Protein AF-0000000073407599 (afdb_homodimer)

Sequence (566 aa):
MDFKELFPEVITKQEVKQSEDYIIVEQDGHVLHFPKSSLTKRELYLLQMTPSLEDASSVDSQNPWYRYLVEGRGRLPQSHSAVQFIFIEHQFTLSEELKDFLSPLVINVETIMTINQTQSVMILNQDNFFNATELLTDILPTIENDFNTRLRCYFGNSWTHLQAVDWKELYEEEYKLFTLFLSHKAEQHYCRFPKMALWALANQSPMPSIKAKCLQHILDTSDTSAIIKALWQEQGNLAKTAKALFIHRNSLQYKLDKFTQSSGLNLKILDDLAYAYLISMDTMDFKELFPEVITKQEVKQSEDYIIVEQDGHVLHFPKSSLTKRELYLLQMTPSLEDASSVDSQNPWYRYLVEGRGRLPQSHSAVQFIFIEHQFTLSEELKDFLSPLVINVETIMTINQTQSVMILNQDNFFNATELLTDILPTIENDFNTRLRCYFGNSWTHLQAVDWKELYEEEYKLFTLFLSHKAEQHYCRFPKMALWALANQSPMPSIKAKCLQHILDTSDTSAIIKALWQEQGNLAKTAKALFIHRNSLQYKLDKFTQSSGLNLKILDDLAYAYLISMDT

Foldseek 3Di:
DPPCVVQVVWDQDPPDPPDPQWQWADDPNTTTTHGNVSDDPVRCVVSVLNPPCPDLCPVCVVPQVCCCALVVDDFDPDDAQKKWKKKKFKPFAQDPVLQVVVPVQQVQWPDKGDNDGGMIMTMGRCSPHDDVVVSCVVCVVVSCVVVVMQMAMEIEFIAGPDDRVLVRLVSVLVVVLVVVVCVPDVPDRYYYHLQSLVVCVVVVNDSPSLLVRLVCLCVVDPCNLVLLVLCVVVVLDLVSSCVVVVHDSVVSVVVQVVSCVHRVQRCSDPSSSVSSCVSSVVD/DPPCVVQVVWDQDPPDPPPPQWQWADDPNTTTTHGNVSDDPVRCCVSVQNPPPPPLCPVCVVPQCCCCAQVVDDFDPDDAQKKWKKKKFKPFADDPVLQVVVPVQQVQWPDKGDNDGGMIMTMGRCSPHDDVVVSCVVCVVVSCVVVVMQMAMEIEFIAGPDDRVLRRLSSVLVVVLVVVVCVPDVPDRYYYHLQSLVVCVVVVNDSPSLLVRLVCLCVVDPCNLVLLVLCVVVVLDLVSSCVVVVHDSVVSVVVQVVSCVHRVQRCSDPSSSVSSCVSSVVD

Solvent-accessible surface area (backbone atoms only — not comparable to full-atom values): 31381 Å² total; per-residue (Å²): 133,55,61,55,78,78,38,68,74,49,42,62,65,86,77,70,70,92,51,96,53,46,49,60,44,78,56,97,91,37,50,31,34,35,48,49,86,78,42,52,76,65,53,43,45,54,53,59,64,42,63,49,73,63,68,76,41,53,72,44,59,68,33,50,58,41,32,28,60,74,68,63,37,84,58,83,73,72,90,58,62,16,36,28,46,33,38,35,41,31,76,49,62,82,48,69,67,54,50,62,56,48,47,73,72,41,80,41,52,74,48,76,42,75,75,52,57,39,35,31,38,34,38,29,46,36,70,64,77,70,73,55,65,66,54,46,67,67,44,45,65,58,49,24,63,75,66,71,44,56,65,30,43,37,37,46,54,40,46,42,80,64,52,79,71,45,52,48,50,45,48,51,48,52,50,50,49,48,56,56,46,53,74,70,54,76,80,58,57,56,48,50,36,41,56,53,51,42,49,28,36,56,65,60,46,87,48,68,62,54,51,50,54,53,46,48,56,38,64,70,39,85,56,46,54,57,46,46,52,40,27,52,73,43,53,66,31,60,68,60,22,18,60,73,71,72,48,53,58,66,59,49,51,48,53,48,51,51,44,22,70,53,53,44,44,45,63,89,38,54,49,31,31,49,42,55,41,42,74,44,64,86,104,134,58,63,54,79,77,38,68,74,49,42,64,64,87,77,71,70,93,50,95,54,48,50,62,44,78,56,94,92,37,51,31,35,34,49,50,88,79,41,53,75,65,52,43,45,53,53,59,63,43,63,50,74,64,70,75,41,53,70,42,60,68,33,52,58,41,33,28,61,73,67,64,37,84,58,84,72,71,90,58,62,14,36,29,46,34,37,34,42,32,75,51,62,81,46,70,68,54,51,62,57,49,47,71,72,40,80,40,54,74,47,75,43,76,74,54,59,38,34,32,38,34,39,29,47,36,69,66,79,67,71,54,66,63,55,47,67,68,44,44,66,57,49,25,62,75,66,71,43,56,65,31,41,37,37,46,54,39,46,43,80,66,51,77,71,45,52,46,52,43,49,52,48,52,48,49,50,49,58,55,46,54,74,70,54,76,80,58,56,58,48,49,37,41,55,52,53,41,48,28,35,55,64,60,47,87,48,67,62,55,52,50,53,53,47,48,55,39,62,69,38,85,57,46,53,57,47,47,53,41,27,52,75,42,52,66,33,62,70,60,23,20,61,74,68,71,49,53,59,67,59,50,50,49,54,48,51,52,44,22,71,53,54,43,44,46,63,90,38,53,49,31,31,50,42,56,42,42,75,44,64,85,103

pLDDT: mean 83.33, std 16.89, range [35.28, 98.5]

InterPro domains:
  IPR002197 DNA binding HTH domain, Fis-type [PR01590] (225-242)
  IPR002197 DNA binding HTH domain, Fis-type [PR01590] (242-262)
  IPR009057 Homedomain-like superfamily [SSF46689] (187-259)
  IPR025736 PucR C-terminal helix-turn-helix domain [PF13556] (229-277)
  IPR051448 CdaR-like transcriptional regulators [PTHR33744] (123-278)

Structure (mmCIF, N/CA/C/O backbone):
data_AF-0000000073407599-model_v1
#
loop_
_entity.id
_entity.type
_entity.pdbx_description
1 polymer 'Helix-turn-helix domain protein, fis-type'
#
loop_
_atom_site.group_PDB
_atom_site.id
_atom_site.type_symbol
_atom_site.label_atom_id
_atom_site.label_alt_id
_atom_site.label_comp_id
_atom_site.label_asym_id
_atom_site.label_entity_id
_atom_site.label_seq_id
_atom_site.pdbx_PDB_ins_code
_atom_site.Cartn_x
_atom_site.Cartn_y
_atom_site.Cartn_z
_atom_site.occupancy
_atom_site.B_iso_or_equiv
_atom_site.auth_seq_id
_atom_site.auth_comp_id
_atom_site.auth_asym_id
_atom_site.auth_atom_id
_atom_site.pdbx_PDB_model_num
ATOM 1 N N . MET A 1 1 ? -19.469 -31.109 21.062 1 35.28 1 MET A N 1
ATOM 2 C CA . MET A 1 1 ? -20.219 -32.344 20.766 1 35.28 1 MET A CA 1
ATOM 3 C C . MET A 1 1 ? -19.266 -33.469 20.438 1 35.28 1 MET A C 1
ATOM 5 O O . MET A 1 1 ? -18.344 -33.312 19.625 1 35.28 1 MET A O 1
ATOM 9 N N . ASP A 1 2 ? -18.969 -34.344 21.328 1 43.91 2 ASP A N 1
ATOM 10 C CA . ASP A 1 2 ? -18.062 -35.5 21.344 1 43.91 2 ASP A CA 1
ATOM 11 C C . ASP A 1 2 ? -18.406 -36.5 20.25 1 43.91 2 ASP A C 1
ATOM 13 O O . ASP A 1 2 ? -19.562 -36.906 20.109 1 43.91 2 ASP A O 1
ATOM 17 N N . PHE A 1 3 ? -17.625 -36.531 19.281 1 49.69 3 PHE A N 1
ATOM 18 C CA . PHE A 1 3 ? -17.859 -37.469 18.188 1 49.69 3 PHE A CA 1
ATOM 19 C C . PHE A 1 3 ? -18.344 -38.812 18.719 1 49.69 3 PHE A C 1
ATOM 21 O O . PHE A 1 3 ? -19.188 -39.469 18.094 1 49.69 3 PHE A O 1
ATOM 28 N N . LYS A 1 4 ? -17.938 -39.188 19.875 1 55.53 4 LYS A N 1
ATOM 29 C CA . LYS A 1 4 ? -18.344 -40.438 20.484 1 55.53 4 LYS A CA 1
ATOM 30 C C . LYS A 1 4 ? -19.828 -40.406 20.859 1 55.53 4 LYS A C 1
ATOM 32 O O . LYS A 1 4 ? -20.484 -41.469 20.875 1 55.53 4 LYS A O 1
ATOM 37 N N . GLU A 1 5 ? -20.266 -39.25 21.234 1 56.09 5 GLU A N 1
ATOM 38 C CA . GLU A 1 5 ? -21.688 -39.125 21.578 1 56.09 5 GLU A CA 1
ATOM 39 C C . GLU A 1 5 ? -22.562 -39.25 20.344 1 56.09 5 GLU A C 1
ATOM 41 O O . GLU A 1 5 ? -23.672 -39.812 20.406 1 56.09 5 GLU A O 1
ATOM 46 N N . LEU A 1 6 ? -21.984 -38.812 19.172 1 57.25 6 LEU A N 1
ATOM 47 C CA . LEU A 1 6 ? -22.812 -38.781 17.969 1 57.25 6 LEU A CA 1
ATOM 48 C C . LEU A 1 6 ? -22.641 -40.062 17.156 1 57.25 6 LEU A C 1
ATOM 50 O O . LEU A 1 6 ? -23.578 -40.5 16.469 1 57.25 6 LEU A O 1
ATOM 54 N N . PHE A 1 7 ? -21.391 -40.656 17.25 1 54.12 7 PHE A N 1
ATOM 55 C CA . PHE A 1 7 ? -21.109 -41.938 16.578 1 54.12 7 PHE A CA 1
ATOM 56 C C . PHE A 1 7 ? -20.609 -42.969 17.578 1 54.12 7 PHE A C 1
ATOM 58 O O . PHE A 1 7 ? -19.406 -43.156 17.719 1 54.12 7 PHE A O 1
ATOM 65 N N . PRO A 1 8 ? -21.453 -43.438 18.359 1 58.28 8 PRO A N 1
ATOM 66 C CA . PRO A 1 8 ? -21.078 -44.375 19.438 1 58.28 8 PRO A CA 1
ATOM 67 C C . PRO A 1 8 ? -20.281 -45.562 18.938 1 58.28 8 PRO A C 1
ATOM 69 O O . PRO A 1 8 ? -19.547 -46.188 19.703 1 58.28 8 PRO A O 1
ATOM 72 N N . GLU A 1 9 ? -20.469 -45.812 17.594 1 58.44 9 GLU A N 1
ATOM 73 C CA . GLU A 1 9 ? -19.828 -47.031 17.078 1 58.44 9 GLU A CA 1
ATOM 74 C C . GLU A 1 9 ? -18.375 -46.781 16.703 1 58.44 9 GLU A C 1
ATOM 76 O O . GLU A 1 9 ? -17.672 -47.719 16.312 1 58.44 9 GLU A O 1
ATOM 81 N N . VAL A 1 10 ? -17.906 -45.562 16.797 1 59.66 10 VAL A N 1
ATOM 82 C CA . VAL A 1 10 ? -16.547 -45.219 16.438 1 59.66 10 VAL A CA 1
ATOM 83 C C . VAL A 1 10 ? -15.57 -45.812 17.438 1 59.66 10 VAL A C 1
ATOM 85 O O . VAL A 1 10 ? -15.805 -45.781 18.656 1 59.66 10 VAL A O 1
ATOM 88 N N . ILE A 1 11 ? -14.633 -46.688 16.953 1 59.06 11 ILE A N 1
ATOM 89 C CA . ILE A 1 11 ? -13.594 -47.312 17.766 1 59.06 11 ILE A CA 1
ATOM 90 C C . ILE A 1 11 ? -12.312 -46.5 17.703 1 59.06 11 ILE A C 1
ATOM 92 O O . ILE A 1 11 ? -11.891 -46.094 16.609 1 59.06 11 ILE A O 1
ATOM 96 N N . THR A 1 12 ? -11.844 -45.844 18.734 1 54.75 12 THR A N 1
ATOM 97 C CA . THR A 1 12 ? -10.617 -45.062 18.797 1 54.75 12 THR A CA 1
ATOM 98 C C . THR A 1 12 ? -9.391 -45.969 18.906 1 54.75 12 THR A C 1
ATOM 100 O O . THR A 1 12 ? -8.266 -45.469 19.016 1 54.75 12 THR A O 1
ATOM 103 N N . LYS A 1 13 ? -9.438 -47.281 19.031 1 54.25 13 LYS A N 1
ATOM 104 C CA . LYS A 1 13 ? -8.258 -48.094 19.344 1 54.25 13 LYS A CA 1
ATOM 105 C C . LYS A 1 13 ? -7.312 -48.156 18.141 1 54.25 13 LYS A C 1
ATOM 107 O O . LYS A 1 13 ? -7.754 -48.125 17 1 54.25 13 LYS A O 1
ATOM 112 N N . GLN A 1 14 ? -5.953 -47.938 18.406 1 50.5 14 GLN A N 1
ATOM 113 C CA . GLN A 1 14 ? -4.785 -48.062 17.547 1 50.5 14 GLN A CA 1
ATOM 114 C C . GLN A 1 14 ? -4.875 -49.312 16.672 1 50.5 14 GLN A C 1
ATOM 116 O O . GLN A 1 14 ? -4.371 -49.312 15.555 1 50.5 14 GLN A O 1
ATOM 121 N N . GLU A 1 15 ? -5.289 -50.469 17.172 1 44.88 15 GLU A N 1
ATOM 122 C CA . GLU A 1 15 ? -4.988 -51.75 16.547 1 44.88 15 GLU A CA 1
ATOM 123 C C . GLU A 1 15 ? -6 -52.094 15.469 1 44.88 15 GLU A C 1
ATOM 125 O O . GLU A 1 15 ? -6.129 -53.25 15.07 1 44.88 15 GLU A O 1
ATOM 130 N N . VAL A 1 16 ? -6.98 -51.25 15.125 1 49.12 16 VAL A N 1
ATOM 131 C CA . VAL A 1 16 ? -7.918 -51.906 14.211 1 49.12 16 VAL A CA 1
ATOM 132 C C . VAL A 1 16 ? -7.285 -52.031 12.836 1 49.12 16 VAL A C 1
ATOM 134 O O . VAL A 1 16 ? -6.73 -51.062 12.297 1 49.12 16 VAL A O 1
ATOM 137 N N . LYS A 1 17 ? -6.93 -53.219 12.422 1 47.16 17 LYS A N 1
ATOM 138 C CA . LYS A 1 17 ? -6.535 -53.719 11.109 1 47.16 17 LYS A CA 1
ATOM 139 C C . LYS A 1 17 ? -7.383 -53.094 10.008 1 47.16 17 LYS A C 1
ATOM 141 O O . LYS A 1 17 ? -8.547 -52.75 10.227 1 47.16 17 LYS A O 1
ATOM 146 N N . GLN A 1 18 ? -6.668 -52.625 8.883 1 48.22 18 GLN A N 1
ATOM 147 C CA . GLN A 1 18 ? -7.133 -52.156 7.582 1 48.22 18 GLN A CA 1
ATOM 148 C C . GLN A 1 18 ? -8.312 -52.969 7.086 1 48.22 18 GLN A C 1
ATOM 150 O O . GLN A 1 18 ? -8.133 -53.969 6.383 1 48.22 18 GLN A O 1
ATOM 155 N N . SER A 1 19 ? -9.297 -53.312 7.855 1 51.12 19 SER A N 1
ATOM 156 C CA . SER A 1 19 ? -10.422 -54.062 7.301 1 51.12 19 SER A CA 1
ATOM 157 C C . SER A 1 19 ? -11.266 -53.188 6.387 1 51.12 19 SER A C 1
ATOM 159 O O . SER A 1 19 ? -11.352 -51.969 6.59 1 51.12 19 SER A O 1
ATOM 161 N N . GLU A 1 20 ? -11.57 -53.625 5.07 1 59.12 20 GLU A N 1
ATOM 162 C CA . GLU A 1 20 ? -12.375 -53.031 4.004 1 59.12 20 GLU A CA 1
ATOM 163 C C . GLU A 1 20 ? -13.703 -52.531 4.539 1 59.12 20 GLU A C 1
ATOM 165 O O . GLU A 1 20 ? -14.375 -51.719 3.883 1 59.12 20 GLU A O 1
ATOM 170 N N . ASP A 1 21 ? -14.055 -52.688 5.723 1 64.94 21 ASP A N 1
ATOM 171 C CA . ASP A 1 21 ? -15.406 -52.375 6.18 1 64.94 21 ASP A CA 1
ATOM 172 C C . ASP A 1 21 ? -15.406 -51.094 7.039 1 64.94 21 ASP A C 1
ATOM 174 O O . ASP A 1 21 ? -16.469 -50.656 7.48 1 64.94 21 ASP A O 1
ATOM 178 N N . TYR A 1 22 ? -14.281 -50.438 7.305 1 65.88 22 TYR A N 1
ATOM 179 C CA . TYR A 1 22 ? -14.242 -49.25 8.148 1 65.88 22 TYR A CA 1
ATOM 180 C C . TYR A 1 22 ? -13.695 -48.062 7.383 1 65.88 22 TYR A C 1
ATOM 182 O O . TYR A 1 22 ? -12.867 -48.219 6.484 1 65.88 22 TYR A O 1
ATOM 190 N N . ILE A 1 23 ? -14.258 -46.844 7.648 1 65.88 23 ILE A N 1
ATOM 191 C CA . ILE A 1 23 ? -13.664 -45.562 7.234 1 65.88 23 ILE A CA 1
ATOM 192 C C . ILE A 1 23 ? -12.875 -44.969 8.398 1 65.88 23 ILE A C 1
ATOM 194 O O . ILE A 1 23 ? -13.383 -44.875 9.516 1 65.88 23 ILE A O 1
ATOM 198 N N . ILE A 1 24 ? -11.586 -44.719 8.18 1 63.56 24 ILE A N 1
ATOM 199 C CA . ILE A 1 24 ? -10.688 -44.188 9.203 1 63.56 24 ILE A CA 1
ATOM 200 C C . ILE A 1 24 ? -10.578 -42.688 9.055 1 63.56 24 ILE A C 1
ATOM 202 O O . ILE A 1 24 ? -10.25 -42.188 7.977 1 63.56 24 ILE A O 1
ATOM 206 N N . VAL A 1 25 ? -10.984 -41.906 10.07 1 64.56 25 VAL A N 1
ATOM 207 C CA . VAL A 1 25 ? -10.883 -40.438 10.109 1 64.56 25 VAL A CA 1
ATOM 208 C C . VAL A 1 25 ? -10.039 -40.031 11.305 1 64.56 25 VAL A C 1
ATOM 210 O O . VAL A 1 25 ? -10.188 -40.562 12.406 1 64.56 25 VAL A O 1
ATOM 213 N N . GLU A 1 26 ? -8.914 -39.281 11.047 1 60.12 26 GLU A N 1
ATOM 214 C CA . GLU A 1 26 ? -8.117 -38.75 12.141 1 60.12 26 GLU A CA 1
ATOM 215 C C . GLU A 1 26 ? -8.648 -37.406 12.594 1 60.12 26 GLU A C 1
ATOM 217 O O . GLU A 1 26 ? -8.867 -36.5 11.773 1 60.12 26 GLU A O 1
ATOM 222 N N . GLN A 1 27 ? -9.055 -37.312 13.828 1 56.84 27 GLN A N 1
ATOM 223 C CA . GLN A 1 27 ? -9.461 -36.062 14.445 1 56.84 27 GLN A CA 1
ATOM 224 C C . GLN A 1 27 ? -8.773 -35.844 15.797 1 56.84 27 GLN A C 1
ATOM 226 O O . GLN A 1 27 ? -8.875 -36.719 16.688 1 56.84 27 GLN A O 1
ATOM 231 N N . ASP A 1 28 ? -8.102 -34.719 16.047 1 54.06 28 ASP A N 1
ATOM 232 C CA . ASP A 1 28 ? -7.441 -34.312 17.297 1 54.06 28 ASP A CA 1
ATOM 233 C C . ASP A 1 28 ? -6.461 -35.406 17.766 1 54.06 28 ASP A C 1
ATOM 235 O O . ASP A 1 28 ? -6.414 -35.719 18.953 1 54.06 28 ASP A O 1
ATOM 239 N N . GLY A 1 29 ? -5.695 -36.062 16.797 1 55.66 29 GLY A N 1
ATOM 240 C CA . GLY A 1 29 ? -4.684 -37.031 17.156 1 55.66 29 GLY A CA 1
ATOM 241 C C . GLY A 1 29 ? -5.254 -38.438 17.391 1 55.66 29 GLY A C 1
ATOM 242 O O . GLY A 1 29 ? -4.512 -39.375 17.688 1 55.66 29 GLY A O 1
ATOM 243 N N . HIS A 1 30 ? -6.516 -38.5 17.344 1 60.16 30 HIS A N 1
ATOM 244 C CA . HIS A 1 30 ? -7.129 -39.812 17.531 1 60.16 30 HIS A CA 1
ATOM 245 C C . HIS A 1 30 ? -7.629 -40.375 16.219 1 60.16 30 HIS A C 1
ATOM 247 O O . HIS A 1 30 ? -8.156 -39.656 15.375 1 60.16 30 HIS A O 1
ATOM 253 N N . VAL A 1 31 ? -7.141 -41.562 15.93 1 61.62 31 VAL A N 1
ATOM 254 C CA . VAL A 1 31 ? -7.617 -42.312 14.773 1 61.62 31 VAL A CA 1
ATOM 255 C C . VAL A 1 31 ? -8.984 -42.906 15.078 1 61.62 31 VAL A C 1
ATOM 257 O O . VAL A 1 31 ? -9.133 -43.688 16.031 1 61.62 31 VAL A O 1
ATOM 260 N N . LEU A 1 32 ? -9.992 -42.469 14.398 1 66.38 32 LEU A N 1
ATOM 261 C CA . LEU A 1 32 ? -11.359 -42.938 14.57 1 66.38 32 LEU A CA 1
ATOM 262 C C . LEU A 1 32 ? -11.742 -43.875 13.445 1 66.38 32 LEU A C 1
ATOM 264 O O . LEU A 1 32 ? -11.445 -43.625 12.281 1 66.38 32 LEU A O 1
ATOM 268 N N . HIS A 1 33 ? -12.094 -45.062 13.766 1 65.5 33 HIS A N 1
ATOM 269 C CA . HIS A 1 33 ? -12.562 -46.062 12.828 1 65.5 33 HIS A CA 1
ATOM 270 C C . HIS A 1 33 ? -14.086 -46.125 12.812 1 65.5 33 HIS A C 1
ATOM 272 O O . HIS A 1 33 ? -14.703 -46.406 13.844 1 65.5 33 HIS A O 1
ATOM 278 N N . PHE A 1 34 ? -14.648 -45.719 11.672 1 67.06 34 PHE A N 1
ATOM 279 C CA . PHE A 1 34 ? -16.094 -45.812 11.508 1 67.06 34 PHE A CA 1
ATOM 280 C C . PHE A 1 34 ? -16.484 -47.062 10.734 1 67.06 34 PHE A C 1
ATOM 282 O O . PHE A 1 34 ? -15.969 -47.312 9.641 1 67.06 34 PHE A O 1
ATOM 289 N N . PRO A 1 35 ? -17.281 -48.031 11.25 1 68.62 35 PRO A N 1
ATOM 290 C CA . PRO A 1 35 ? -17.797 -49.125 10.438 1 68.62 35 PRO A CA 1
ATOM 291 C C . PRO A 1 35 ? -18.703 -48.656 9.305 1 68.62 35 PRO A C 1
ATOM 293 O O . PRO A 1 35 ? -19.625 -47.875 9.547 1 68.62 35 PRO A O 1
ATOM 296 N N . LYS A 1 36 ? -18.312 -48.938 8.094 1 67.94 36 LYS A N 1
ATOM 297 C CA . LYS A 1 36 ? -19.078 -48.531 6.918 1 67.94 36 LYS A CA 1
ATOM 298 C C . LYS A 1 36 ? -20.547 -48.906 7.051 1 67.94 36 LYS A C 1
ATOM 300 O O . LYS A 1 36 ? -21.422 -48.188 6.547 1 67.94 36 LYS A O 1
ATOM 305 N N . SER A 1 37 ? -20.828 -49.938 7.641 1 70.88 37 SER A N 1
ATOM 306 C CA . SER A 1 37 ? -22.188 -50.438 7.812 1 70.88 37 SER A CA 1
ATOM 307 C C . SER A 1 37 ? -23 -49.531 8.742 1 70.88 37 SER A C 1
ATOM 309 O O . SER A 1 37 ? -24.234 -49.562 8.711 1 70.88 37 SER A O 1
ATOM 311 N N . SER A 1 38 ? -22.438 -48.688 9.555 1 67.12 38 SER A N 1
ATOM 312 C CA . SER A 1 38 ? -23.156 -47.844 10.508 1 67.12 38 SER A CA 1
ATOM 313 C C . SER A 1 38 ? -23.391 -46.438 9.953 1 67.12 38 SER A C 1
ATOM 315 O O . SER A 1 38 ? -24.031 -45.625 10.602 1 67.12 38 SER A O 1
ATOM 317 N N . LEU A 1 39 ? -22.766 -46.156 8.883 1 63.06 39 LEU A N 1
ATOM 318 C CA . LEU A 1 39 ? -22.828 -44.812 8.289 1 63.06 39 LEU A CA 1
ATOM 319 C C . LEU A 1 39 ? -23.828 -44.812 7.133 1 63.06 39 LEU A C 1
ATOM 321 O O . LEU A 1 39 ? -24.016 -45.812 6.441 1 63.06 39 LEU A O 1
ATOM 325 N N . THR A 1 40 ? -24.656 -43.812 7.105 1 62.88 40 THR A N 1
ATOM 326 C CA . THR A 1 40 ? -25.484 -43.625 5.922 1 62.88 40 THR A CA 1
ATOM 327 C C . THR A 1 40 ? -24.625 -43.312 4.695 1 62.88 40 THR A C 1
ATOM 329 O O . THR A 1 40 ? -23.453 -42.969 4.828 1 62.88 40 THR A O 1
ATOM 332 N N . LYS A 1 41 ? -25.062 -43.469 3.467 1 55.47 41 LYS A N 1
ATOM 333 C CA . LYS A 1 41 ? -24.328 -43.156 2.242 1 55.47 41 LYS A CA 1
ATOM 334 C C . LYS A 1 41 ? -23.797 -41.719 2.283 1 55.47 41 LYS A C 1
ATOM 336 O O . LYS A 1 41 ? -22.672 -41.469 1.856 1 55.47 41 LYS A O 1
ATOM 341 N N . ARG A 1 42 ? -24.562 -40.812 2.883 1 50.97 42 ARG A N 1
ATOM 342 C CA . ARG A 1 42 ? -24.156 -39.438 2.969 1 50.97 42 ARG A CA 1
ATOM 343 C C . ARG A 1 42 ? -23.031 -39.25 3.986 1 50.97 42 ARG A C 1
ATOM 345 O O . ARG A 1 42 ? -22.078 -38.531 3.732 1 50.97 42 ARG A O 1
ATOM 352 N N . GLU A 1 43 ? -23.219 -39.906 5.191 1 58.44 43 GLU A N 1
ATOM 353 C CA . GLU A 1 43 ? -22.156 -39.781 6.195 1 58.44 43 GLU A CA 1
ATOM 354 C C . GLU A 1 43 ? -20.875 -40.469 5.719 1 58.44 43 GLU A C 1
ATOM 356 O O . GLU A 1 43 ? -19.781 -39.938 5.945 1 58.44 43 GLU A O 1
ATOM 361 N N . LEU A 1 44 ? -21.047 -41.562 5.012 1 54.62 44 LEU A N 1
ATOM 362 C CA . LEU A 1 44 ? -19.906 -42.25 4.402 1 54.62 44 LEU A CA 1
ATOM 363 C C . LEU A 1 44 ? -19.25 -41.344 3.361 1 54.62 44 LEU A C 1
ATOM 365 O O . LEU A 1 44 ? -18.016 -41.281 3.307 1 54.62 44 LEU A O 1
ATOM 369 N N . TYR A 1 45 ? -20.016 -40.688 2.588 1 47.75 45 TYR A N 1
ATOM 370 C CA . TYR A 1 45 ? -19.484 -39.719 1.632 1 47.75 45 TYR A CA 1
ATOM 371 C C . TYR A 1 45 ? -18.719 -38.594 2.344 1 47.75 45 TYR A C 1
ATOM 373 O O . TYR A 1 45 ? -17.625 -38.219 1.934 1 47.75 45 TYR A O 1
ATOM 381 N N . LEU A 1 46 ? -19.312 -38.094 3.342 1 50.69 46 LEU A N 1
ATOM 382 C CA . LEU A 1 46 ? -18.688 -36.969 4.059 1 50.69 46 LEU A CA 1
ATOM 383 C C . LEU A 1 46 ? -17.391 -37.438 4.742 1 50.69 46 LEU A C 1
ATOM 385 O O . LEU A 1 46 ? -16.391 -36.719 4.73 1 50.69 46 LEU A O 1
ATOM 389 N N . LEU A 1 47 ? -17.5 -38.562 5.398 1 54.72 47 LEU A N 1
ATOM 390 C CA . LEU A 1 47 ? -16.312 -39.094 6.086 1 54.72 47 LEU A CA 1
ATOM 391 C C . LEU A 1 47 ? -15.258 -39.531 5.082 1 54.72 47 LEU A C 1
ATOM 393 O O . LEU A 1 47 ? -14.055 -39.438 5.363 1 54.72 47 LEU A O 1
ATOM 397 N N . GLN A 1 48 ? -15.773 -40.094 3.979 1 46.69 48 GLN A N 1
ATOM 398 C CA . GLN A 1 48 ? -14.859 -40.469 2.896 1 46.69 48 GLN A CA 1
ATOM 399 C C . GLN A 1 48 ? -14.273 -39.219 2.236 1 46.69 48 GLN A C 1
ATOM 401 O O . GLN A 1 48 ? -13.188 -39.25 1.667 1 46.69 48 GLN A O 1
ATOM 406 N N . MET A 1 49 ? -15.102 -38.25 2.107 1 40.31 49 MET A N 1
ATOM 407 C CA . MET A 1 49 ? -14.609 -36.969 1.609 1 40.31 49 MET A CA 1
ATOM 408 C C . MET A 1 49 ? -13.523 -36.406 2.523 1 40.31 49 MET A C 1
ATOM 410 O O . MET A 1 49 ? -12.828 -35.438 2.158 1 40.31 49 MET A O 1
ATOM 414 N N . THR A 1 50 ? -13.594 -36.719 3.73 1 40.78 50 THR A N 1
ATOM 415 C CA . THR A 1 50 ? -12.484 -36.344 4.598 1 40.78 50 THR A CA 1
ATOM 416 C C . THR A 1 50 ? -11.203 -37.062 4.184 1 40.78 50 THR A C 1
ATOM 418 O O . THR A 1 50 ? -11.156 -38.312 4.172 1 40.78 50 THR A O 1
ATOM 421 N N . PRO A 1 51 ? -10.5 -36.594 3.125 1 38.34 51 PRO A N 1
ATOM 422 C CA . PRO A 1 51 ? -9.344 -37.281 2.576 1 38.34 51 PRO A CA 1
ATOM 423 C C . PRO A 1 51 ? -8.531 -38.031 3.648 1 38.34 51 PRO A C 1
ATOM 425 O O . PRO A 1 51 ? -8.328 -37.5 4.742 1 38.34 51 PRO A O 1
ATOM 428 N N . SER A 1 52 ? -8.781 -39.281 3.779 1 37.91 52 SER A N 1
ATOM 429 C CA . SER A 1 52 ? -7.77 -40 4.547 1 37.91 52 SER A CA 1
ATOM 430 C C . SER A 1 52 ? -6.363 -39.562 4.156 1 37.91 52 SER A C 1
ATOM 432 O O . SER A 1 52 ? -6.082 -39.312 2.979 1 37.91 52 SER A O 1
ATOM 434 N N . LEU A 1 53 ? -5.605 -38.875 4.938 1 39.16 53 LEU A N 1
ATOM 435 C CA . LEU A 1 53 ? -4.207 -38.531 4.719 1 39.16 53 LEU A CA 1
ATOM 436 C C . LEU A 1 53 ? -3.494 -39.625 3.916 1 39.16 53 LEU A C 1
ATOM 438 O O . LEU A 1 53 ? -2.424 -39.375 3.352 1 39.16 53 LEU A O 1
ATOM 442 N N . GLU A 1 54 ? -3.861 -40.875 3.992 1 37.84 54 GLU A N 1
ATOM 443 C CA . GLU A 1 54 ? -2.986 -41.969 3.578 1 37.84 54 GLU A CA 1
ATOM 444 C C . GLU A 1 54 ? -2.924 -42.094 2.059 1 37.84 54 GLU A C 1
ATOM 446 O O . GLU A 1 54 ? -1.87 -42.406 1.497 1 37.84 54 GLU A O 1
ATOM 451 N N . ASP A 1 55 ? -4.027 -42.125 1.327 1 39.62 55 ASP A N 1
ATOM 452 C CA . ASP A 1 55 ? -3.975 -42.594 -0.05 1 39.62 55 ASP A CA 1
ATOM 453 C C . ASP A 1 55 ? -3.432 -41.531 -0.987 1 39.62 55 ASP A C 1
ATOM 455 O O . ASP A 1 55 ? -2.766 -41.812 -1.978 1 39.62 55 ASP A O 1
ATOM 459 N N . ALA A 1 56 ? -3.947 -40.281 -1.001 1 43.12 56 ALA A N 1
ATOM 460 C CA . ALA A 1 56 ? -3.418 -39.25 -1.878 1 43.12 56 ALA A CA 1
ATOM 461 C C . ALA A 1 56 ? -1.933 -39 -1.616 1 43.12 56 ALA A C 1
ATOM 463 O O . ALA A 1 56 ? -1.192 -38.594 -2.518 1 43.12 56 ALA A O 1
ATOM 464 N N . SER A 1 57 ? -1.412 -39.25 -0.424 1 45.31 57 SER A N 1
ATOM 465 C CA . SER A 1 57 ? -0.049 -39.062 0.067 1 45.31 57 SER A CA 1
ATOM 466 C C . SER A 1 57 ? 0.906 -40.062 -0.574 1 45.31 57 SER A C 1
ATOM 468 O O . SER A 1 57 ? 2.117 -39.844 -0.614 1 45.31 57 SER A O 1
ATOM 470 N N . SER A 1 58 ? 0.394 -41.156 -0.968 1 46.53 58 SER A N 1
ATOM 471 C CA . SER A 1 58 ? 1.352 -42.188 -1.344 1 46.53 58 SER A CA 1
ATOM 472 C C . SER A 1 58 ? 2.107 -41.812 -2.611 1 46.53 58 SER A C 1
ATOM 474 O O . SER A 1 58 ? 3.326 -42 -2.691 1 46.53 58 SER A O 1
ATOM 476 N N . VAL A 1 59 ? 1.383 -41.5 -3.654 1 49.22 59 VAL A N 1
ATOM 477 C CA . VAL A 1 59 ? 2.1 -41.25 -4.902 1 49.22 59 VAL A CA 1
ATOM 478 C C . VAL A 1 59 ? 2.951 -39.969 -4.77 1 49.22 59 VAL A C 1
ATOM 480 O O . VAL A 1 59 ? 4.105 -39.969 -5.199 1 49.22 59 VAL A O 1
ATOM 483 N N . ASP A 1 60 ? 2.414 -39 -4.094 1 58.53 60 ASP A N 1
ATOM 484 C CA . ASP A 1 60 ? 3.172 -37.75 -4 1 58.53 60 ASP A CA 1
ATOM 485 C C . ASP A 1 60 ? 4.293 -37.875 -2.969 1 58.53 60 ASP A C 1
ATOM 487 O O . ASP A 1 60 ? 5.293 -37.156 -3.047 1 58.53 60 ASP A O 1
ATOM 491 N N . SER A 1 61 ? 4.145 -38.938 -2.148 1 58.91 61 SER A N 1
ATOM 492 C CA . SER A 1 61 ? 5.176 -39.094 -1.132 1 58.91 61 SER A CA 1
ATOM 493 C C . SER A 1 61 ? 6.512 -39.469 -1.761 1 58.91 61 SER A C 1
ATOM 495 O O . SER A 1 61 ? 7.57 -39.281 -1.157 1 58.91 61 SER A O 1
ATOM 497 N N . GLN A 1 62 ? 6.367 -39.906 -2.963 1 69.19 62 GLN A N 1
ATOM 498 C CA . GLN A 1 62 ? 7.629 -40.219 -3.613 1 69.19 62 GLN A CA 1
ATOM 499 C C . GLN A 1 62 ? 8.188 -39.031 -4.379 1 69.19 62 GLN A C 1
ATOM 501 O O . GLN A 1 62 ? 9.352 -39.062 -4.793 1 69.19 62 GLN A O 1
ATOM 506 N N . ASN A 1 63 ? 7.426 -38.062 -4.395 1 81.06 63 ASN A N 1
ATOM 507 C CA . ASN A 1 63 ? 7.863 -36.844 -5.082 1 81.06 63 ASN A CA 1
ATOM 508 C C . ASN A 1 63 ? 8.867 -36.062 -4.246 1 81.06 63 ASN A C 1
ATOM 510 O O . ASN A 1 63 ? 8.562 -35.656 -3.125 1 81.06 63 ASN A O 1
ATOM 514 N N . PRO A 1 64 ? 10.07 -35.938 -4.746 1 84.06 64 PRO A N 1
ATOM 515 C CA . PRO A 1 64 ? 11.102 -35.25 -3.959 1 84.06 64 PRO A CA 1
ATOM 516 C C . PRO A 1 64 ? 10.703 -33.844 -3.58 1 84.06 64 PRO A C 1
ATOM 518 O O . PRO A 1 64 ? 11.078 -33.344 -2.508 1 84.06 64 PRO A O 1
ATOM 521 N N . TRP A 1 65 ? 9.961 -33.25 -4.41 1 86.69 65 TRP A N 1
ATOM 522 C CA . TRP A 1 65 ? 9.508 -31.891 -4.102 1 86.69 65 TRP A CA 1
ATOM 523 C C . TRP A 1 65 ? 8.508 -31.891 -2.951 1 86.69 65 TRP A C 1
ATOM 525 O O . TRP A 1 65 ? 8.531 -31 -2.1 1 86.69 65 TRP A O 1
ATOM 535 N N . TYR A 1 66 ? 7.703 -32.781 -2.996 1 86 66 TYR A N 1
ATOM 536 C CA . TYR A 1 66 ? 6.719 -32.906 -1.93 1 86 66 TYR A CA 1
ATOM 537 C C . TYR A 1 66 ? 7.398 -33.094 -0.579 1 86 66 TYR A C 1
ATOM 539 O O . TYR A 1 66 ? 7.074 -32.406 0.389 1 86 66 TYR A O 1
ATOM 547 N N . ARG A 1 67 ? 8.352 -33.969 -0.578 1 83.56 67 ARG A N 1
ATOM 548 C CA . ARG A 1 67 ? 9.102 -34.25 0.646 1 83.56 67 ARG A CA 1
ATOM 549 C C . ARG A 1 67 ? 9.836 -33 1.117 1 83.56 67 ARG A C 1
ATOM 551 O O . ARG A 1 67 ? 9.836 -32.688 2.309 1 83.56 67 ARG A O 1
ATOM 558 N N . TYR A 1 68 ? 10.336 -32.312 0.222 1 86.5 68 TYR A N 1
ATOM 559 C CA . TYR A 1 68 ? 11.172 -31.141 0.534 1 86.5 68 TYR A CA 1
ATOM 560 C C . TYR A 1 68 ? 10.32 -29.953 0.959 1 86.5 68 TYR A C 1
ATOM 562 O O . TYR A 1 68 ? 10.578 -29.344 1.995 1 86.5 68 TYR A O 1
ATOM 570 N N . LEU A 1 69 ? 9.258 -29.672 0.302 1 87.25 69 LEU A N 1
ATOM 571 C CA . LEU A 1 69 ? 8.516 -28.422 0.497 1 87.25 69 LEU A CA 1
ATOM 572 C C . LEU A 1 69 ? 7.301 -28.656 1.393 1 87.25 69 LEU A C 1
ATOM 574 O O . LEU A 1 69 ? 7 -27.828 2.26 1 87.25 69 LEU A O 1
ATOM 578 N N . VAL A 1 70 ? 6.621 -29.672 1.161 1 82.62 70 VAL A N 1
ATOM 579 C CA . VAL A 1 70 ? 5.355 -29.875 1.854 1 82.62 70 VAL A CA 1
ATOM 580 C C . VAL A 1 70 ? 5.605 -30.562 3.197 1 82.62 70 VAL A C 1
ATOM 582 O O . VAL A 1 70 ? 5.113 -30.109 4.23 1 82.62 70 VAL A O 1
ATOM 585 N N . GLU A 1 71 ? 6.48 -31.562 3.148 1 78.56 71 GLU A N 1
ATOM 586 C CA . GLU A 1 71 ? 6.773 -32.281 4.379 1 78.56 71 GLU A CA 1
ATOM 587 C C . GLU A 1 71 ? 7.906 -31.609 5.156 1 78.56 71 GLU A C 1
ATOM 589 O O . GLU A 1 71 ? 8.078 -31.859 6.352 1 78.56 71 GLU A O 1
ATOM 594 N N . GLY A 1 72 ? 8.68 -30.859 4.484 1 80.06 72 GLY A N 1
ATOM 595 C CA . GLY A 1 72 ? 9.758 -30.125 5.137 1 80.06 72 GLY A CA 1
ATOM 596 C C . GLY A 1 72 ? 10.961 -31 5.445 1 80.06 72 GLY A C 1
ATOM 597 O O . GLY A 1 72 ? 11.719 -30.719 6.379 1 80.06 72 GLY A O 1
ATOM 598 N N . ARG A 1 73 ? 11.016 -32.062 4.738 1 81.94 73 ARG A N 1
ATOM 599 C CA . ARG A 1 73 ? 12.141 -32.969 4.941 1 81.94 73 ARG A CA 1
ATOM 600 C C . ARG A 1 73 ? 12.852 -33.281 3.625 1 81.94 73 ARG A C 1
ATOM 602 O O . ARG A 1 73 ? 12.305 -33 2.549 1 81.94 73 ARG A O 1
ATOM 609 N N . GLY A 1 74 ? 14.07 -33.688 3.768 1 82.38 74 GLY A N 1
ATOM 610 C CA . GLY A 1 74 ? 14.836 -34.031 2.582 1 82.38 74 GLY A CA 1
ATOM 611 C C . GLY A 1 74 ? 15.664 -32.875 2.049 1 82.38 74 GLY A C 1
ATOM 612 O O . GLY A 1 74 ? 15.789 -31.828 2.703 1 82.38 74 GLY A O 1
ATOM 613 N N . ARG A 1 75 ? 16.219 -33.156 0.834 1 82.94 75 ARG A N 1
ATOM 614 C CA . ARG A 1 75 ? 17.078 -32.156 0.186 1 82.94 75 ARG A CA 1
ATOM 615 C C . ARG A 1 75 ? 16.375 -31.547 -1.021 1 82.94 75 ARG A C 1
ATOM 617 O O . ARG A 1 75 ? 15.445 -32.125 -1.572 1 82.94 75 ARG A O 1
ATOM 624 N N . LEU A 1 76 ? 16.828 -30.391 -1.298 1 85.12 76 LEU A N 1
ATOM 625 C CA . LEU A 1 76 ? 16.344 -29.734 -2.512 1 85.12 76 LEU A CA 1
ATOM 626 C C . LEU A 1 76 ? 16.562 -30.641 -3.729 1 85.12 76 LEU A C 1
ATOM 628 O O . LEU A 1 76 ? 17.688 -31.047 -4.008 1 85.12 76 LEU A O 1
ATOM 632 N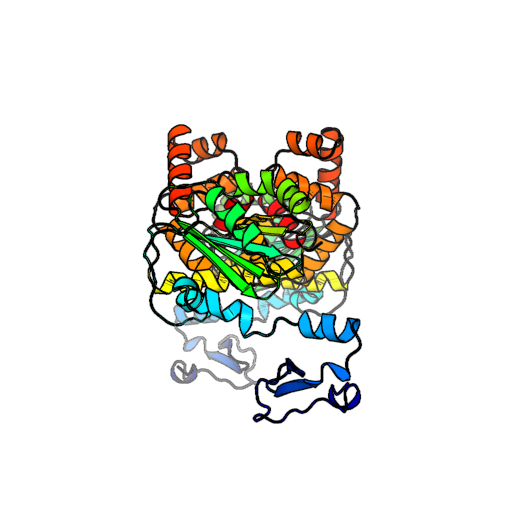 N . PRO A 1 77 ? 15.461 -31 -4.348 1 80.88 77 PRO A N 1
ATOM 633 C CA . PRO A 1 77 ? 15.578 -31.953 -5.453 1 80.88 77 PRO A CA 1
ATOM 634 C C . PRO A 1 77 ? 16.422 -31.422 -6.602 1 80.88 77 PRO A C 1
ATOM 636 O O . PRO A 1 77 ? 17.266 -32.125 -7.141 1 80.88 77 PRO A O 1
ATOM 639 N N . GLN A 1 78 ? 16.125 -30.328 -7.102 1 80.12 78 GLN A N 1
ATOM 640 C CA . GLN A 1 78 ? 16.812 -29.688 -8.211 1 80.12 78 GLN A CA 1
ATOM 641 C C . GLN A 1 78 ? 16.891 -28.188 -8.016 1 80.12 78 GLN A C 1
ATOM 643 O O . GLN A 1 78 ? 15.93 -27.562 -7.574 1 80.12 78 GLN A O 1
ATOM 648 N N . SER A 1 79 ? 18.078 -27.781 -8.328 1 76.75 79 SER A N 1
ATOM 649 C CA . SER A 1 79 ? 18.25 -26.344 -8.211 1 76.75 79 SER A CA 1
ATOM 650 C C . SER A 1 79 ? 17.969 -25.641 -9.531 1 76.75 79 SER A C 1
ATOM 652 O O . SER A 1 79 ? 18.328 -26.141 -10.602 1 76.75 79 SER A O 1
ATOM 654 N N . HIS A 1 80 ? 17.078 -24.766 -9.453 1 83.62 80 HIS A N 1
ATOM 655 C CA . HIS A 1 80 ? 16.781 -23.906 -10.586 1 83.62 80 HIS A CA 1
ATOM 656 C C . HIS A 1 80 ? 17.156 -22.453 -10.297 1 83.62 80 HIS A C 1
ATOM 658 O O . HIS A 1 80 ? 17.141 -22.031 -9.141 1 83.62 80 HIS A O 1
ATOM 664 N N . SER A 1 81 ? 17.531 -21.797 -11.352 1 88.88 81 SER A N 1
ATOM 665 C CA . SER A 1 81 ? 17.891 -20.391 -11.188 1 88.88 81 SER A CA 1
ATOM 666 C C . SER A 1 81 ? 16.672 -19.531 -10.914 1 88.88 81 SER A C 1
ATOM 668 O O . SER A 1 81 ? 16.781 -18.469 -10.289 1 88.88 81 SER A O 1
ATOM 670 N N . ALA A 1 82 ? 15.578 -20 -11.414 1 93.81 82 ALA A N 1
ATOM 671 C CA . ALA A 1 82 ? 14.312 -19.297 -11.195 1 93.81 82 ALA A CA 1
ATOM 672 C C . ALA A 1 82 ? 13.164 -20.297 -11.016 1 93.81 82 ALA A C 1
ATOM 674 O O . ALA A 1 82 ? 13.078 -21.297 -11.734 1 93.81 82 ALA A O 1
ATOM 675 N N . VAL A 1 83 ? 12.289 -20 -10.039 1 93.75 83 VAL A N 1
ATOM 676 C CA . VAL A 1 83 ? 11.195 -20.906 -9.742 1 93.75 83 VAL A CA 1
ATOM 677 C C . VAL A 1 83 ? 9.922 -20.125 -9.438 1 93.75 83 VAL A C 1
ATOM 679 O O . VAL A 1 83 ? 10 -18.984 -8.969 1 93.75 83 VAL A O 1
ATOM 682 N N . GLN A 1 84 ? 8.836 -20.688 -9.68 1 96.69 84 GLN A N 1
ATOM 683 C CA . GLN A 1 84 ? 7.543 -20.094 -9.367 1 96.69 84 GLN A CA 1
ATOM 684 C C . GLN A 1 84 ? 6.559 -21.141 -8.859 1 96.69 84 GLN A C 1
ATOM 686 O O . GLN A 1 84 ? 6.5 -22.25 -9.383 1 96.69 84 GLN A O 1
ATOM 691 N N . PHE A 1 85 ? 5.855 -20.781 -7.867 1 96.88 85 PHE A N 1
ATOM 692 C CA . PHE A 1 85 ? 4.805 -21.641 -7.316 1 96.88 85 PHE A CA 1
ATOM 693 C C . PHE A 1 85 ? 3.43 -21.156 -7.758 1 96.88 85 PHE A C 1
ATOM 695 O O . PHE A 1 85 ? 3.119 -19.969 -7.652 1 96.88 85 PHE A O 1
ATOM 702 N N . ILE A 1 86 ? 2.67 -22.016 -8.266 1 97 86 ILE A N 1
ATOM 703 C CA . ILE A 1 86 ? 1.273 -21.719 -8.578 1 97 86 ILE A CA 1
ATOM 704 C C . ILE A 1 86 ? 0.366 -22.594 -7.703 1 97 86 ILE A C 1
ATOM 706 O O . ILE A 1 86 ? 0.373 -23.812 -7.812 1 97 86 ILE A O 1
ATOM 710 N N . PHE A 1 87 ? -0.4 -21.953 -6.898 1 96.44 87 PHE A N 1
ATOM 711 C CA . PHE A 1 87 ? -1.317 -22.672 -6.02 1 96.44 87 PHE A CA 1
ATOM 712 C C . PHE A 1 87 ? -2.701 -22.781 -6.648 1 96.44 87 PHE A C 1
ATOM 714 O O . PHE A 1 87 ? -3.229 -21.781 -7.168 1 96.44 87 PHE A O 1
ATOM 721 N N . ILE A 1 88 ? -3.234 -23.953 -6.555 1 94.88 88 ILE A N 1
ATOM 722 C CA . ILE A 1 88 ? -4.523 -24.219 -7.188 1 94.88 88 ILE A CA 1
ATOM 723 C C . ILE A 1 88 ? -5.527 -24.688 -6.141 1 94.88 88 ILE A C 1
ATOM 725 O O . ILE A 1 88 ? -5.262 -25.656 -5.414 1 94.88 88 ILE A O 1
ATOM 729 N N . GLU A 1 89 ? -6.523 -23.969 -6.043 1 93.44 89 GLU A N 1
ATOM 730 C CA . GLU A 1 89 ? -7.676 -24.422 -5.266 1 93.44 89 GLU A CA 1
ATOM 731 C C . GLU A 1 89 ? -8.688 -25.141 -6.145 1 93.44 89 GLU A C 1
ATOM 733 O O . GLU A 1 89 ? -8.984 -24.703 -7.254 1 93.44 89 GLU A O 1
ATOM 738 N N . HIS A 1 90 ? -9.148 -26.266 -5.695 1 92.88 90 HIS A N 1
ATOM 739 C CA . HIS A 1 90 ? -10.078 -27.062 -6.48 1 92.88 90 HIS A CA 1
ATOM 740 C C . HIS A 1 90 ? -11.172 -27.672 -5.598 1 92.88 90 HIS A C 1
ATOM 742 O O . HIS A 1 90 ? -10.922 -27.984 -4.434 1 92.88 90 HIS A O 1
ATOM 748 N N . GLN A 1 91 ? -12.281 -27.75 -6.199 1 89.81 91 GLN A N 1
ATOM 749 C CA . GLN A 1 91 ? -13.477 -28.203 -5.496 1 89.81 91 GLN A CA 1
ATOM 750 C C . GLN A 1 91 ? -13.32 -29.656 -5.039 1 89.81 91 GLN A C 1
ATOM 752 O O . GLN A 1 91 ? -13.75 -30.016 -3.941 1 89.81 91 GLN A O 1
ATOM 757 N N . PHE A 1 92 ? -12.789 -30.484 -5.895 1 88.5 92 PHE A N 1
ATOM 758 C CA . PHE A 1 92 ? -12.523 -31.891 -5.637 1 88.5 92 PHE A CA 1
ATOM 759 C C . PHE A 1 92 ? -11.039 -32.188 -5.828 1 88.5 92 PHE A C 1
ATOM 761 O O . PHE A 1 92 ? -10.305 -31.406 -6.402 1 88.5 92 PHE A O 1
ATOM 768 N N . THR A 1 93 ? -10.727 -33.312 -5.273 1 88 93 THR A N 1
ATOM 769 C CA . THR A 1 93 ? -9.336 -33.719 -5.461 1 88 93 THR A CA 1
ATOM 770 C C . THR A 1 93 ? -8.953 -33.656 -6.934 1 88 93 THR A C 1
ATOM 772 O O . THR A 1 93 ? -9.719 -34.094 -7.793 1 88 93 THR A O 1
ATOM 775 N N . LEU A 1 94 ? -7.824 -33.062 -7.195 1 88.56 94 LEU A N 1
ATOM 776 C CA . LEU A 1 94 ? -7.355 -32.938 -8.57 1 88.56 94 LEU A CA 1
ATOM 777 C C . LEU A 1 94 ? -7.105 -34.312 -9.188 1 88.56 94 LEU A C 1
ATOM 779 O O . LEU A 1 94 ? -6.25 -35.062 -8.719 1 88.56 94 LEU A O 1
ATOM 783 N N . SER A 1 95 ? -7.777 -34.625 -10.25 1 87.62 95 SER A N 1
ATOM 784 C CA . SER A 1 95 ? -7.645 -35.938 -10.891 1 87.62 95 SER A CA 1
ATOM 785 C C . SER A 1 95 ? -6.32 -36.031 -11.641 1 87.62 95 SER A C 1
ATOM 787 O O . SER A 1 95 ? -5.746 -35.031 -12.055 1 87.62 95 SER A O 1
ATOM 789 N N . GLU A 1 96 ? -5.879 -37.281 -11.766 1 88.5 96 GLU A N 1
ATOM 790 C CA . GLU A 1 96 ? -4.672 -37.531 -12.555 1 88.5 96 GLU A CA 1
ATOM 791 C C . GLU A 1 96 ? -4.871 -37.094 -14 1 88.5 96 GLU A C 1
ATOM 793 O O . GLU A 1 96 ? -3.938 -36.594 -14.641 1 88.5 96 GLU A O 1
ATOM 798 N N . GLU A 1 97 ? -6.004 -37.281 -14.492 1 89.94 97 GLU A N 1
ATOM 799 C CA . GLU A 1 97 ? -6.328 -36.844 -15.852 1 89.94 97 GLU A CA 1
ATOM 800 C C . GLU A 1 97 ? -6.145 -35.344 -16.016 1 89.94 97 GLU A C 1
ATOM 802 O O . GLU A 1 97 ? -5.594 -34.906 -17.016 1 89.94 97 GLU A O 1
ATOM 807 N N . LEU A 1 98 ? -6.609 -34.656 -15.055 1 90.94 98 LEU A N 1
ATOM 808 C CA . LEU A 1 98 ? -6.484 -33.188 -15.094 1 90.94 98 LEU A CA 1
ATOM 809 C C . LEU A 1 98 ? -5.027 -32.781 -14.977 1 90.94 98 LEU A C 1
ATOM 811 O O . LEU A 1 98 ? -4.574 -31.875 -15.688 1 90.94 98 LEU A O 1
ATOM 815 N N . LYS A 1 99 ? -4.328 -33.344 -14.102 1 90.44 99 LYS A N 1
ATOM 816 C CA . LYS A 1 99 ? -2.902 -33.062 -13.969 1 90.44 99 LYS A CA 1
ATOM 817 C C . LYS A 1 99 ? -2.168 -33.312 -15.281 1 90.44 99 LYS A C 1
ATOM 819 O O . LYS A 1 99 ? -1.35 -32.5 -15.703 1 90.44 99 LYS A O 1
ATOM 824 N N . ASP A 1 100 ? -2.518 -34.469 -15.852 1 88.94 100 ASP A N 1
ATOM 825 C CA . ASP A 1 100 ? -1.899 -34.844 -17.125 1 88.94 100 ASP A CA 1
ATOM 826 C C . ASP A 1 100 ? -2.271 -33.844 -18.219 1 88.94 100 ASP A C 1
ATOM 828 O O . ASP A 1 100 ? -1.503 -33.656 -19.172 1 88.94 100 ASP A O 1
ATOM 832 N N . PHE A 1 101 ? -3.383 -33.312 -18.078 1 88.94 101 PHE A N 1
ATOM 833 C CA . PHE A 1 101 ? -3.854 -32.312 -19.047 1 88.94 101 PHE A CA 1
ATOM 834 C C . PHE A 1 101 ? -3.119 -31 -18.875 1 88.94 101 PHE A C 1
ATOM 836 O O . PHE A 1 101 ? -2.727 -30.359 -19.859 1 88.94 101 PHE A O 1
ATOM 843 N N . LEU A 1 102 ? -2.922 -30.547 -17.688 1 89.12 102 LEU A N 1
ATOM 844 C CA . LEU A 1 102 ? -2.314 -29.266 -17.359 1 89.12 102 LEU A CA 1
ATOM 845 C C . LEU A 1 102 ? -0.813 -29.281 -17.625 1 89.12 102 LEU A C 1
ATOM 847 O O . LEU A 1 102 ? -0.237 -28.281 -18.047 1 89.12 102 LEU A O 1
ATOM 851 N N . SER A 1 103 ? -0.195 -30.359 -17.406 1 87.62 103 SER A N 1
ATOM 852 C CA . SER A 1 103 ? 1.259 -30.484 -17.438 1 87.62 103 SER A CA 1
ATOM 853 C C . SER A 1 103 ? 1.823 -30.109 -18.797 1 87.62 103 SER A C 1
ATOM 855 O O . SER A 1 103 ? 2.754 -29.297 -18.891 1 87.62 103 SER A O 1
ATOM 857 N N . PRO A 1 104 ? 1.279 -30.641 -19.859 1 87.44 104 PRO A N 1
ATOM 858 C CA . PRO A 1 104 ? 1.824 -30.266 -21.172 1 87.44 104 PRO A CA 1
ATOM 859 C C . PRO A 1 104 ? 1.469 -28.828 -21.562 1 87.44 104 PRO A C 1
ATOM 861 O O . PRO A 1 104 ? 2.15 -28.234 -22.406 1 87.44 104 PRO A O 1
ATOM 864 N N . LEU A 1 105 ? 0.415 -28.234 -21.047 1 88.06 105 LEU A N 1
ATOM 865 C CA . LEU A 1 105 ? -0.04 -26.891 -21.391 1 88.06 105 LEU A CA 1
ATOM 866 C C . LEU A 1 105 ? 0.9 -25.844 -20.828 1 88.06 105 LEU A C 1
ATOM 868 O O . LEU A 1 105 ? 1.142 -24.812 -21.453 1 88.06 105 LEU A O 1
ATOM 872 N N . VAL A 1 106 ? 1.339 -26.109 -19.641 1 90.81 106 VAL A N 1
ATOM 873 C CA . VAL A 1 106 ? 2.307 -25.219 -19 1 90.81 106 VAL A CA 1
ATOM 874 C C . VAL A 1 106 ? 3.719 -25.781 -19.203 1 90.81 106 VAL A C 1
ATOM 876 O O . VAL A 1 106 ? 4.18 -26.609 -18.406 1 90.81 106 VAL A O 1
ATOM 879 N N . ILE A 1 107 ? 4.445 -25.281 -20.094 1 89.81 107 ILE A N 1
ATOM 880 C CA . ILE A 1 107 ? 5.66 -25.891 -20.625 1 89.81 107 ILE A CA 1
ATOM 881 C C . ILE A 1 107 ? 6.73 -25.953 -19.531 1 89.81 107 ILE A C 1
ATOM 883 O O . ILE A 1 107 ? 7.574 -26.844 -19.531 1 89.81 107 ILE A O 1
ATOM 887 N N . ASN A 1 108 ? 6.66 -25.078 -18.547 1 91.69 108 ASN A N 1
ATOM 888 C CA . ASN A 1 108 ? 7.711 -25 -17.547 1 91.69 108 ASN A CA 1
ATOM 889 C C . ASN A 1 108 ? 7.34 -25.75 -16.266 1 91.69 108 ASN A C 1
ATOM 891 O O . ASN A 1 108 ? 8 -25.609 -15.242 1 91.69 108 ASN A O 1
ATOM 895 N N . VAL A 1 109 ? 6.375 -26.594 -16.359 1 92.75 109 VAL A N 1
ATOM 896 C CA . VAL A 1 109 ? 5.934 -27.297 -15.164 1 92.75 109 VAL A CA 1
ATOM 897 C C . VAL A 1 109 ? 6.938 -28.391 -14.812 1 92.75 109 VAL A C 1
ATOM 899 O O . VAL A 1 109 ? 7.293 -29.219 -15.656 1 92.75 109 VAL A O 1
ATOM 902 N N . GLU A 1 110 ? 7.434 -28.375 -13.641 1 90.25 110 GLU A N 1
ATOM 903 C CA . GLU A 1 110 ? 8.305 -29.422 -13.109 1 90.25 110 GLU A CA 1
ATOM 904 C C . GLU A 1 110 ? 7.492 -30.547 -12.469 1 90.25 110 GLU A C 1
ATOM 906 O O . GLU A 1 110 ? 7.805 -31.719 -12.641 1 90.25 110 GLU A O 1
ATOM 911 N N . THR A 1 111 ? 6.52 -30.141 -11.734 1 90.69 111 THR A N 1
ATOM 912 C CA . THR A 1 111 ? 5.676 -31.125 -11.055 1 90.69 111 THR A CA 1
ATOM 913 C C . THR A 1 111 ? 4.398 -30.469 -10.531 1 90.69 111 THR A C 1
ATOM 915 O O . THR A 1 111 ? 4.324 -29.25 -10.422 1 90.69 111 THR A O 1
ATOM 918 N N . ILE A 1 112 ? 3.4 -31.281 -10.352 1 92.75 112 ILE A N 1
ATOM 919 C CA . ILE A 1 112 ? 2.164 -30.906 -9.68 1 92.75 112 ILE A CA 1
ATOM 920 C C . ILE A 1 112 ? 1.971 -31.781 -8.438 1 92.75 112 ILE A C 1
ATOM 922 O O . ILE A 1 112 ? 1.927 -33 -8.539 1 92.75 112 ILE A O 1
ATOM 926 N N . MET A 1 113 ? 1.896 -31.109 -7.363 1 90.88 113 MET A N 1
ATOM 927 C CA . MET A 1 113 ? 1.791 -31.844 -6.102 1 90.88 113 MET A CA 1
ATOM 928 C C . MET A 1 113 ? 0.458 -31.562 -5.418 1 90.88 113 MET A C 1
ATOM 930 O O . MET A 1 113 ? -0.019 -30.422 -5.426 1 90.88 113 MET A O 1
ATOM 934 N N . THR A 1 114 ? -0.048 -32.594 -4.812 1 89.25 114 THR A N 1
ATOM 935 C CA . THR A 1 114 ? -1.262 -32.438 -4.02 1 89.25 114 THR A CA 1
ATOM 936 C C . THR A 1 114 ? -0.92 -32.094 -2.572 1 89.25 114 THR A C 1
ATOM 938 O O . THR A 1 114 ? -0.181 -32.812 -1.914 1 89.25 114 THR A O 1
ATOM 941 N N . ILE A 1 115 ? -1.407 -30.953 -2.137 1 90.38 115 ILE A N 1
ATOM 942 C CA . ILE A 1 115 ? -1.178 -30.531 -0.757 1 90.38 115 ILE A CA 1
ATOM 943 C C . ILE A 1 115 ? -2.217 -31.172 0.156 1 90.38 115 ILE A C 1
ATOM 945 O O . ILE A 1 115 ? -1.868 -31.766 1.179 1 90.38 115 ILE A O 1
ATOM 949 N N . ASN A 1 116 ? -3.455 -31.047 -0.197 1 88.38 116 ASN A N 1
ATOM 950 C CA . ASN A 1 116 ? -4.582 -31.688 0.474 1 88.38 116 ASN A CA 1
ATOM 951 C C . ASN A 1 116 ? -5.746 -31.922 -0.484 1 88.38 116 ASN A C 1
ATOM 953 O O . ASN A 1 116 ? -5.57 -31.891 -1.703 1 88.38 116 ASN A O 1
ATOM 957 N N . GLN A 1 117 ? -6.895 -32.219 0.002 1 88.25 117 GLN A N 1
ATOM 958 C CA . GLN A 1 117 ? -8.023 -32.625 -0.82 1 88.25 117 GLN A CA 1
ATOM 959 C C . GLN A 1 117 ? -8.469 -31.516 -1.756 1 88.25 117 GLN A C 1
ATOM 961 O O . GLN A 1 117 ? -9.047 -31.781 -2.814 1 88.25 117 GLN A O 1
ATOM 966 N N . THR A 1 118 ? -8.195 -30.266 -1.427 1 92.25 118 THR A N 1
ATOM 967 C CA . THR A 1 118 ? -8.758 -29.172 -2.223 1 92.25 118 THR A CA 1
ATOM 968 C C . THR A 1 118 ? -7.652 -28.234 -2.711 1 92.25 118 THR A C 1
ATOM 970 O O . THR A 1 118 ? -7.93 -27.234 -3.365 1 92.25 118 THR A O 1
ATOM 973 N N . GLN A 1 119 ? -6.441 -28.547 -2.367 1 93.06 119 GLN A N 1
ATOM 974 C CA . GLN A 1 119 ? -5.359 -27.641 -2.736 1 93.06 119 GLN A CA 1
ATOM 975 C C . GLN A 1 119 ? -4.191 -28.406 -3.354 1 93.06 119 GLN A C 1
ATOM 977 O O . GLN A 1 119 ? -3.842 -29.484 -2.895 1 93.06 119 GLN A O 1
ATOM 982 N N . SER A 1 120 ? -3.686 -27.875 -4.414 1 94.5 120 SER A N 1
ATOM 983 C CA . SER A 1 120 ? -2.492 -28.391 -5.082 1 94.5 120 SER A CA 1
ATOM 984 C C . SER A 1 120 ? -1.526 -27.266 -5.426 1 94.5 120 SER A C 1
ATOM 986 O O . SER A 1 120 ? -1.893 -26.094 -5.371 1 94.5 120 SER A O 1
ATOM 988 N N . VAL A 1 121 ? -0.287 -27.641 -5.664 1 95.88 121 VAL A N 1
ATOM 989 C CA . VAL A 1 121 ? 0.712 -26.641 -6.051 1 95.88 121 VAL A CA 1
ATOM 990 C C . VAL A 1 121 ? 1.47 -27.125 -7.285 1 95.88 121 VAL A C 1
ATOM 992 O O . VAL A 1 121 ? 1.792 -28.312 -7.402 1 95.88 121 VAL A O 1
ATOM 995 N N . MET A 1 122 ? 1.599 -26.281 -8.234 1 95.44 122 MET A N 1
ATOM 996 C CA . MET A 1 122 ? 2.436 -26.5 -9.414 1 95.44 122 MET A CA 1
ATOM 997 C C . MET A 1 122 ? 3.768 -25.781 -9.273 1 95.44 122 MET A C 1
ATOM 999 O O . MET A 1 122 ? 3.799 -24.578 -8.969 1 95.44 122 MET A O 1
ATOM 1003 N N . ILE A 1 123 ? 4.84 -26.5 -9.43 1 94.62 123 ILE A N 1
ATOM 1004 C CA . ILE A 1 123 ? 6.172 -25.891 -9.406 1 94.62 123 ILE A CA 1
ATOM 1005 C C . ILE A 1 123 ? 6.656 -25.672 -10.836 1 94.62 123 ILE A C 1
ATOM 1007 O O . ILE A 1 123 ? 6.727 -26.609 -11.633 1 94.62 123 ILE A O 1
ATOM 1011 N N . LEU A 1 124 ? 6.984 -24.438 -11.141 1 95.75 124 LEU A N 1
ATOM 1012 C CA . LEU A 1 124 ? 7.438 -24.094 -12.477 1 95.75 124 LEU A CA 1
ATOM 1013 C C . LEU A 1 124 ? 8.93 -23.781 -12.484 1 95.75 124 LEU A C 1
ATOM 1015 O O . LEU A 1 124 ? 9.422 -23.078 -11.602 1 95.75 124 LEU A O 1
ATOM 1019 N N . ASN A 1 125 ? 9.586 -24.359 -13.43 1 93.69 125 ASN A N 1
ATOM 1020 C CA . ASN A 1 125 ? 10.945 -23.938 -13.758 1 93.69 125 ASN A CA 1
ATOM 1021 C C . ASN A 1 125 ? 10.945 -22.688 -14.633 1 93.69 125 ASN A C 1
ATOM 1023 O O . ASN A 1 125 ? 10.672 -22.766 -15.836 1 93.69 125 ASN A O 1
ATOM 1027 N N . GLN A 1 126 ? 11.336 -21.547 -14.062 1 94.19 126 GLN A N 1
ATOM 1028 C CA . GLN A 1 126 ? 11.242 -20.281 -14.773 1 94.19 126 GLN A CA 1
ATOM 1029 C C . GLN A 1 126 ? 12.617 -19.812 -15.227 1 94.19 126 GLN A C 1
ATOM 1031 O O . GLN A 1 126 ? 12.852 -18.609 -15.359 1 94.19 126 GLN A O 1
ATOM 1036 N N . ASP A 1 127 ? 13.547 -20.75 -15.383 1 92.31 127 ASP A N 1
ATOM 1037 C CA . ASP A 1 127 ? 14.844 -20.375 -15.938 1 92.31 127 ASP A CA 1
ATOM 1038 C C . ASP A 1 127 ? 14.68 -19.656 -17.266 1 92.31 127 ASP A C 1
ATOM 1040 O O . ASP A 1 127 ? 15.383 -18.672 -17.547 1 92.31 127 ASP A O 1
ATOM 1044 N N . ASN A 1 128 ? 13.852 -20.297 -18.062 1 91 128 ASN A N 1
ATOM 1045 C CA . ASN A 1 128 ? 13.312 -19.609 -19.219 1 91 128 ASN A CA 1
ATOM 1046 C C . ASN A 1 128 ? 11.875 -19.156 -19 1 91 128 ASN A C 1
ATOM 1048 O O . ASN A 1 128 ? 10.953 -19.969 -18.984 1 91 128 ASN A O 1
ATOM 1052 N N . PHE A 1 129 ? 11.797 -17.922 -18.859 1 91 129 PHE A N 1
ATOM 1053 C CA . PHE A 1 129 ? 10.531 -17.375 -18.391 1 91 129 PHE A CA 1
ATOM 1054 C C . PHE A 1 129 ? 9.398 -17.719 -19.344 1 91 129 PHE A C 1
ATOM 1056 O O . PHE A 1 129 ? 9.547 -17.609 -20.562 1 91 129 PHE A O 1
ATOM 1063 N N . PHE A 1 130 ? 8.359 -18.188 -18.75 1 91.44 130 PHE A N 1
ATOM 1064 C CA . PHE A 1 130 ? 7.086 -18.453 -19.406 1 91.44 130 PHE A CA 1
ATOM 1065 C C . PHE A 1 130 ? 5.941 -17.812 -18.625 1 91.44 130 PHE A C 1
ATOM 1067 O O . PHE A 1 130 ? 5.855 -17.953 -17.406 1 91.44 130 PHE A O 1
ATOM 1074 N N . ASN A 1 131 ? 5.117 -17.031 -19.344 1 92.06 131 ASN A N 1
ATOM 1075 C CA . ASN A 1 131 ? 4.004 -16.359 -18.672 1 92.06 131 ASN A CA 1
ATOM 1076 C C . ASN A 1 131 ? 2.826 -17.297 -18.469 1 92.06 131 ASN A C 1
ATOM 1078 O O . ASN A 1 131 ? 1.84 -17.25 -19.203 1 92.06 131 ASN A O 1
ATOM 1082 N N . ALA A 1 132 ? 2.854 -18.016 -17.453 1 91.62 132 ALA A N 1
ATOM 1083 C CA . ALA A 1 132 ? 1.821 -19 -17.141 1 91.62 132 ALA A CA 1
ATOM 1084 C C . ALA A 1 132 ? 0.513 -18.328 -16.75 1 91.62 132 ALA A C 1
ATOM 1086 O O . ALA A 1 132 ? -0.569 -18.875 -16.969 1 91.62 132 ALA A O 1
ATOM 1087 N N . THR A 1 133 ? 0.616 -17.141 -16.125 1 91.44 133 THR A N 1
ATOM 1088 C CA . THR A 1 133 ? -0.573 -16.422 -15.688 1 91.44 133 THR A CA 1
ATOM 1089 C C . THR A 1 133 ? -1.505 -16.141 -16.859 1 91.44 133 THR A C 1
ATOM 1091 O O . THR A 1 133 ? -2.701 -16.438 -16.797 1 91.44 133 THR A O 1
ATOM 1094 N N . GLU A 1 134 ? -0.985 -15.617 -17.828 1 90.5 134 GLU A N 1
ATOM 1095 C CA . GLU A 1 134 ? -1.781 -15.281 -19.016 1 90.5 134 GLU A CA 1
ATOM 1096 C C . GLU A 1 134 ? -2.416 -16.531 -19.625 1 90.5 134 GLU A C 1
ATOM 1098 O O . GLU A 1 134 ? -3.607 -16.531 -19.938 1 90.5 134 GLU A O 1
ATOM 1103 N N . LEU A 1 135 ? -1.661 -17.547 -19.781 1 91.38 135 LEU A N 1
ATOM 1104 C CA . LEU A 1 135 ? -2.129 -18.781 -20.375 1 91.38 135 LEU A CA 1
ATOM 1105 C C . LEU A 1 135 ? -3.238 -19.406 -19.531 1 91.38 135 LEU A C 1
ATOM 1107 O O . LEU A 1 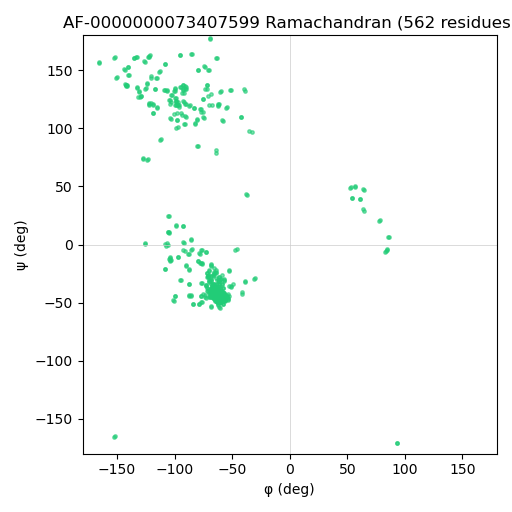135 ? -4.32 -19.703 -20.047 1 91.38 135 LEU A O 1
ATOM 1111 N N . LEU A 1 136 ? -2.99 -19.547 -18.312 1 91.88 136 LEU A N 1
ATOM 1112 C CA . LEU A 1 136 ? -3.916 -20.266 -17.438 1 91.88 136 LEU A CA 1
ATOM 1113 C C . LEU A 1 136 ? -5.207 -19.469 -17.25 1 91.88 136 LEU A C 1
ATOM 1115 O O . LEU A 1 136 ? -6.293 -20.047 -17.188 1 91.88 136 LEU A O 1
ATOM 1119 N N . THR A 1 137 ? -5.055 -18.172 -17.109 1 90.31 137 THR A N 1
ATOM 1120 C CA . THR A 1 137 ? -6.25 -17.359 -16.938 1 90.31 137 THR A CA 1
ATOM 1121 C C . THR A 1 137 ? -7.164 -17.469 -18.156 1 90.31 137 THR A C 1
ATOM 1123 O O . THR A 1 137 ? -8.391 -17.422 -18.031 1 90.31 137 THR A O 1
ATOM 1126 N N . ASP A 1 138 ? -6.641 -17.656 -19.297 1 91 138 ASP A N 1
ATOM 1127 C CA . ASP A 1 138 ? -7.398 -17.75 -20.547 1 91 138 ASP A CA 1
ATOM 1128 C C . ASP A 1 138 ? -8.078 -19.109 -20.672 1 91 138 ASP A C 1
ATOM 1130 O O . ASP A 1 138 ? -9.18 -19.219 -21.219 1 91 138 ASP A O 1
ATOM 1134 N N . ILE A 1 139 ? -7.496 -20.109 -20.188 1 91.12 139 ILE A N 1
ATOM 1135 C CA . ILE A 1 139 ? -7.969 -21.469 -20.484 1 91.12 139 ILE A CA 1
ATOM 1136 C C . ILE A 1 139 ? -8.719 -22.031 -19.281 1 91.12 139 ILE A C 1
ATOM 1138 O O . ILE A 1 139 ? -9.422 -23.031 -19.406 1 91.12 139 ILE A O 1
ATOM 1142 N N . LEU A 1 140 ? -8.617 -21.438 -18.141 1 90.31 140 LEU A N 1
ATOM 1143 C CA . LEU A 1 140 ? -9.18 -21.938 -16.891 1 90.31 140 LEU A CA 1
ATOM 1144 C C . LEU A 1 140 ? -10.688 -22.156 -17.031 1 90.31 140 LEU A C 1
ATOM 1146 O O . LEU A 1 140 ? -11.195 -23.203 -16.625 1 90.31 140 LEU A O 1
ATOM 1150 N N . PRO A 1 141 ? -11.391 -21.172 -17.625 1 90.38 141 PRO A N 1
ATOM 1151 C CA . PRO A 1 141 ? -12.836 -21.406 -17.766 1 90.38 141 PRO A CA 1
ATOM 1152 C C . PRO A 1 141 ? -13.148 -22.656 -18.594 1 90.38 141 PRO A C 1
ATOM 1154 O O . PRO A 1 141 ? -14.07 -23.406 -18.25 1 90.38 141 PRO A O 1
ATOM 1157 N N . THR A 1 142 ? -12.43 -22.906 -19.641 1 91.94 142 THR A N 1
ATOM 1158 C CA . THR A 1 142 ? -12.609 -24.078 -20.484 1 91.94 142 THR A CA 1
ATOM 1159 C C . THR A 1 142 ? -12.305 -25.359 -19.703 1 91.94 142 THR A C 1
ATOM 1161 O O . THR A 1 142 ? -13.039 -26.344 -19.797 1 91.94 142 THR A O 1
ATOM 1164 N N . ILE A 1 143 ? -11.266 -25.344 -18.938 1 91 143 ILE A N 1
ATOM 1165 C CA . ILE A 1 143 ? -10.867 -26.5 -18.141 1 91 143 ILE A CA 1
ATOM 1166 C C . ILE A 1 143 ? -11.945 -26.828 -17.109 1 91 143 ILE A C 1
ATOM 1168 O O . ILE A 1 143 ? -12.312 -27.984 -16.922 1 91 143 ILE A O 1
ATOM 1172 N N . GLU A 1 144 ? -12.422 -25.781 -16.469 1 91.88 144 GLU A N 1
ATOM 1173 C CA . GLU A 1 144 ? -13.469 -25.969 -15.461 1 91.88 144 GLU A CA 1
ATOM 1174 C C . GLU A 1 144 ? -14.695 -26.641 -16.062 1 91.88 144 GLU A C 1
ATOM 1176 O O . GLU A 1 144 ? -15.289 -27.531 -15.461 1 91.88 144 GLU A O 1
ATOM 1181 N N . ASN A 1 145 ? -15.062 -26.188 -17.219 1 92.62 145 ASN A N 1
ATOM 1182 C CA . ASN A 1 145 ? -16.219 -26.75 -17.922 1 92.62 145 ASN A CA 1
ATOM 1183 C C . ASN A 1 145 ? -15.977 -28.188 -18.344 1 92.62 145 ASN A C 1
ATOM 1185 O O . ASN A 1 145 ? -16.828 -29.047 -18.141 1 92.62 145 ASN A O 1
ATOM 1189 N N . ASP A 1 146 ? -14.844 -28.469 -18.906 1 91.5 146 ASP A N 1
ATOM 1190 C CA . ASP A 1 146 ? -14.516 -29.797 -19.422 1 91.5 146 ASP A CA 1
ATOM 1191 C C . ASP A 1 146 ? -14.422 -30.828 -18.297 1 91.5 146 ASP A C 1
ATOM 1193 O O . ASP A 1 146 ? -14.773 -32 -18.484 1 91.5 146 ASP A O 1
ATOM 1197 N N . PHE A 1 147 ? -13.969 -30.391 -17.188 1 91.94 147 PHE A N 1
ATOM 1198 C CA . PHE A 1 147 ? -13.727 -31.328 -16.094 1 91.94 147 PHE A CA 1
ATOM 1199 C C . PHE A 1 147 ? -14.781 -31.188 -15 1 91.94 147 PHE A C 1
ATOM 1201 O O . PHE A 1 147 ? -14.703 -31.828 -13.961 1 91.94 147 PHE A O 1
ATOM 1208 N N . ASN A 1 148 ? -15.719 -30.328 -15.195 1 91.19 148 ASN A N 1
ATOM 1209 C CA . ASN A 1 148 ? -16.844 -30.094 -14.289 1 91.19 148 ASN A CA 1
ATOM 1210 C C . ASN A 1 148 ? -16.359 -29.844 -12.859 1 91.19 148 ASN A C 1
ATOM 1212 O O . ASN A 1 148 ? -16.812 -30.5 -11.922 1 91.19 148 ASN A O 1
ATOM 1216 N N . THR A 1 149 ? -15.43 -29 -12.727 1 91.19 149 THR A N 1
ATOM 1217 C CA . THR A 1 149 ? -14.867 -28.625 -11.43 1 91.19 149 THR A CA 1
ATOM 1218 C C . THR A 1 149 ? -14.523 -27.141 -11.391 1 91.19 149 THR A C 1
ATOM 1220 O O . THR A 1 149 ? -14.273 -26.531 -12.43 1 91.19 149 THR A O 1
ATOM 1223 N N . ARG A 1 150 ? -14.586 -26.578 -10.258 1 90.31 150 ARG A N 1
ATOM 1224 C CA . ARG A 1 150 ? -14.172 -25.203 -10.07 1 90.31 150 ARG A CA 1
ATOM 1225 C C . ARG A 1 150 ? -12.703 -25.109 -9.664 1 90.31 150 ARG A C 1
ATOM 1227 O O . ARG A 1 150 ? -12.25 -25.859 -8.789 1 90.31 150 ARG A O 1
ATOM 1234 N N . LEU A 1 151 ? -12.016 -24.266 -10.375 1 92.5 151 LEU A N 1
ATOM 1235 C CA . LEU A 1 151 ? -10.602 -24.062 -10.109 1 92.5 151 LEU A CA 1
ATOM 1236 C C . LEU A 1 151 ? -10.297 -22.594 -9.836 1 92.5 151 LEU A C 1
ATOM 1238 O O . LEU A 1 151 ? -10.891 -21.703 -10.461 1 92.5 151 LEU A O 1
ATOM 1242 N N . ARG A 1 152 ? -9.469 -22.328 -8.867 1 92.56 152 ARG A N 1
ATOM 1243 C CA . ARG A 1 152 ? -8.883 -21.016 -8.625 1 92.56 152 ARG A CA 1
ATOM 1244 C C . ARG A 1 152 ? -7.363 -21.094 -8.586 1 92.56 152 ARG A C 1
ATOM 1246 O O . ARG A 1 152 ? -6.797 -22 -7.977 1 92.56 152 ARG A O 1
ATOM 1253 N N . CYS A 1 153 ? -6.762 -20.156 -9.273 1 94.38 153 CYS A N 1
ATOM 1254 C CA . CYS A 1 153 ? -5.309 -20.188 -9.359 1 94.38 153 CYS A CA 1
ATOM 1255 C C . CYS A 1 153 ? -4.688 -18.969 -8.711 1 94.38 153 CYS A C 1
ATOM 1257 O O . CYS A 1 153 ? -5.121 -17.844 -8.969 1 94.38 153 CYS A O 1
ATOM 1259 N N . TYR A 1 154 ? -3.717 -19.188 -7.945 1 95.12 154 TYR A N 1
ATOM 1260 C CA . TYR A 1 154 ? -2.939 -18.141 -7.305 1 95.12 154 TYR A CA 1
ATOM 1261 C C . TYR A 1 154 ? -1.481 -18.188 -7.742 1 95.12 154 TYR A C 1
ATOM 1263 O O . TYR A 1 154 ? -0.764 -19.141 -7.422 1 95.12 154 TYR A O 1
ATOM 1271 N N . PHE A 1 155 ? -1.116 -17.203 -8.422 1 96.75 155 PHE A N 1
ATOM 1272 C CA . PHE A 1 155 ? 0.19 -17.188 -9.07 1 96.75 155 PHE A CA 1
ATOM 1273 C C . PHE A 1 155 ? 1.24 -16.562 -8.156 1 96.75 155 PHE A C 1
ATOM 1275 O O . PHE A 1 155 ? 1.207 -15.359 -7.891 1 96.75 155 PHE A O 1
ATOM 1282 N N . GLY A 1 156 ? 2.107 -17.391 -7.699 1 97.56 156 GLY A N 1
ATOM 1283 C CA . GLY A 1 156 ? 3.203 -16.891 -6.883 1 97.56 156 GLY A CA 1
ATOM 1284 C C . GLY A 1 156 ? 4.203 -16.062 -7.664 1 97.56 156 GLY A C 1
ATOM 1285 O O . GLY A 1 156 ? 4.008 -15.797 -8.852 1 97.56 156 GLY A O 1
ATOM 1286 N N . ASN A 1 157 ? 5.16 -15.555 -6.98 1 97.38 157 ASN A N 1
ATOM 1287 C CA . ASN A 1 157 ? 6.227 -14.773 -7.605 1 97.38 157 ASN A CA 1
ATOM 1288 C C . ASN A 1 157 ? 7.27 -15.68 -8.258 1 97.38 157 ASN A C 1
ATOM 1290 O O . ASN A 1 157 ? 7.418 -16.844 -7.879 1 97.38 157 ASN A O 1
ATOM 1294 N N . SER A 1 158 ? 7.879 -15.172 -9.305 1 96.31 158 SER A N 1
ATOM 1295 C CA . SER A 1 158 ? 9.047 -15.852 -9.867 1 96.31 158 SER A CA 1
ATOM 1296 C C . SER A 1 158 ? 10.312 -15.492 -9.094 1 96.31 158 SER A C 1
ATOM 1298 O O . SER A 1 158 ? 10.859 -14.406 -9.266 1 96.31 158 SER A O 1
ATOM 1300 N N . TRP A 1 159 ? 10.766 -16.391 -8.289 1 95.5 159 TRP A N 1
ATOM 1301 C CA . TRP A 1 159 ? 11.922 -16.141 -7.43 1 95.5 159 TRP A CA 1
ATOM 1302 C C . TRP A 1 159 ? 13.211 -16.547 -8.133 1 95.5 159 TRP A C 1
ATOM 1304 O O . TRP A 1 159 ? 13.273 -17.594 -8.781 1 95.5 159 TRP A O 1
ATOM 1314 N N . THR A 1 160 ? 14.203 -15.68 -8 1 93.06 160 THR A N 1
ATOM 1315 C CA . THR A 1 160 ? 15.516 -15.969 -8.586 1 93.06 160 THR A CA 1
ATOM 1316 C C . THR A 1 160 ? 16.594 -15.938 -7.512 1 93.06 160 THR A C 1
ATOM 1318 O O . THR A 1 160 ? 16.359 -15.477 -6.395 1 93.06 160 THR A O 1
ATOM 1321 N N . HIS A 1 161 ? 17.734 -16.562 -7.875 1 86.31 161 HIS A N 1
ATOM 1322 C CA . HIS A 1 161 ? 18.922 -16.516 -7.027 1 86.31 161 HIS A CA 1
ATOM 1323 C C . HIS A 1 161 ? 18.609 -17.047 -5.629 1 86.31 161 HIS A C 1
ATOM 1325 O O . HIS A 1 161 ? 18.922 -16.391 -4.633 1 86.31 161 HIS A O 1
ATOM 1331 N N . LEU A 1 162 ? 18.016 -18.172 -5.621 1 86.38 162 LEU A N 1
ATOM 1332 C CA . LEU A 1 162 ? 17.625 -18.75 -4.344 1 86.38 162 LEU A CA 1
ATOM 1333 C C . LEU A 1 162 ? 18.719 -19.656 -3.787 1 86.38 162 LEU A C 1
ATOM 1335 O O . LEU A 1 162 ? 19.359 -20.406 -4.535 1 86.38 162 LEU A O 1
ATOM 1339 N N . GLN A 1 163 ? 18.922 -19.406 -2.525 1 82.44 163 GLN A N 1
ATOM 1340 C CA . GLN A 1 163 ? 19.656 -20.422 -1.774 1 82.44 163 GLN A CA 1
ATOM 1341 C C . GLN A 1 163 ? 18.719 -21.516 -1.264 1 82.44 163 GLN A C 1
ATOM 1343 O O . GLN A 1 163 ? 17.5 -21.344 -1.266 1 82.44 163 GLN A O 1
ATOM 1348 N N . ALA A 1 164 ? 19.312 -22.609 -0.878 1 76.88 164 ALA A N 1
ATOM 1349 C CA . ALA A 1 164 ? 18.5 -23.75 -0.458 1 76.88 164 ALA A CA 1
ATOM 1350 C C . ALA A 1 164 ? 17.516 -23.359 0.626 1 76.88 164 ALA A C 1
ATOM 1352 O O . ALA A 1 164 ? 16.344 -23.75 0.577 1 76.88 164 ALA A O 1
ATOM 1353 N N . VAL A 1 165 ? 17.953 -22.609 1.522 1 75.75 165 VAL A N 1
ATOM 1354 C CA . VAL A 1 165 ? 17.141 -22.234 2.67 1 75.75 165 VAL A CA 1
ATOM 1355 C C . VAL A 1 165 ? 15.977 -21.359 2.211 1 75.75 165 VAL A C 1
ATOM 1357 O O . VAL A 1 165 ? 14.883 -21.422 2.775 1 75.75 165 VAL A O 1
ATOM 1360 N N . ASP A 1 166 ? 16.109 -20.641 1.142 1 86.12 166 ASP A N 1
ATOM 1361 C CA . ASP A 1 166 ? 15.102 -19.719 0.628 1 86.12 166 ASP A CA 1
ATOM 1362 C C . ASP A 1 166 ? 13.875 -20.469 0.112 1 86.12 166 ASP A C 1
ATOM 1364 O O . ASP A 1 166 ? 12.742 -20 0.279 1 86.12 166 ASP A O 1
ATOM 1368 N N . TRP A 1 167 ? 14.141 -21.609 -0.34 1 86.88 167 TRP A N 1
ATOM 1369 C CA . TRP A 1 167 ? 13.078 -22.359 -0.999 1 86.88 167 TRP A CA 1
ATOM 1370 C C . TRP A 1 167 ? 11.953 -22.688 -0.023 1 86.88 167 TRP A C 1
ATOM 1372 O O . TRP A 1 167 ? 10.789 -22.391 -0.29 1 86.88 167 TRP A O 1
ATOM 1382 N N . LYS A 1 168 ? 12.344 -23.172 1.023 1 89.56 168 LYS A N 1
ATOM 1383 C CA . LYS A 1 168 ? 11.352 -23.609 2.002 1 89.56 168 LYS A CA 1
ATOM 1384 C C . LYS A 1 168 ? 10.633 -22.406 2.621 1 89.56 168 LYS A C 1
ATOM 1386 O O . LYS A 1 168 ? 9.406 -22.406 2.752 1 89.56 168 LYS A O 1
ATOM 1391 N N . GLU A 1 169 ? 11.414 -21.453 2.965 1 92.69 169 GLU A N 1
ATOM 1392 C CA . GLU A 1 169 ? 10.852 -20.281 3.633 1 92.69 169 GLU A CA 1
ATOM 1393 C C . GLU A 1 169 ? 9.891 -19.531 2.713 1 92.69 169 GLU A C 1
ATOM 1395 O O . GLU A 1 169 ? 8.797 -19.141 3.137 1 92.69 169 GLU A O 1
ATOM 1400 N N . LEU A 1 170 ? 10.297 -19.375 1.465 1 94.81 170 LEU A N 1
ATOM 1401 C CA . LEU A 1 170 ? 9.469 -18.656 0.501 1 94.81 170 LEU A CA 1
ATOM 1402 C C . LEU A 1 170 ? 8.211 -19.453 0.165 1 94.81 170 LEU A C 1
ATOM 1404 O O . LEU A 1 170 ? 7.121 -18.891 0.073 1 94.81 170 LEU A O 1
ATOM 1408 N N . TYR A 1 171 ? 8.383 -20.75 0.04 1 94.88 171 TYR A N 1
ATOM 1409 C CA . TYR A 1 171 ? 7.223 -21.594 -0.206 1 94.88 171 TYR A CA 1
ATOM 1410 C C . TYR A 1 171 ? 6.219 -21.5 0.939 1 94.88 171 TYR A C 1
ATOM 1412 O O . TYR A 1 171 ? 5.023 -21.312 0.711 1 94.88 171 TYR A O 1
ATOM 1420 N N . GLU A 1 172 ? 6.719 -21.641 2.09 1 94.62 172 GLU A N 1
ATOM 1421 C CA . GLU A 1 172 ? 5.863 -21.641 3.27 1 94.62 172 GLU A CA 1
ATOM 1422 C C . GLU A 1 172 ? 5.102 -20.312 3.396 1 94.62 172 GLU A C 1
ATOM 1424 O O . GLU A 1 172 ? 3.898 -20.312 3.666 1 94.62 172 GLU A O 1
ATOM 1429 N N . GLU A 1 173 ? 5.777 -19.234 3.188 1 96.25 173 GLU A N 1
ATOM 1430 C CA . GLU A 1 173 ? 5.141 -17.922 3.318 1 96.25 173 GLU A CA 1
ATOM 1431 C C . GLU A 1 173 ? 4.137 -17.688 2.195 1 96.25 173 GLU A C 1
ATOM 1433 O O . GLU A 1 173 ? 3.061 -17.141 2.426 1 96.25 173 GLU A O 1
ATOM 1438 N N . GLU A 1 174 ? 4.473 -18.094 0.995 1 96.81 174 GLU A N 1
ATOM 1439 C CA . GLU A 1 174 ? 3.518 -17.938 -0.098 1 96.81 174 GLU A CA 1
ATOM 1440 C C . GLU A 1 174 ? 2.279 -18.797 0.124 1 96.81 174 GLU A C 1
ATOM 1442 O O . GLU A 1 174 ? 1.161 -18.391 -0.183 1 96.81 174 GLU A O 1
ATOM 1447 N N . TYR A 1 175 ? 2.541 -19.984 0.605 1 95.19 175 TYR A N 1
ATOM 1448 C CA . TYR A 1 175 ? 1.412 -20.875 0.885 1 95.19 175 TYR A CA 1
ATOM 1449 C C . TYR A 1 175 ? 0.513 -20.281 1.963 1 95.19 175 TYR A C 1
ATOM 1451 O O . TYR A 1 175 ? -0.714 -20.312 1.85 1 95.19 175 TYR A O 1
ATOM 1459 N N . LYS A 1 176 ? 1.109 -19.812 2.955 1 94.25 176 LYS A N 1
ATOM 1460 C CA . LYS A 1 176 ? 0.346 -19.156 4.008 1 94.25 176 LYS A CA 1
ATOM 1461 C C . LYS A 1 176 ? -0.462 -17.984 3.447 1 94.25 176 LYS A C 1
ATOM 1463 O O . LYS A 1 176 ? -1.634 -17.812 3.787 1 94.25 176 LYS A O 1
ATOM 1468 N N . LEU A 1 177 ? 0.163 -17.219 2.656 1 94.19 177 LEU A N 1
ATOM 1469 C CA . LEU A 1 177 ? -0.485 -16.078 2.01 1 94.19 177 LEU A CA 1
ATOM 1470 C C . LEU A 1 177 ? -1.691 -16.531 1.194 1 94.19 177 LEU A C 1
ATOM 1472 O O . LEU A 1 177 ? -2.768 -15.938 1.287 1 94.19 177 LEU A O 1
ATOM 1476 N N . PHE A 1 178 ? -1.466 -17.547 0.503 1 92.88 178 PHE A N 1
ATOM 1477 C CA . PHE A 1 178 ? -2.516 -18.141 -0.324 1 92.88 178 PHE A CA 1
ATOM 1478 C C . PHE A 1 178 ? -3.689 -18.594 0.533 1 92.88 178 PHE A C 1
ATOM 1480 O O . PHE A 1 178 ? -4.844 -18.281 0.238 1 92.88 178 PHE A O 1
ATOM 1487 N N . THR A 1 179 ? -3.443 -19.25 1.518 1 90.44 179 THR A N 1
ATOM 1488 C CA . THR A 1 179 ? -4.484 -19.812 2.373 1 90.44 179 THR A CA 1
ATOM 1489 C C . THR A 1 179 ? -5.262 -18.703 3.078 1 90.44 179 THR A C 1
ATOM 1491 O O . THR A 1 179 ? -6.488 -18.781 3.193 1 90.44 179 THR A O 1
ATOM 1494 N N . LEU A 1 180 ? -4.578 -17.719 3.482 1 87.31 180 LEU A N 1
ATOM 1495 C CA . LEU A 1 180 ? -5.223 -16.594 4.145 1 87.31 180 LEU A CA 1
ATOM 1496 C C . LEU A 1 180 ? -6.086 -15.812 3.162 1 87.31 180 LEU A C 1
ATOM 1498 O O . LEU A 1 180 ? -7.199 -15.398 3.5 1 87.31 180 LEU A O 1
ATOM 1502 N N . PHE A 1 181 ? -5.527 -15.594 2.051 1 88.38 181 PHE A N 1
ATOM 1503 C CA . PHE A 1 181 ? -6.234 -14.836 1.024 1 88.38 181 PHE A CA 1
ATOM 1504 C C . PHE A 1 181 ? -7.504 -15.57 0.592 1 88.38 181 PHE A C 1
ATOM 1506 O O . PHE A 1 181 ? -8.531 -14.938 0.338 1 88.38 181 PHE A O 1
ATOM 1513 N N . LEU A 1 182 ? -7.441 -16.859 0.447 1 83.5 182 LEU A N 1
ATOM 1514 C CA . LEU A 1 182 ? -8.57 -17.703 0.05 1 83.5 182 LEU A CA 1
ATOM 1515 C C . LEU A 1 182 ? -9.734 -17.547 1.023 1 83.5 182 LEU A C 1
ATOM 1517 O O . LEU A 1 182 ? -10.898 -17.578 0.618 1 83.5 182 LEU A O 1
ATOM 1521 N N . SER A 1 183 ? -9.477 -17.422 2.178 1 78.75 183 SER A N 1
ATOM 1522 C CA . SER A 1 183 ? -10.508 -17.328 3.201 1 78.75 183 SER A CA 1
ATOM 1523 C C . SER A 1 183 ? -11.258 -16.016 3.111 1 78.75 183 SER A C 1
ATOM 1525 O O . SER A 1 183 ? -12.406 -15.906 3.549 1 78.75 183 SER A O 1
ATOM 1527 N N . HIS A 1 184 ? -10.719 -14.992 2.547 1 70.5 184 HIS A N 1
ATOM 1528 C CA . HIS A 1 184 ? -11.328 -13.672 2.51 1 70.5 184 HIS A CA 1
ATOM 1529 C C . HIS A 1 184 ? -11.977 -13.398 1.158 1 70.5 184 HIS A C 1
ATOM 1531 O O . HIS A 1 184 ? -12.984 -12.688 1.079 1 70.5 184 HIS A O 1
ATOM 1537 N N . LYS A 1 185 ? -11.234 -13.68 0.009 1 64.94 185 LYS A N 1
ATOM 1538 C CA . LYS A 1 185 ? -11.742 -13.188 -1.267 1 64.94 185 LYS A CA 1
ATOM 1539 C C . LYS A 1 185 ? -12.18 -14.336 -2.172 1 64.94 185 LYS A C 1
ATOM 1541 O O . LYS A 1 185 ? -11.359 -14.906 -2.891 1 64.94 185 LYS A O 1
ATOM 1546 N N . ALA A 1 186 ? -13.453 -14.695 -2.023 1 58.53 186 ALA A N 1
ATOM 1547 C CA . ALA A 1 186 ? -14.016 -15.875 -2.672 1 58.53 186 ALA A CA 1
ATOM 1548 C C . ALA A 1 186 ? -14.328 -15.602 -4.141 1 58.53 186 ALA A C 1
ATOM 1550 O O . ALA A 1 186 ? -14.391 -16.531 -4.953 1 58.53 186 ALA A O 1
ATOM 1551 N N . GLU A 1 187 ? -14.195 -14.383 -4.559 1 63.19 187 GLU A N 1
ATOM 1552 C CA . GLU A 1 187 ? -14.922 -14.289 -5.82 1 63.19 187 GLU A CA 1
ATOM 1553 C C . GLU A 1 187 ? -13.969 -14.289 -7.008 1 63.19 187 GLU A C 1
ATOM 1555 O O . GLU A 1 187 ? -14.375 -14.555 -8.141 1 63.19 187 GLU A O 1
ATOM 1560 N N . GLN A 1 188 ? -12.68 -14.148 -6.742 1 74.81 188 GLN A N 1
ATOM 1561 C CA . GLN A 1 188 ? -11.812 -14.031 -7.906 1 74.81 188 GLN A CA 1
ATOM 1562 C C . GLN A 1 188 ? -11.273 -15.398 -8.328 1 74.81 188 GLN A C 1
ATOM 1564 O O . GLN A 1 188 ? -10.906 -16.219 -7.48 1 74.81 188 GLN A O 1
ATOM 1569 N N . HIS A 1 189 ? -11.281 -15.625 -9.695 1 82.31 189 HIS A N 1
ATOM 1570 C CA . HIS A 1 189 ? -10.805 -16.891 -10.266 1 82.31 189 HIS A CA 1
ATOM 1571 C C . HIS A 1 189 ? -9.289 -17 -10.148 1 82.31 189 HIS A C 1
ATOM 1573 O O . HIS A 1 189 ? -8.75 -18.109 -10.109 1 82.31 189 HIS A O 1
ATOM 1579 N N . TYR A 1 190 ? -8.688 -15.898 -10.117 1 90.94 190 TYR A N 1
ATOM 1580 C CA . TYR A 1 190 ? -7.238 -15.953 -9.977 1 90.94 190 TYR A CA 1
ATOM 1581 C C . TYR A 1 190 ? -6.703 -14.703 -9.297 1 90.94 190 TYR A C 1
ATOM 1583 O O . TYR A 1 190 ? -7.414 -13.703 -9.18 1 90.94 190 TYR A O 1
ATOM 1591 N N . CYS A 1 191 ? -5.52 -14.797 -8.781 1 94.06 191 CYS A N 1
ATOM 1592 C CA . CYS A 1 191 ? -4.844 -13.664 -8.164 1 94.06 191 CYS A CA 1
ATOM 1593 C C . CYS A 1 191 ? -3.33 -13.781 -8.312 1 94.06 191 CYS A C 1
ATOM 1595 O O . CYS A 1 191 ? -2.787 -14.891 -8.297 1 94.06 191 CYS A O 1
ATOM 1597 N N . ARG A 1 192 ? -2.73 -12.672 -8.492 1 95.38 192 ARG A N 1
ATOM 1598 C CA . ARG A 1 192 ? -1.276 -12.641 -8.602 1 95.38 192 ARG A CA 1
ATOM 1599 C C . ARG A 1 192 ? -0.632 -12.32 -7.258 1 95.38 192 ARG A C 1
ATOM 1601 O O . ARG A 1 192 ? -1.277 -11.75 -6.375 1 95.38 192 ARG A O 1
ATOM 1608 N N . PHE A 1 193 ? 0.605 -12.609 -7.203 1 96.62 193 PHE A N 1
ATOM 1609 C CA . PHE A 1 193 ? 1.383 -12.484 -5.977 1 96.62 193 PHE A CA 1
ATOM 1610 C C . PHE A 1 193 ? 1.331 -11.047 -5.453 1 96.62 193 PHE A C 1
ATOM 1612 O O . PHE A 1 193 ? 1.037 -10.82 -4.277 1 96.62 193 PHE A O 1
ATOM 1619 N N . PRO A 1 194 ? 1.571 -9.992 -6.262 1 97.19 194 PRO A N 1
ATOM 1620 C CA . PRO A 1 194 ? 1.658 -8.648 -5.695 1 97.19 194 PRO A CA 1
ATOM 1621 C C . PRO A 1 194 ? 0.354 -8.195 -5.043 1 97.19 194 PRO A C 1
ATOM 1623 O O . PRO A 1 194 ? 0.377 -7.516 -4.016 1 97.19 194 PRO A O 1
ATOM 1626 N N . LYS A 1 195 ? -0.72 -8.57 -5.676 1 95.25 195 LYS A N 1
ATOM 1627 C CA . LYS A 1 195 ? -2.012 -8.227 -5.09 1 95.25 195 LYS A CA 1
ATOM 1628 C C . LYS A 1 195 ? -2.195 -8.898 -3.73 1 95.25 195 LYS A C 1
ATOM 1630 O O . LYS A 1 195 ? -2.646 -8.266 -2.775 1 95.25 195 LYS A O 1
ATOM 1635 N N . MET A 1 196 ? -1.86 -10.141 -3.621 1 95.19 196 MET A N 1
ATOM 1636 C CA . MET A 1 196 ? -1.951 -10.859 -2.352 1 95.19 196 MET A CA 1
ATOM 1637 C C . MET A 1 196 ? -1 -10.258 -1.321 1 95.19 196 MET A C 1
ATOM 1639 O O . MET A 1 196 ? -1.332 -10.18 -0.137 1 95.19 196 MET A O 1
ATOM 1643 N N . ALA A 1 197 ? 0.174 -9.93 -1.817 1 96.31 197 ALA A N 1
ATOM 1644 C CA . ALA A 1 197 ? 1.167 -9.328 -0.93 1 96.31 197 ALA A CA 1
ATOM 1645 C C . ALA A 1 197 ? 0.666 -8 -0.363 1 96.31 197 ALA A C 1
ATOM 1647 O O . ALA A 1 197 ? 0.865 -7.711 0.819 1 96.31 197 ALA A O 1
ATOM 1648 N N . LEU A 1 198 ? 0.037 -7.207 -1.177 1 96.31 198 LEU A N 1
ATOM 1649 C CA . LEU A 1 198 ? -0.555 -5.949 -0.73 1 96.31 198 LEU A CA 1
ATOM 1650 C C . LEU A 1 198 ? -1.664 -6.203 0.285 1 96.31 198 LEU A C 1
ATOM 1652 O O . LEU A 1 198 ? -1.782 -5.477 1.275 1 96.31 198 LEU A O 1
ATOM 1656 N N . TRP A 1 199 ? -2.41 -7.184 -0.025 1 94.38 199 TRP A N 1
ATOM 1657 C CA . TRP A 1 199 ? -3.463 -7.562 0.911 1 94.38 199 TRP A CA 1
ATOM 1658 C C . TRP A 1 199 ? -2.879 -7.926 2.271 1 94.38 199 TRP A C 1
ATOM 1660 O O . TRP A 1 199 ? -3.416 -7.535 3.311 1 94.38 199 TRP A O 1
ATOM 1670 N N . ALA A 1 200 ? -1.846 -8.672 2.275 1 94 200 ALA A N 1
ATOM 1671 C CA . ALA A 1 200 ? -1.18 -9.062 3.514 1 94 200 ALA A CA 1
ATOM 1672 C C . ALA A 1 200 ? -0.707 -7.844 4.293 1 94 200 ALA A C 1
ATOM 1674 O O . ALA A 1 200 ? -0.846 -7.789 5.52 1 94 200 ALA A O 1
ATOM 1675 N N . LEU A 1 201 ? -0.174 -6.879 3.59 1 93.44 201 LEU A N 1
ATOM 1676 C CA . LEU A 1 201 ? 0.268 -5.645 4.234 1 93.44 201 LEU A CA 1
ATOM 1677 C C . LEU A 1 201 ? -0.908 -4.914 4.875 1 93.44 201 LEU A C 1
ATOM 1679 O O . LEU A 1 201 ? -0.821 -4.48 6.027 1 93.44 201 LEU A O 1
ATOM 1683 N N . ALA A 1 202 ? -1.917 -4.816 4.121 1 92.06 202 ALA A N 1
ATOM 1684 C CA . ALA A 1 202 ? -3.107 -4.105 4.578 1 92.06 202 ALA A CA 1
ATOM 1685 C C . ALA A 1 202 ? -3.705 -4.773 5.812 1 92.06 202 ALA A C 1
ATOM 1687 O O . ALA A 1 202 ? -4.316 -4.105 6.652 1 92.06 202 ALA A O 1
ATOM 1688 N N . ASN A 1 203 ? -3.469 -6.02 5.883 1 89.94 203 ASN A N 1
ATOM 1689 C CA . ASN A 1 203 ? -4.078 -6.766 6.98 1 89.94 203 ASN A CA 1
ATOM 1690 C C . ASN A 1 203 ? -3.051 -7.125 8.047 1 89.94 203 ASN A C 1
ATOM 1692 O O . ASN A 1 203 ? -3.314 -7.969 8.906 1 89.94 203 ASN A O 1
ATOM 1696 N N . GLN A 1 204 ? -1.907 -6.566 7.941 1 88.56 204 GLN A N 1
ATOM 1697 C CA . GLN A 1 204 ? -0.864 -6.715 8.945 1 88.56 204 GLN A CA 1
ATOM 1698 C C . GLN A 1 204 ? -0.456 -8.172 9.109 1 88.56 204 GLN A C 1
ATOM 1700 O O . GLN A 1 204 ? -0.356 -8.68 10.234 1 88.56 204 GLN A O 1
ATOM 1705 N N . SER A 1 205 ? -0.397 -8.844 8.031 1 89.75 205 SER A N 1
ATOM 1706 C CA . SER A 1 205 ? 0.122 -10.203 7.992 1 89.75 205 SER A CA 1
ATOM 1707 C C . SER A 1 205 ? 1.581 -10.227 7.547 1 89.75 205 SER A C 1
ATOM 1709 O O . SER A 1 205 ? 1.874 -10.141 6.355 1 89.75 205 SER A O 1
ATOM 1711 N N . PRO A 1 206 ? 2.436 -10.477 8.43 1 90.06 206 PRO A N 1
ATOM 1712 C CA . PRO A 1 206 ? 3.859 -10.367 8.109 1 90.06 206 PRO A CA 1
ATOM 1713 C C . PRO A 1 206 ? 4.348 -11.484 7.195 1 90.06 206 PRO A C 1
ATOM 1715 O O . PRO A 1 206 ? 3.906 -12.633 7.324 1 90.06 206 PRO A O 1
ATOM 1718 N N . MET A 1 207 ? 5.145 -11.164 6.219 1 93.81 207 MET A N 1
ATOM 1719 C CA . MET A 1 207 ? 5.879 -12.062 5.336 1 93.81 207 MET A CA 1
ATOM 1720 C C . MET A 1 207 ? 7.363 -11.703 5.309 1 93.81 207 MET A C 1
ATOM 1722 O O . MET A 1 207 ? 7.867 -11.219 4.297 1 93.81 207 MET A O 1
ATOM 1726 N N . PRO A 1 208 ? 8.023 -12.047 6.414 1 94.81 208 PRO A N 1
ATOM 1727 C CA . PRO A 1 208 ? 9.375 -11.516 6.574 1 94.81 208 PRO A CA 1
ATOM 1728 C C . PRO A 1 208 ? 10.344 -12.039 5.508 1 94.81 208 PRO A C 1
ATOM 1730 O O . PRO A 1 208 ? 11.188 -11.281 5.016 1 94.81 208 PRO A O 1
ATOM 1733 N N . SER A 1 209 ? 10.32 -13.312 5.184 1 95.38 209 SER A N 1
ATOM 1734 C CA . SER A 1 209 ? 11.25 -13.875 4.207 1 95.38 209 SER A CA 1
ATOM 1735 C C . SER A 1 209 ? 11 -13.305 2.816 1 95.38 209 SER A C 1
ATOM 1737 O O . SER A 1 209 ? 11.953 -12.961 2.105 1 95.38 209 SER A O 1
ATOM 1739 N N . ILE A 1 210 ? 9.75 -13.203 2.453 1 96.62 210 ILE A N 1
ATOM 1740 C CA . ILE A 1 210 ? 9.375 -12.641 1.159 1 96.62 210 ILE A CA 1
ATOM 1741 C C . ILE A 1 210 ? 9.805 -11.18 1.08 1 96.62 210 ILE A C 1
ATOM 1743 O O . ILE A 1 210 ? 10.414 -10.758 0.093 1 96.62 210 ILE A O 1
ATOM 1747 N N . LYS A 1 211 ? 9.477 -10.438 2.09 1 95.75 211 LYS A N 1
ATOM 1748 C CA . LYS A 1 211 ? 9.859 -9.031 2.143 1 95.75 211 LYS A CA 1
ATOM 1749 C C . LYS A 1 211 ? 11.375 -8.867 2.014 1 95.75 211 LYS A C 1
ATOM 1751 O O . LYS A 1 211 ? 11.852 -8.023 1.247 1 95.75 211 LYS A O 1
ATOM 1756 N N . ALA A 1 212 ? 12.102 -9.641 2.771 1 94.5 212 ALA A N 1
ATOM 1757 C CA . ALA A 1 212 ? 13.555 -9.57 2.766 1 94.5 212 ALA A CA 1
ATOM 1758 C C . ALA A 1 212 ? 14.117 -9.875 1.378 1 94.5 212 ALA A C 1
ATOM 1760 O O . ALA A 1 212 ? 15.031 -9.195 0.906 1 94.5 212 ALA A O 1
ATOM 1761 N N . LYS A 1 213 ? 13.625 -10.883 0.79 1 95.19 213 LYS A N 1
ATOM 1762 C CA . LYS A 1 213 ? 14.109 -11.273 -0.53 1 95.19 213 LYS A CA 1
ATOM 1763 C C . LYS A 1 213 ? 13.812 -10.195 -1.567 1 95.19 213 LYS A C 1
ATOM 1765 O O . LYS A 1 213 ? 14.664 -9.875 -2.396 1 95.19 213 LYS A O 1
ATOM 1770 N N . CYS A 1 214 ? 12.625 -9.688 -1.562 1 95.69 214 CYS A N 1
ATOM 1771 C CA . CYS A 1 214 ? 12.266 -8.609 -2.477 1 95.69 214 CYS A CA 1
ATOM 1772 C C . CYS A 1 214 ? 13.148 -7.387 -2.26 1 95.69 214 CYS A C 1
ATOM 1774 O O . CYS A 1 214 ? 13.617 -6.777 -3.223 1 95.69 214 CYS A O 1
ATOM 1776 N N . LEU A 1 215 ? 13.375 -7.051 -1.032 1 95.12 215 LEU A N 1
ATOM 1777 C CA . LEU A 1 215 ? 14.219 -5.906 -0.702 1 95.12 215 LEU A CA 1
ATOM 1778 C C . LEU A 1 215 ? 15.648 -6.125 -1.191 1 95.12 215 LEU A C 1
ATOM 1780 O O . LEU A 1 215 ? 16.297 -5.184 -1.642 1 95.12 215 LEU A O 1
ATOM 1784 N N . GLN A 1 216 ? 16.078 -7.316 -1.024 1 94.25 216 GLN A N 1
ATOM 1785 C CA . GLN A 1 216 ? 17.406 -7.648 -1.527 1 94.25 216 GLN A CA 1
ATOM 1786 C C . GLN A 1 216 ? 17.547 -7.305 -3.008 1 94.25 216 GLN A C 1
ATOM 1788 O O . GLN A 1 216 ? 18.531 -6.711 -3.43 1 94.25 216 GLN A O 1
ATOM 1793 N N . HIS A 1 217 ? 16.547 -7.664 -3.783 1 94.38 217 HIS A N 1
ATOM 1794 C CA . HIS A 1 217 ? 16.562 -7.363 -5.211 1 94.38 217 HIS A CA 1
ATOM 1795 C C . HIS A 1 217 ? 16.516 -5.859 -5.457 1 94.38 217 HIS A C 1
ATOM 1797 O O . HIS A 1 217 ? 17.156 -5.363 -6.391 1 94.38 217 HIS A O 1
ATOM 1803 N N . ILE A 1 218 ? 15.797 -5.145 -4.672 1 95.56 218 ILE A N 1
ATOM 1804 C CA . ILE A 1 218 ? 15.641 -3.701 -4.824 1 95.56 218 ILE A CA 1
ATOM 1805 C C . ILE A 1 218 ? 16.969 -3.002 -4.504 1 95.56 218 ILE A C 1
ATOM 1807 O O . ILE A 1 218 ? 17.344 -2.053 -5.188 1 95.56 218 ILE A O 1
ATOM 1811 N N . LEU A 1 219 ? 17.641 -3.5 -3.543 1 93 219 LEU A N 1
ATOM 1812 C CA . LEU A 1 219 ? 18.844 -2.83 -3.029 1 93 219 LEU A CA 1
ATOM 1813 C C . LEU A 1 219 ? 20.094 -3.305 -3.764 1 93 219 LEU A C 1
ATOM 1815 O O . LEU A 1 219 ? 21.141 -2.672 -3.674 1 93 219 LEU A O 1
ATOM 1819 N N . ASP A 1 220 ? 19.984 -4.398 -4.402 1 88.62 220 ASP A N 1
ATOM 1820 C CA . ASP A 1 220 ? 21.125 -4.969 -5.113 1 88.62 220 ASP A CA 1
ATOM 1821 C C . ASP A 1 220 ? 21.609 -4.027 -6.207 1 88.62 220 ASP A C 1
ATOM 1823 O O . ASP A 1 220 ? 22.812 -4.004 -6.523 1 88.62 220 ASP A O 1
ATOM 1827 N N . THR A 1 221 ? 20.688 -3.371 -6.801 1 82.38 221 THR A N 1
ATOM 1828 C CA . THR A 1 221 ? 21.078 -2.422 -7.84 1 82.38 221 THR A CA 1
ATOM 1829 C C . THR A 1 221 ? 20.922 -0.987 -7.344 1 82.38 221 THR A C 1
ATOM 1831 O O . THR A 1 221 ? 19.906 -0.637 -6.742 1 82.38 221 THR A O 1
ATOM 1834 N N . SER A 1 222 ? 21.859 -0.238 -7.555 1 78.19 222 SER A N 1
ATOM 1835 C CA . SER A 1 222 ? 21.953 1.096 -6.973 1 78.19 222 SER A CA 1
ATOM 1836 C C . SER A 1 222 ? 20.828 2.002 -7.465 1 78.19 222 SER A C 1
ATOM 1838 O O . SER A 1 222 ? 20.359 2.875 -6.73 1 78.19 222 SER A O 1
ATOM 1840 N N . ASP A 1 223 ? 20.281 1.67 -8.562 1 91.62 223 ASP A N 1
ATOM 1841 C CA . ASP A 1 223 ? 19.375 2.658 -9.148 1 91.62 223 ASP A CA 1
ATOM 1842 C C . ASP A 1 223 ? 17.922 2.258 -8.953 1 91.62 223 ASP A C 1
ATOM 1844 O O . ASP A 1 223 ? 17.016 3.078 -9.117 1 91.62 223 ASP A O 1
ATOM 1848 N N . THR A 1 224 ? 17.656 1.066 -8.555 1 94.69 224 THR A N 1
ATOM 1849 C CA . THR A 1 224 ? 16.297 0.548 -8.555 1 94.69 224 THR A CA 1
ATOM 1850 C C . THR A 1 224 ? 15.438 1.286 -7.531 1 94.69 224 THR A C 1
ATOM 1852 O O . THR A 1 224 ? 14.289 1.639 -7.812 1 94.69 224 THR A O 1
ATOM 1855 N N . SER A 1 225 ? 16.031 1.502 -6.398 1 94.62 225 SER A N 1
ATOM 1856 C CA . SER A 1 225 ? 15.281 2.213 -5.363 1 94.62 225 SER A CA 1
ATOM 1857 C C . SER A 1 225 ? 14.859 3.598 -5.836 1 94.62 225 SER A C 1
ATOM 1859 O O . SER A 1 225 ? 13.711 4.008 -5.625 1 94.62 225 SER A O 1
ATOM 1861 N N . ALA A 1 226 ? 15.773 4.25 -6.449 1 95 226 ALA A N 1
ATOM 1862 C CA . ALA A 1 226 ? 15.484 5.582 -6.977 1 95 226 ALA A CA 1
ATOM 1863 C C . ALA A 1 226 ? 14.414 5.523 -8.062 1 95 226 ALA A C 1
ATOM 1865 O O . ALA A 1 226 ? 13.547 6.402 -8.133 1 95 226 ALA A O 1
ATOM 1866 N N . ILE A 1 227 ? 14.492 4.504 -8.852 1 97.19 227 ILE A N 1
ATOM 1867 C CA . ILE A 1 227 ? 13.531 4.324 -9.93 1 97.19 227 ILE A CA 1
ATOM 1868 C C . ILE A 1 227 ? 12.141 4.09 -9.352 1 97.19 227 ILE A C 1
ATOM 1870 O O . ILE A 1 227 ? 11.156 4.691 -9.797 1 97.19 227 ILE A O 1
ATOM 1874 N N . ILE A 1 228 ? 12.023 3.252 -8.352 1 97.69 228 ILE A N 1
ATOM 1875 C CA . ILE A 1 228 ? 10.758 2.941 -7.707 1 97.69 228 ILE A CA 1
ATOM 1876 C C . ILE A 1 228 ? 10.148 4.215 -7.121 1 97.69 228 ILE A C 1
ATOM 1878 O O . ILE A 1 228 ? 8.969 4.508 -7.336 1 97.69 228 ILE A O 1
ATOM 1882 N N . LYS A 1 229 ? 10.961 4.961 -6.43 1 95.56 229 LYS A N 1
ATOM 1883 C CA . LYS A 1 229 ? 10.5 6.195 -5.805 1 95.56 229 LYS A CA 1
ATOM 1884 C C . LYS A 1 229 ? 10.023 7.199 -6.852 1 95.56 229 LYS A C 1
ATOM 1886 O O . LYS A 1 229 ? 8.953 7.789 -6.711 1 95.56 229 LYS A O 1
ATOM 1891 N N . ALA A 1 230 ? 10.797 7.336 -7.867 1 97.12 230 ALA A N 1
ATOM 1892 C CA . ALA A 1 230 ? 10.461 8.281 -8.93 1 97.12 230 ALA A CA 1
ATOM 1893 C C . ALA A 1 230 ? 9.195 7.859 -9.664 1 97.12 230 ALA A C 1
ATOM 1895 O O . ALA A 1 230 ? 8.336 8.688 -9.961 1 97.12 230 ALA A O 1
ATOM 1896 N N . LEU A 1 231 ? 9.086 6.582 -10 1 97.44 231 LEU A N 1
ATOM 1897 C CA . LEU A 1 231 ? 7.895 6.047 -10.656 1 97.44 231 LEU A CA 1
ATOM 1898 C C . LEU A 1 231 ? 6.648 6.305 -9.82 1 97.44 231 LEU A C 1
ATOM 1900 O O . LEU A 1 231 ? 5.609 6.699 -10.352 1 97.44 231 LEU A O 1
ATOM 1904 N N . TRP A 1 232 ? 6.801 6.109 -8.562 1 97.31 232 TRP A N 1
ATOM 1905 C CA . TRP A 1 232 ? 5.691 6.328 -7.645 1 97.31 232 TRP A CA 1
ATOM 1906 C C . TRP A 1 232 ? 5.297 7.805 -7.605 1 97.31 232 TRP A C 1
ATOM 1908 O O . TRP A 1 232 ? 4.117 8.141 -7.711 1 97.31 232 TRP A O 1
ATOM 1918 N N . GLN A 1 233 ? 6.27 8.633 -7.523 1 95.31 233 GLN A N 1
ATOM 1919 C CA . GLN A 1 233 ? 6.043 10.07 -7.449 1 95.31 233 GLN A CA 1
ATOM 1920 C C . GLN A 1 233 ? 5.379 10.586 -8.727 1 95.31 233 GLN A C 1
ATOM 1922 O O . GLN A 1 233 ? 4.566 11.516 -8.68 1 95.31 233 GLN A O 1
ATOM 1927 N N . GLU A 1 234 ? 5.746 9.961 -9.797 1 96.06 234 GLU A N 1
ATOM 1928 C CA . GLU A 1 234 ? 5.195 10.375 -11.086 1 96.06 234 GLU A CA 1
ATOM 1929 C C . GLU A 1 234 ? 3.953 9.562 -11.438 1 96.06 234 GLU A C 1
ATOM 1931 O O . GLU A 1 234 ? 3.584 9.469 -12.609 1 96.06 234 GLU A O 1
ATOM 1936 N N . GLN A 1 235 ? 3.395 8.906 -10.5 1 93.38 235 GLN A N 1
ATOM 1937 C CA . GLN A 1 235 ? 2.104 8.234 -10.609 1 93.38 235 GLN A CA 1
ATOM 1938 C C . GLN A 1 235 ? 2.156 7.113 -11.648 1 93.38 235 GLN A C 1
ATOM 1940 O O . GLN A 1 235 ? 1.211 6.926 -12.414 1 93.38 235 GLN A O 1
ATOM 1945 N N . GLY A 1 236 ? 3.291 6.508 -11.82 1 94.81 236 GLY A N 1
ATOM 1946 C CA . GLY A 1 236 ? 3.432 5.363 -12.711 1 94.81 236 GLY A CA 1
ATOM 1947 C C . GLY A 1 236 ? 3.684 5.75 -14.148 1 94.81 236 GLY A C 1
ATOM 1948 O O . GLY A 1 236 ? 3.717 4.891 -15.031 1 94.81 236 GLY A O 1
ATOM 1949 N N . ASN A 1 237 ? 3.873 7 -14.391 1 94.19 237 ASN A N 1
ATOM 1950 C CA . ASN A 1 237 ? 4.09 7.484 -15.75 1 94.19 237 ASN A CA 1
ATOM 1951 C C . ASN A 1 237 ? 5.547 7.332 -16.172 1 94.19 237 ASN A C 1
ATOM 1953 O O . ASN A 1 237 ? 6.426 8.023 -15.648 1 94.19 237 ASN A O 1
ATOM 1957 N N . LEU A 1 238 ? 5.727 6.539 -17.172 1 95.75 238 LEU A N 1
ATOM 1958 C CA . LEU A 1 238 ? 7.086 6.195 -17.578 1 95.75 238 LEU A CA 1
ATOM 1959 C C . LEU A 1 238 ? 7.801 7.406 -18.172 1 95.75 238 LEU A C 1
ATOM 1961 O O . LEU A 1 238 ? 8.969 7.652 -17.875 1 95.75 238 LEU A O 1
ATOM 1965 N N . ALA A 1 239 ? 7.047 8.117 -19 1 95.88 239 ALA A N 1
ATOM 1966 C CA . ALA A 1 239 ? 7.645 9.273 -19.656 1 95.88 239 ALA A CA 1
ATOM 1967 C C . ALA A 1 239 ? 8.07 10.328 -18.641 1 95.88 239 ALA A C 1
ATOM 1969 O O . ALA A 1 239 ? 9.195 10.836 -18.703 1 95.88 239 ALA A O 1
ATOM 1970 N N . LYS A 1 240 ? 7.25 10.68 -17.719 1 96.88 240 LYS A N 1
ATOM 1971 C CA . LYS A 1 240 ? 7.555 11.664 -16.688 1 96.88 240 LYS A CA 1
ATOM 1972 C C . LYS A 1 240 ? 8.672 11.172 -15.781 1 96.88 240 LYS A C 1
ATOM 1974 O O . LYS A 1 240 ? 9.508 11.961 -15.336 1 96.88 240 LYS A O 1
ATOM 1979 N N . THR A 1 241 ? 8.672 9.906 -15.531 1 97.56 241 THR A N 1
ATOM 1980 C CA . THR A 1 241 ? 9.695 9.32 -14.672 1 97.56 241 THR A CA 1
ATOM 1981 C C . THR A 1 241 ? 11.07 9.438 -15.312 1 97.56 241 THR A C 1
ATOM 1983 O O . THR A 1 241 ? 12.039 9.82 -14.648 1 97.56 241 THR A O 1
ATOM 1986 N N . ALA A 1 242 ? 11.141 9.078 -16.547 1 97.69 242 ALA A N 1
ATOM 1987 C CA . ALA A 1 242 ? 12.414 9.203 -17.25 1 97.69 242 ALA A CA 1
ATOM 1988 C C . ALA A 1 242 ? 12.953 10.625 -17.188 1 97.69 242 ALA A C 1
ATOM 1990 O O . ALA A 1 242 ? 14.141 10.836 -16.922 1 97.69 242 ALA A O 1
ATOM 1991 N N . LYS A 1 243 ? 12.07 11.578 -17.391 1 97.56 243 LYS A N 1
ATOM 1992 C CA . LYS A 1 243 ? 12.445 12.992 -17.312 1 97.56 243 LYS A CA 1
ATOM 1993 C C . LYS A 1 243 ? 12.953 13.352 -15.922 1 97.56 243 LYS A C 1
ATOM 1995 O O . LYS A 1 243 ? 13.977 14.016 -15.781 1 97.56 243 LYS A O 1
ATOM 2000 N N . ALA A 1 244 ? 12.289 12.867 -14.953 1 96.5 244 ALA A N 1
ATOM 2001 C CA . ALA A 1 244 ? 12.641 13.172 -13.57 1 96.5 244 ALA A CA 1
ATOM 2002 C C . ALA A 1 244 ? 14 12.586 -13.203 1 96.5 244 ALA A C 1
ATOM 2004 O O . ALA A 1 244 ? 14.742 13.164 -12.414 1 96.5 244 ALA A O 1
ATOM 2005 N N . LEU A 1 245 ? 14.312 11.43 -13.711 1 96.69 245 LEU A N 1
ATOM 2006 C CA . LEU A 1 245 ? 15.562 10.734 -13.414 1 96.69 245 LEU A CA 1
ATOM 2007 C C . LEU A 1 245 ? 16.672 11.18 -14.367 1 96.69 245 LEU A C 1
ATOM 2009 O O . LEU A 1 245 ? 17.828 10.766 -14.211 1 96.69 245 LEU A O 1
ATOM 2013 N N . PHE A 1 246 ? 16.359 11.922 -15.344 1 96.94 246 PHE A N 1
ATOM 2014 C CA . PHE A 1 246 ? 17.312 12.422 -16.328 1 96.94 246 PHE A CA 1
ATOM 2015 C C . PHE A 1 246 ? 17.922 11.281 -17.125 1 96.94 246 PHE A C 1
ATOM 2017 O O . PHE A 1 246 ? 19.141 11.227 -17.312 1 96.94 246 PHE A O 1
ATOM 2024 N N . ILE A 1 247 ? 17.078 10.352 -17.609 1 96.44 247 ILE A N 1
ATOM 2025 C CA . ILE A 1 247 ? 17.484 9.258 -18.469 1 96.44 247 ILE A CA 1
ATOM 2026 C C . ILE A 1 247 ? 16.5 9.109 -19.625 1 96.44 247 ILE A C 1
ATOM 2028 O O . ILE A 1 247 ? 15.406 9.664 -19.594 1 96.44 247 ILE A O 1
ATOM 2032 N N . HIS A 1 248 ? 17 8.43 -20.672 1 96.19 248 HIS A N 1
ATOM 2033 C CA . HIS A 1 248 ? 16.141 8.188 -21.828 1 96.19 248 HIS A CA 1
ATOM 2034 C C . HIS A 1 248 ? 15.047 7.172 -21.5 1 96.19 248 HIS A C 1
ATOM 2036 O O . HIS A 1 248 ? 15.273 6.25 -20.703 1 96.19 248 HIS A O 1
ATOM 2042 N N . ARG A 1 249 ? 13.992 7.297 -22.125 1 95.69 249 ARG A N 1
ATOM 2043 C CA . ARG A 1 249 ? 12.859 6.41 -21.906 1 95.69 249 ARG A CA 1
ATOM 2044 C C . ARG A 1 249 ? 13.234 4.953 -22.172 1 95.69 249 ARG A C 1
ATOM 2046 O O . ARG A 1 249 ? 12.82 4.059 -21.438 1 95.69 249 ARG A O 1
ATOM 2053 N N . ASN A 1 250 ? 14.125 4.695 -23.141 1 95.62 250 ASN A N 1
ATOM 2054 C CA . ASN A 1 250 ? 14.547 3.338 -23.484 1 95.62 250 ASN A CA 1
ATOM 2055 C C . ASN A 1 250 ? 15.453 2.746 -22.406 1 95.62 250 ASN A C 1
ATOM 2057 O O . ASN A 1 250 ? 15.406 1.545 -22.141 1 95.62 250 ASN A O 1
ATOM 2061 N N . SER A 1 251 ? 16.25 3.588 -21.891 1 96.56 251 SER A N 1
ATOM 2062 C CA . SER A 1 251 ? 17.109 3.146 -20.797 1 96.56 251 SER A CA 1
ATOM 2063 C C . SER A 1 251 ? 16.281 2.762 -19.562 1 96.56 251 SER A C 1
ATOM 2065 O O . SER A 1 251 ? 16.562 1.749 -18.922 1 96.56 251 SER A O 1
ATOM 2067 N N . LEU A 1 252 ? 15.305 3.582 -19.25 1 97.31 252 LEU A N 1
ATOM 2068 C CA . LEU A 1 252 ? 14.422 3.271 -18.141 1 97.31 252 LEU A CA 1
ATOM 2069 C C . LEU A 1 252 ? 13.695 1.951 -18.375 1 97.31 252 LEU A C 1
ATOM 2071 O O . LEU A 1 252 ? 13.641 1.1 -17.484 1 97.31 252 LEU A O 1
ATOM 2075 N N . GLN A 1 253 ? 13.172 1.794 -19.578 1 97.25 253 GLN A N 1
ATOM 2076 C CA . GLN A 1 253 ? 12.469 0.562 -19.938 1 97.25 253 GLN A CA 1
ATOM 2077 C C . GLN A 1 253 ? 13.375 -0.654 -19.75 1 97.25 253 GLN A C 1
ATOM 2079 O O . GLN A 1 253 ? 12.938 -1.69 -19.25 1 97.25 253 GLN A O 1
ATOM 2084 N N . TYR A 1 254 ? 14.539 -0.487 -20.172 1 96.69 254 TYR A N 1
ATOM 2085 C CA . TYR A 1 254 ? 15.508 -1.564 -20.047 1 96.69 254 TYR A CA 1
ATOM 2086 C C . TYR A 1 254 ? 15.727 -1.936 -18.594 1 96.69 254 TYR A C 1
ATOM 2088 O O . TYR A 1 254 ? 15.742 -3.117 -18.234 1 96.69 254 TYR A O 1
ATOM 2096 N N . LYS A 1 255 ? 15.953 -0.969 -17.766 1 96.56 255 LYS A N 1
ATOM 2097 C CA . LYS A 1 255 ? 16.188 -1.188 -16.344 1 96.56 255 LYS A CA 1
ATOM 2098 C C . LYS A 1 255 ? 14.977 -1.852 -15.68 1 96.56 255 LYS A C 1
ATOM 2100 O O . LYS A 1 255 ? 15.125 -2.729 -14.828 1 96.56 255 LYS A O 1
ATOM 2105 N N . LEU A 1 256 ? 13.797 -1.423 -16.078 1 97.62 256 LEU A N 1
ATOM 2106 C CA . LEU A 1 256 ? 12.562 -1.997 -15.539 1 97.62 256 LEU A CA 1
ATOM 2107 C C . LEU A 1 256 ? 12.43 -3.463 -15.945 1 97.62 256 LEU A C 1
ATOM 2109 O O . LEU A 1 256 ? 12.055 -4.305 -15.125 1 97.62 256 LEU A O 1
ATOM 2113 N N . ASP A 1 257 ? 12.758 -3.77 -17.203 1 96.56 257 ASP A N 1
ATOM 2114 C CA . ASP A 1 257 ? 12.688 -5.145 -17.688 1 96.56 257 ASP A CA 1
ATOM 2115 C C . ASP A 1 257 ? 13.695 -6.035 -16.953 1 96.56 257 ASP A C 1
ATOM 2117 O O . ASP A 1 257 ? 13.383 -7.172 -16.594 1 96.56 257 ASP A O 1
ATOM 2121 N N . LYS A 1 258 ? 14.82 -5.523 -16.797 1 95 258 LYS A N 1
ATOM 2122 C CA . LYS A 1 258 ? 15.844 -6.266 -16.062 1 95 258 LYS A CA 1
ATOM 2123 C C . LYS A 1 258 ? 15.398 -6.559 -14.633 1 95 258 LYS A C 1
ATOM 2125 O O . LYS A 1 258 ? 15.625 -7.66 -14.125 1 95 258 LYS A O 1
ATOM 2130 N N . PHE A 1 259 ? 14.852 -5.605 -14.008 1 96.81 259 PHE A N 1
ATOM 2131 C CA . PHE A 1 259 ? 14.375 -5.781 -12.641 1 96.81 259 PHE A CA 1
ATOM 2132 C C . PHE A 1 259 ? 13.258 -6.82 -12.594 1 96.81 259 PHE A C 1
ATOM 2134 O O . PHE A 1 259 ? 13.203 -7.641 -11.672 1 96.81 259 PHE A O 1
ATOM 2141 N N . THR A 1 260 ? 12.367 -6.746 -13.539 1 96.31 260 THR A N 1
ATOM 2142 C CA . THR A 1 260 ? 11.289 -7.727 -13.617 1 96.31 260 THR A CA 1
ATOM 2143 C C . THR A 1 260 ? 11.852 -9.141 -13.734 1 96.31 260 THR A C 1
ATOM 2145 O O . THR A 1 260 ? 11.391 -10.055 -13.047 1 96.31 260 THR A O 1
ATOM 2148 N N . GLN A 1 261 ? 12.852 -9.305 -14.492 1 93.5 261 GLN A N 1
ATOM 2149 C CA . GLN A 1 261 ? 13.477 -10.609 -14.703 1 93.5 261 GLN A CA 1
ATOM 2150 C C . GLN A 1 261 ? 14.148 -11.109 -13.43 1 93.5 261 GLN A C 1
ATOM 2152 O O . GLN A 1 261 ? 14.117 -12.305 -13.133 1 93.5 261 GLN A O 1
ATOM 2157 N N . SER A 1 262 ? 14.672 -10.211 -12.695 1 93.31 262 SER A N 1
ATOM 2158 C CA . SER A 1 262 ? 15.445 -10.609 -11.531 1 93.31 262 SER A CA 1
ATOM 2159 C C . SER A 1 262 ? 14.555 -10.789 -10.305 1 93.31 262 SER A C 1
ATOM 2161 O O . SER A 1 262 ? 14.812 -11.648 -9.469 1 93.31 262 SER A O 1
ATOM 2163 N N . SER A 1 263 ? 13.5 -9.992 -10.172 1 95.5 263 SER A N 1
ATOM 2164 C CA . SER A 1 263 ? 12.75 -9.961 -8.922 1 95.5 263 SER A CA 1
ATOM 2165 C C . SER A 1 263 ? 11.391 -10.625 -9.078 1 95.5 263 SER A C 1
ATOM 2167 O O . SER A 1 263 ? 10.75 -10.984 -8.086 1 95.5 263 SER A O 1
ATOM 2169 N N . GLY A 1 264 ? 10.914 -10.719 -10.328 1 95.69 264 GLY A N 1
ATOM 2170 C CA . GLY A 1 264 ? 9.555 -11.188 -10.578 1 95.69 264 GLY A CA 1
ATOM 2171 C C . GLY A 1 264 ? 8.516 -10.086 -10.469 1 95.69 264 GLY A C 1
ATOM 2172 O O . GLY A 1 264 ? 7.344 -10.305 -10.781 1 95.69 264 GLY A O 1
ATOM 2173 N N . LEU A 1 265 ? 8.914 -8.875 -10.086 1 97.31 265 LEU A N 1
ATOM 2174 C CA . LEU A 1 265 ? 7.992 -7.754 -9.945 1 97.31 265 LEU A CA 1
ATOM 2175 C C . LEU A 1 265 ? 8.055 -6.852 -11.18 1 97.31 265 LEU A C 1
ATOM 2177 O O . LEU A 1 265 ? 9.133 -6.391 -11.562 1 97.31 265 LEU A O 1
ATOM 2181 N N . ASN A 1 266 ? 6.961 -6.715 -11.812 1 97.06 266 ASN A N 1
ATOM 2182 C CA . ASN A 1 266 ? 6.84 -5.812 -12.953 1 97.06 266 ASN A CA 1
ATOM 2183 C C . ASN A 1 266 ? 6.391 -4.418 -12.516 1 97.06 266 ASN A C 1
ATOM 2185 O O . ASN A 1 266 ? 5.195 -4.168 -12.352 1 97.06 266 ASN A O 1
ATOM 2189 N N . LEU A 1 267 ? 7.266 -3.48 -12.477 1 97.69 267 LEU A N 1
ATOM 2190 C CA . LEU A 1 267 ? 7.023 -2.17 -11.883 1 97.69 267 LEU A CA 1
ATOM 2191 C C . LEU A 1 267 ? 6.105 -1.333 -12.766 1 97.69 267 LEU A C 1
ATOM 2193 O O . LEU A 1 267 ? 5.672 -0.248 -12.367 1 97.69 267 LEU A O 1
ATOM 2197 N N . LYS A 1 268 ? 5.785 -1.808 -13.914 1 95.88 268 LYS A N 1
ATOM 2198 C CA . LYS A 1 268 ? 4.828 -1.125 -14.781 1 95.88 268 LYS A CA 1
ATOM 2199 C C . LYS A 1 268 ? 3.395 -1.404 -14.344 1 95.88 268 LYS A C 1
ATOM 2201 O O . LYS A 1 268 ? 2.461 -0.739 -14.797 1 95.88 268 LYS A O 1
ATOM 2206 N N . ILE A 1 269 ? 3.252 -2.379 -13.508 1 96.19 269 ILE A N 1
ATOM 2207 C CA . ILE A 1 269 ? 1.95 -2.74 -12.961 1 96.19 269 ILE A CA 1
ATOM 2208 C C . ILE A 1 269 ? 1.808 -2.166 -11.547 1 96.19 269 ILE A C 1
ATOM 2210 O O . ILE A 1 269 ? 2.693 -2.34 -10.711 1 96.19 269 ILE A O 1
ATOM 2214 N N . LEU A 1 270 ? 0.693 -1.537 -11.297 1 97.62 270 LEU A N 1
ATOM 2215 C CA . LEU A 1 270 ? 0.53 -0.739 -10.086 1 97.62 270 LEU A CA 1
ATOM 2216 C C . LEU A 1 270 ? 0.625 -1.614 -8.836 1 97.62 270 LEU A C 1
ATOM 2218 O O . LEU A 1 270 ? 1.201 -1.204 -7.828 1 97.62 270 LEU A O 1
ATOM 2222 N N . ASP A 1 271 ? 0.055 -2.822 -8.891 1 97.81 271 ASP A N 1
ATOM 2223 C CA . ASP A 1 271 ? 0.174 -3.727 -7.75 1 97.81 271 ASP A CA 1
ATOM 2224 C C . ASP A 1 271 ? 1.638 -3.975 -7.395 1 97.81 271 ASP A C 1
ATOM 2226 O O . ASP A 1 271 ? 2.016 -3.918 -6.223 1 97.81 271 ASP A O 1
ATOM 2230 N N . ASP A 1 272 ? 2.416 -4.289 -8.453 1 98.31 272 ASP A N 1
ATOM 2231 C CA . ASP A 1 272 ? 3.834 -4.586 -8.266 1 98.31 272 ASP A CA 1
ATOM 2232 C C . ASP A 1 272 ? 4.59 -3.359 -7.762 1 98.31 272 ASP A C 1
ATOM 2234 O O . ASP A 1 272 ? 5.383 -3.457 -6.824 1 98.31 272 ASP A O 1
ATOM 2238 N N . LEU A 1 273 ? 4.262 -2.229 -8.352 1 98.5 273 LEU A N 1
ATOM 2239 C CA . LEU A 1 273 ? 4.926 -0.981 -7.98 1 98.5 273 LEU A CA 1
ATOM 2240 C C . LEU A 1 273 ? 4.605 -0.604 -6.539 1 98.5 273 LEU A C 1
ATOM 2242 O O . LEU A 1 273 ? 5.496 -0.224 -5.777 1 98.5 273 LEU A O 1
ATOM 2246 N N . ALA A 1 274 ? 3.352 -0.707 -6.195 1 98.38 274 ALA A N 1
ATOM 2247 C CA . ALA A 1 274 ? 2.92 -0.357 -4.848 1 98.38 274 ALA A CA 1
ATOM 2248 C C . ALA A 1 274 ? 3.619 -1.227 -3.805 1 98.38 274 ALA A C 1
ATOM 2250 O O . ALA A 1 274 ? 4.098 -0.722 -2.785 1 98.38 274 ALA A O 1
ATOM 2251 N N . TYR A 1 275 ? 3.65 -2.477 -4.051 1 98.25 275 TYR A N 1
ATOM 2252 C CA . TYR A 1 275 ? 4.297 -3.371 -3.1 1 98.25 275 TYR A CA 1
ATOM 2253 C C . TYR A 1 275 ? 5.773 -3.018 -2.938 1 98.25 275 TYR A C 1
ATOM 2255 O O . TYR A 1 275 ? 6.262 -2.883 -1.814 1 98.25 275 TYR A O 1
ATOM 2263 N N . ALA A 1 276 ? 6.461 -2.879 -4.09 1 98.12 276 ALA A N 1
ATOM 2264 C CA . ALA A 1 276 ? 7.879 -2.531 -4.062 1 98.12 276 ALA A CA 1
ATOM 2265 C C . ALA A 1 276 ? 8.102 -1.213 -3.326 1 98.12 276 ALA A C 1
ATOM 2267 O O . ALA A 1 276 ? 9.039 -1.093 -2.529 1 98.12 276 ALA A O 1
ATOM 2268 N N . TYR A 1 277 ? 7.258 -0.261 -3.598 1 97.75 277 TYR A N 1
ATOM 2269 C CA . TYR A 1 277 ? 7.359 1.052 -2.969 1 97.75 277 TYR A CA 1
ATOM 2270 C C . TYR A 1 277 ? 7.172 0.951 -1.46 1 97.75 277 TYR A C 1
ATOM 2272 O O . TYR A 1 277 ? 7.984 1.467 -0.69 1 97.75 277 TYR A O 1
ATOM 2280 N N . LEU A 1 278 ? 6.191 0.242 -1.053 1 97.06 278 LEU A N 1
ATOM 2281 C CA . LEU A 1 278 ? 5.844 0.162 0.361 1 97.06 278 LEU A CA 1
ATOM 2282 C C . LEU A 1 278 ? 6.941 -0.538 1.154 1 97.06 278 LEU A C 1
ATOM 2284 O O . LEU A 1 278 ? 7.336 -0.067 2.223 1 97.06 278 LEU A O 1
ATOM 2288 N N . ILE A 1 279 ? 7.465 -1.596 0.647 1 95.88 279 ILE A N 1
ATOM 2289 C CA . ILE A 1 279 ? 8.43 -2.361 1.43 1 95.88 279 ILE A CA 1
ATOM 2290 C C . ILE A 1 279 ? 9.773 -1.642 1.434 1 95.88 279 ILE A C 1
ATOM 2292 O O . ILE A 1 279 ? 10.656 -1.964 2.234 1 95.88 279 ILE A O 1
ATOM 2296 N N . SER A 1 280 ? 9.953 -0.68 0.501 1 94.38 280 SER A N 1
ATOM 2297 C CA . SER A 1 280 ? 11.242 0.002 0.415 1 94.38 280 SER A CA 1
ATOM 2298 C C . SER A 1 280 ? 11.156 1.412 0.991 1 94.38 280 SER A C 1
ATOM 2300 O O . SER A 1 280 ? 12.07 2.219 0.804 1 94.38 280 SER A O 1
ATOM 2302 N N . MET A 1 281 ? 10.125 1.734 1.626 1 90.69 281 MET A N 1
ATOM 2303 C CA . MET A 1 281 ? 9.914 3.078 2.158 1 90.69 281 MET A CA 1
ATOM 2304 C C . MET A 1 281 ? 10.984 3.434 3.18 1 90.69 281 MET A C 1
ATOM 2306 O O . MET A 1 281 ? 11.359 4.602 3.314 1 90.69 281 MET A O 1
ATOM 2310 N N . ASP A 1 282 ? 11.477 2.416 3.861 1 81.88 282 ASP A N 1
ATOM 2311 C CA . ASP A 1 282 ? 12.438 2.678 4.926 1 81.88 282 ASP A CA 1
ATOM 2312 C C . ASP A 1 282 ? 13.875 2.604 4.402 1 81.88 282 ASP A C 1
ATOM 2314 O O . ASP A 1 282 ? 14.828 2.711 5.176 1 81.88 282 ASP A O 1
ATOM 2318 N N . THR A 1 283 ? 13.93 2.379 3.201 1 76.56 283 THR A N 1
ATOM 2319 C CA . THR A 1 283 ? 15.289 2.266 2.686 1 76.56 283 THR A CA 1
ATOM 2320 C C . THR A 1 283 ? 15.828 3.635 2.279 1 76.56 283 THR A C 1
ATOM 2322 O O . THR A 1 283 ? 15.055 4.535 1.938 1 76.56 283 THR A O 1
ATOM 2325 N N . MET B 1 1 ? 24.094 5.043 34.719 1 35.28 1 MET B N 1
ATOM 2326 C CA . MET B 1 1 ? 24.859 6.078 35.406 1 35.28 1 MET B CA 1
ATOM 2327 C C . MET B 1 1 ? 23.953 6.992 36.219 1 35.28 1 MET B C 1
ATOM 2329 O O . MET B 1 1 ? 22.938 7.469 35.688 1 35.28 1 MET B O 1
ATOM 2333 N N . ASP B 1 2 ? 23.828 6.828 37.469 1 43.94 2 ASP B N 1
ATOM 2334 C CA . ASP B 1 2 ? 22.984 7.461 38.469 1 43.94 2 ASP B CA 1
ATOM 2335 C C . ASP B 1 2 ? 23.234 8.961 38.531 1 43.94 2 ASP B C 1
ATOM 2337 O O . ASP B 1 2 ? 24.391 9.398 38.625 1 43.94 2 ASP B O 1
ATOM 2341 N N . PHE B 1 3 ? 22.359 9.68 38.062 1 49.12 3 PHE B N 1
ATOM 2342 C CA . PHE B 1 3 ? 22.484 11.125 38.094 1 49.12 3 PHE B CA 1
ATOM 2343 C C . PHE B 1 3 ? 23.094 11.594 39.406 1 49.12 3 PHE B C 1
ATOM 2345 O O . PHE B 1 3 ? 23.875 12.555 39.438 1 49.12 3 PHE B O 1
ATOM 2352 N N . LYS B 1 4 ? 22.844 10.922 40.438 1 55.41 4 LYS B N 1
ATOM 2353 C CA . LYS B 1 4 ? 23.375 11.266 41.781 1 55.41 4 LYS B CA 1
ATOM 2354 C C . LYS B 1 4 ? 24.891 11.07 41.812 1 55.41 4 LYS B C 1
ATOM 2356 O O . LYS B 1 4 ? 25.578 11.758 42.562 1 55.41 4 LYS B O 1
ATOM 2361 N N . GLU B 1 5 ? 25.312 10.078 41.125 1 55.69 5 GLU B N 1
ATOM 2362 C CA . GLU B 1 5 ? 26.75 9.836 41.094 1 55.69 5 GLU B CA 1
ATOM 2363 C C . GLU B 1 5 ? 27.484 10.93 40.344 1 55.69 5 GLU B C 1
ATOM 2365 O O . GLU B 1 5 ? 28.609 11.312 40.688 1 55.69 5 GLU B O 1
ATOM 2370 N N . LEU B 1 6 ? 26.766 11.531 39.344 1 56.69 6 LEU B N 1
ATOM 2371 C CA . LEU B 1 6 ? 27.438 12.508 38.5 1 56.69 6 LEU B CA 1
ATOM 2372 C C . LEU B 1 6 ? 27.203 13.922 39 1 56.69 6 LEU B C 1
ATOM 2374 O O . LEU B 1 6 ? 28.062 14.797 38.812 1 56.69 6 LEU B O 1
ATOM 2378 N N . PHE B 1 7 ? 26 14.117 39.625 1 53.09 7 PHE B N 1
ATOM 2379 C CA . PHE B 1 7 ? 25.688 15.406 40.25 1 53.09 7 PHE B CA 1
ATOM 2380 C C . PHE B 1 7 ? 25.344 15.242 41.719 1 53.09 7 PHE B C 1
ATOM 2382 O O . PHE B 1 7 ? 24.172 15.164 42.094 1 53.09 7 PHE B O 1
ATOM 2389 N N . PRO B 1 8 ? 26.281 15 42.469 1 57.75 8 PRO B N 1
ATOM 2390 C CA . PRO B 1 8 ? 26.078 14.711 43.906 1 57.75 8 PRO B CA 1
ATOM 2391 C C . PRO B 1 8 ? 25.25 15.789 44.625 1 57.75 8 PRO B C 1
ATOM 2393 O O . PRO B 1 8 ? 24.656 15.523 45.656 1 57.75 8 PRO B O 1
ATOM 2396 N N . GLU B 1 9 ? 25.266 17 43.969 1 57.88 9 GLU B N 1
ATOM 2397 C CA . GLU B 1 9 ? 24.625 18.109 44.688 1 57.88 9 GLU B CA 1
ATOM 2398 C C . GLU B 1 9 ? 23.125 18.125 44.406 1 57.88 9 GLU B C 1
ATOM 2400 O O . GLU B 1 9 ? 22.391 18.953 44.969 1 57.88 9 GLU B O 1
ATOM 2405 N N . VAL B 1 10 ? 22.641 17.25 43.531 1 59.12 10 VAL B N 1
ATOM 2406 C CA . VAL B 1 10 ? 21.219 17.203 43.188 1 59.12 10 VAL B CA 1
ATOM 2407 C C . VAL B 1 10 ? 20.406 16.734 44.375 1 59.12 10 VAL B C 1
ATOM 2409 O O . VAL B 1 10 ? 20.797 15.781 45.062 1 59.12 10 VAL B O 1
ATOM 2412 N N . ILE B 1 11 ? 19.453 17.578 44.844 1 58.12 11 ILE B N 1
ATOM 2413 C CA . ILE B 1 11 ? 18.562 17.25 45.938 1 58.12 11 ILE B CA 1
ATOM 2414 C C . ILE B 1 11 ? 17.25 16.688 45.406 1 58.12 11 ILE B C 1
ATOM 2416 O O . ILE B 1 11 ? 16.672 17.25 44.469 1 58.12 11 ILE B O 1
ATOM 2420 N N . THR B 1 12 ? 16.891 15.453 45.594 1 54.19 12 THR B N 1
ATOM 2421 C CA . THR B 1 12 ? 15.664 14.812 45.156 1 54.19 12 THR B CA 1
ATOM 2422 C C . THR B 1 12 ? 14.5 15.203 46.062 1 54.19 12 THR B C 1
ATOM 2424 O O . THR B 1 12 ? 13.375 14.742 45.844 1 54.19 12 THR B O 1
ATOM 2427 N N . LYS B 1 13 ? 14.609 15.938 47.156 1 54.38 13 LYS B N 1
ATOM 2428 C CA . LYS B 1 13 ? 13.508 16.094 48.094 1 54.38 13 LYS B CA 1
ATOM 2429 C C . LYS B 1 13 ? 12.422 17 47.531 1 54.38 13 LYS B C 1
ATOM 2431 O O . LYS B 1 13 ? 12.711 17.922 46.75 1 54.38 13 LYS B O 1
ATOM 2436 N N . GLN B 1 14 ? 11.109 16.562 47.656 1 50.28 14 GLN B N 1
ATOM 2437 C CA . GLN B 1 14 ? 9.844 17.219 47.344 1 50.28 14 GLN B CA 1
ATOM 2438 C C . GLN B 1 14 ? 9.859 18.672 47.781 1 50.28 14 GLN B C 1
ATOM 2440 O O . GLN B 1 14 ? 9.188 19.516 47.188 1 50.28 14 GLN B O 1
ATOM 2445 N N . GLU B 1 15 ? 10.398 19.031 48.938 1 44.59 15 GLU B N 1
ATOM 2446 C CA . GLU B 1 15 ? 10.062 20.281 49.594 1 44.59 15 GLU B CA 1
ATOM 2447 C C . GLU B 1 15 ? 10.914 21.438 49.094 1 44.59 15 GLU B C 1
ATOM 2449 O O . GLU B 1 15 ? 11.055 22.469 49.75 1 44.59 15 GLU B O 1
ATOM 2454 N N . VAL B 1 16 ? 11.789 21.281 48.094 1 48.78 16 VAL B N 1
ATOM 2455 C CA . VAL B 1 16 ? 12.609 22.469 47.938 1 48.78 16 VAL B CA 1
ATOM 2456 C C . VAL B 1 16 ? 11.781 23.578 47.25 1 48.78 16 VAL B C 1
ATOM 2458 O O . VAL B 1 16 ? 11.117 23.344 46.25 1 48.78 16 VAL B O 1
ATOM 2461 N N . LYS B 1 17 ? 11.438 24.609 47.969 1 46.69 17 LYS B N 1
ATOM 2462 C CA . LYS B 1 17 ? 10.898 25.922 47.594 1 46.69 17 LYS B CA 1
ATOM 2463 C C . LYS B 1 17 ? 11.562 26.438 46.312 1 46.69 17 LYS B C 1
ATOM 2465 O O . LYS B 1 17 ? 12.734 26.172 46.062 1 46.69 17 LYS B O 1
ATOM 2470 N N . GLN B 1 18 ? 10.695 26.922 45.312 1 47.94 18 GLN B N 1
ATOM 2471 C CA . GLN B 1 18 ? 10.977 27.656 44.094 1 47.94 18 GLN B CA 1
ATOM 2472 C C . GLN B 1 18 ? 12.102 28.656 44.281 1 47.94 18 GLN B C 1
ATOM 2474 O O . GLN B 1 18 ? 11.852 29.812 44.625 1 47.94 18 GLN B O 1
ATOM 2479 N N . SER B 1 19 ? 13.188 28.391 44.938 1 50.72 19 SER B N 1
ATOM 2480 C CA . SER B 1 19 ? 14.258 29.375 45.031 1 50.72 19 SER B CA 1
ATOM 2481 C C . SER B 1 19 ? 14.938 29.594 43.688 1 50.72 19 SER B C 1
ATOM 2483 O O . SER B 1 19 ? 15.016 28.688 42.875 1 50.72 19 SER B O 1
ATOM 2485 N N . GLU B 1 20 ? 15.102 30.922 43.219 1 58.91 20 GLU B N 1
ATOM 2486 C CA . GLU B 1 20 ? 15.734 31.453 42 1 58.91 20 GLU B CA 1
ATOM 2487 C C . GLU B 1 20 ? 17.109 30.812 41.781 1 58.91 20 GLU B C 1
ATOM 2489 O O . GLU B 1 20 ? 17.656 30.875 40.688 1 58.91 20 GLU B O 1
ATOM 2494 N N . ASP B 1 21 ? 17.609 30.031 42.594 1 64.31 21 ASP B N 1
ATOM 2495 C CA . ASP B 1 21 ? 19 29.594 42.469 1 64.31 21 ASP B CA 1
ATOM 2496 C C . ASP B 1 21 ? 19.078 28.125 42.031 1 64.31 21 ASP B C 1
ATOM 2498 O O . ASP B 1 21 ? 20.156 27.594 41.844 1 64.31 21 ASP B O 1
ATOM 2502 N N . TYR B 1 22 ? 17.969 27.422 41.812 1 65.62 22 TYR B N 1
ATOM 2503 C CA . TYR B 1 22 ? 18.016 26.016 41.406 1 65.62 22 TYR B CA 1
ATOM 2504 C C . TYR B 1 22 ? 17.328 25.812 40.062 1 65.62 22 TYR B C 1
ATOM 2506 O O . TYR B 1 22 ? 16.406 26.547 39.719 1 65.62 22 TYR B O 1
ATOM 2514 N N . ILE B 1 23 ? 17.875 24.859 39.219 1 65.38 23 ILE B N 1
ATOM 2515 C CA . ILE B 1 23 ? 17.188 24.344 38.031 1 65.38 23 ILE B CA 1
ATOM 2516 C C . ILE B 1 23 ? 16.547 23 38.375 1 65.38 23 ILE B C 1
ATOM 2518 O O . ILE B 1 23 ? 17.188 22.109 38.938 1 65.38 23 ILE B O 1
ATOM 2522 N N . ILE B 1 24 ? 15.227 22.906 38.188 1 63 24 ILE B N 1
ATOM 2523 C CA . ILE B 1 24 ? 14.461 21.703 38.5 1 63 24 ILE B CA 1
ATOM 2524 C C . ILE B 1 24 ? 14.273 20.859 37.219 1 63 24 ILE B C 1
ATOM 2526 O O . ILE B 1 24 ? 13.789 21.359 36.219 1 63 24 ILE B O 1
ATOM 2530 N N . VAL B 1 25 ? 14.773 19.625 37.25 1 64.12 25 VAL B N 1
ATOM 2531 C CA . VAL B 1 25 ? 14.633 18.672 36.125 1 64.12 25 VAL B CA 1
ATOM 2532 C C . VAL B 1 25 ? 13.938 17.406 36.625 1 64.12 25 VAL B C 1
ATOM 2534 O O . VAL B 1 25 ? 14.25 16.906 37.719 1 64.12 25 VAL B O 1
ATOM 2537 N N . GLU B 1 26 ? 12.773 17.047 36.031 1 59.69 26 GLU B N 1
ATOM 2538 C CA . GLU B 1 26 ? 12.109 15.789 36.375 1 59.69 26 GLU B CA 1
ATOM 2539 C C . GLU B 1 26 ? 12.648 14.633 35.531 1 59.69 26 GLU B C 1
ATOM 2541 O O . GLU B 1 26 ? 12.734 14.727 34.312 1 59.69 26 GLU B O 1
ATOM 2546 N N . GLN B 1 27 ? 13.195 13.648 36.219 1 56.25 27 GLN B N 1
ATOM 2547 C CA . GLN B 1 27 ? 13.641 12.414 35.562 1 56.25 27 GLN B CA 1
ATOM 2548 C C . GLN B 1 27 ? 13.133 11.188 36.312 1 56.25 27 GLN B C 1
ATOM 2550 O O . GLN B 1 27 ? 13.391 11.047 37.531 1 56.25 27 GLN B O 1
ATOM 2555 N N . ASP B 1 28 ? 12.469 10.234 35.688 1 53.38 28 ASP B N 1
ATOM 2556 C CA . ASP B 1 28 ? 11.969 8.969 36.219 1 53.38 28 ASP B CA 1
ATOM 2557 C C . ASP B 1 28 ? 11.086 9.195 37.469 1 53.38 28 ASP B C 1
ATOM 2559 O O . ASP B 1 28 ? 11.211 8.484 38.438 1 53.38 28 ASP B O 1
ATOM 2563 N N . GLY B 1 29 ? 10.219 10.289 37.438 1 55.31 29 GLY B N 1
ATOM 2564 C CA . GLY B 1 29 ? 9.289 10.555 38.531 1 55.31 29 GLY B CA 1
ATOM 2565 C C . GLY B 1 29 ? 9.922 11.297 39.688 1 55.31 29 GLY B C 1
ATOM 2566 O O . GLY B 1 29 ? 9.258 11.594 40.688 1 55.31 29 GLY B O 1
ATOM 2567 N N . HIS B 1 30 ? 11.172 11.469 39.594 1 59.56 30 HIS B N 1
ATOM 2568 C CA . HIS B 1 30 ? 11.844 12.195 40.656 1 59.56 30 HIS B CA 1
ATOM 2569 C C . HIS B 1 30 ? 12.18 13.617 40.219 1 59.56 30 HIS B C 1
ATOM 2571 O O . HIS B 1 30 ? 12.586 13.844 39.094 1 59.56 30 HIS B O 1
ATOM 2577 N N . VAL B 1 31 ? 11.711 14.539 41 1 61.16 31 VAL B N 1
ATOM 2578 C CA . VAL B 1 31 ? 12.055 15.945 40.812 1 61.16 31 VAL B CA 1
ATOM 2579 C C . VAL B 1 31 ? 13.469 16.203 41.344 1 61.16 31 VAL B C 1
ATOM 2581 O O . VAL B 1 31 ? 13.758 15.977 42.531 1 61.16 31 VAL B O 1
ATOM 2584 N N . LEU B 1 32 ? 14.359 16.531 40.469 1 65.81 32 LEU B N 1
ATOM 2585 C CA . LEU B 1 32 ? 15.75 16.812 40.812 1 65.81 32 LEU B CA 1
ATOM 2586 C C . LEU B 1 32 ? 16.016 18.312 40.812 1 65.81 32 LEU B C 1
ATOM 2588 O O . LEU B 1 32 ? 15.562 19.031 39.906 1 65.81 32 LEU B O 1
ATOM 2592 N N . HIS B 1 33 ? 16.453 18.828 41.844 1 65.12 33 HIS B N 1
ATOM 2593 C CA . HIS B 1 33 ? 16.828 20.219 42 1 65.12 33 HIS B CA 1
ATOM 2594 C C . HIS B 1 33 ? 18.344 20.406 41.906 1 65.12 33 HIS B C 1
ATOM 2596 O O . HIS B 1 33 ? 19.094 19.844 42.719 1 65.12 33 HIS B O 1
ATOM 2602 N N . PHE B 1 34 ? 18.734 21.078 40.812 1 66.81 34 PHE B N 1
ATOM 2603 C CA . PHE B 1 34 ? 20.156 21.375 40.625 1 66.81 34 PHE B CA 1
ATOM 2604 C C . PHE B 1 34 ? 20.469 22.797 41.094 1 66.81 34 PHE B C 1
ATOM 2606 O O . PHE B 1 34 ? 19.828 23.75 40.656 1 66.81 34 PHE B O 1
ATOM 2613 N N . PRO B 1 35 ? 21.359 23.062 42.094 1 68.06 35 PRO B N 1
ATOM 2614 C CA . PRO B 1 35 ? 21.812 24.438 42.375 1 68.06 35 PRO B CA 1
ATOM 2615 C C . PRO B 1 35 ? 22.547 25.078 41.188 1 68.06 35 PRO B C 1
ATOM 2617 O O . PRO B 1 35 ? 23.469 24.484 40.625 1 68.06 35 PRO B O 1
ATOM 2620 N N . LYS B 1 36 ? 22.031 26.172 40.719 1 67.56 36 LYS B N 1
ATOM 2621 C CA . LYS B 1 36 ? 22.609 26.891 39.594 1 67.56 36 LYS B CA 1
ATOM 2622 C C . LYS B 1 36 ? 24.109 27.141 39.812 1 67.56 36 LYS B C 1
ATOM 2624 O O . LYS B 1 36 ? 24.891 27.156 38.875 1 67.56 36 LYS B O 1
ATOM 2629 N N . SER B 1 37 ? 24.5 27.375 40.938 1 70.5 37 SER B N 1
ATOM 2630 C CA . SER B 1 37 ? 25.875 27.656 41.312 1 70.5 37 SER B CA 1
ATOM 2631 C C . SER B 1 37 ? 26.781 26.453 41.094 1 70.5 37 SER B C 1
ATOM 2633 O O . SER B 1 37 ? 27.984 26.578 40.938 1 70.5 37 SER B O 1
ATOM 2635 N N . SER B 1 38 ? 26.312 25.234 41 1 66.62 38 SER B N 1
ATOM 2636 C CA . SER B 1 38 ? 27.125 24.031 40.844 1 66.62 38 SER B CA 1
ATOM 2637 C C . SER B 1 38 ? 27.234 23.594 39.406 1 66.62 38 SER B C 1
ATOM 2639 O O . SER B 1 38 ? 27.922 22.641 39.094 1 66.62 38 SER B O 1
ATOM 2641 N N . LEU B 1 39 ? 26.453 24.172 38.562 1 62.31 39 LEU B N 1
ATOM 2642 C CA . LEU B 1 39 ? 26.406 23.797 37.156 1 62.31 39 LEU B CA 1
ATOM 2643 C C . LEU B 1 39 ? 27.234 24.766 36.312 1 62.31 39 LEU B C 1
ATOM 2645 O O . LEU B 1 39 ? 27.359 25.953 36.656 1 62.31 39 LEU B O 1
ATOM 2649 N N . THR B 1 40 ? 28.031 24.219 35.438 1 62.06 40 THR B N 1
ATOM 2650 C CA . THR B 1 40 ? 28.703 25.094 34.469 1 62.06 40 THR B CA 1
ATOM 2651 C C . THR B 1 40 ? 27.672 25.781 33.562 1 62.06 40 THR B C 1
ATOM 2653 O O . THR B 1 40 ? 26.516 25.359 33.5 1 62.06 40 THR B O 1
ATOM 2656 N N . LYS B 1 41 ? 27.938 26.859 32.875 1 55.22 41 LYS B N 1
ATOM 2657 C CA . LYS B 1 41 ? 27.047 27.547 31.938 1 55.22 41 LYS B CA 1
ATOM 2658 C C . LYS B 1 41 ? 26.469 26.562 30.922 1 55.22 41 LYS B C 1
ATOM 2660 O O . LYS B 1 41 ? 25.297 26.641 30.578 1 55.22 41 LYS B O 1
ATOM 2665 N N . ARG B 1 42 ? 27.266 25.609 30.516 1 50.53 42 ARG B N 1
ATOM 2666 C CA . ARG B 1 42 ? 26.844 24.625 29.531 1 50.53 42 ARG B CA 1
ATOM 2667 C C . ARG B 1 42 ? 25.859 23.641 30.141 1 50.53 42 ARG B C 1
ATOM 2669 O O . ARG B 1 42 ? 24.844 23.297 29.516 1 50.53 42 ARG B O 1
ATOM 2676 N N . GLU B 1 43 ? 26.203 23.141 31.375 1 57.91 43 GLU B N 1
ATOM 2677 C CA . GLU B 1 43 ? 25.297 22.219 32.031 1 57.91 43 GLU B CA 1
ATOM 2678 C C . GLU B 1 43 ? 23.969 22.891 32.375 1 57.91 43 GLU B C 1
ATOM 2680 O O . GLU B 1 43 ? 22.906 22.312 32.25 1 57.91 43 GLU B O 1
ATOM 2685 N N . LEU B 1 44 ? 24.094 24.141 32.781 1 54.28 44 LEU B N 1
ATOM 2686 C CA . LEU B 1 44 ? 22.906 24.938 33.062 1 54.28 44 LEU B CA 1
ATOM 2687 C C . LEU B 1 44 ? 22.094 25.141 31.781 1 54.28 44 LEU B C 1
ATOM 2689 O O . LEU B 1 44 ? 20.859 25.031 31.812 1 54.28 44 LEU B O 1
ATOM 2693 N N . TYR B 1 45 ? 22.719 25.375 30.703 1 47.44 45 TYR B N 1
ATOM 2694 C CA . TYR B 1 45 ? 22.047 25.453 29.422 1 47.44 45 TYR B CA 1
ATOM 2695 C C . TYR B 1 45 ? 21.344 24.156 29.078 1 47.44 45 TYR B C 1
ATOM 2697 O O . TYR B 1 45 ? 20.188 24.141 28.641 1 47.44 45 TYR B O 1
ATOM 2705 N N . LEU B 1 46 ? 22.031 23.094 29.234 1 50.41 46 LEU B N 1
ATOM 2706 C CA . LEU B 1 46 ? 21.469 21.797 28.891 1 50.41 46 LEU B CA 1
ATOM 2707 C C . LEU B 1 46 ? 20.297 21.453 29.797 1 50.41 46 LEU B C 1
ATOM 2709 O O . LEU B 1 46 ? 19.266 20.922 29.328 1 50.41 46 LEU B O 1
ATOM 2713 N N . LEU B 1 47 ? 20.516 21.672 31.078 1 54.19 47 LEU B N 1
ATOM 2714 C CA . LEU B 1 47 ? 19.453 21.359 32.031 1 54.19 47 LEU B CA 1
ATOM 2715 C C . LEU B 1 47 ? 18.281 22.328 31.859 1 54.19 47 LEU B C 1
ATOM 2717 O O . LEU B 1 47 ? 17.125 21.969 32.094 1 54.19 47 LEU B O 1
ATOM 2721 N N . GLN B 1 48 ? 18.672 23.594 31.578 1 46.25 48 GLN B N 1
ATOM 2722 C CA . GLN B 1 48 ? 17.641 24.578 31.281 1 46.25 48 GLN B CA 1
ATOM 2723 C C . GLN B 1 48 ? 16.938 24.266 29.953 1 46.25 48 GLN B C 1
ATOM 2725 O O . GLN B 1 48 ? 15.781 24.641 29.75 1 46.25 48 GLN B O 1
ATOM 2730 N N . MET B 1 49 ? 17.703 23.812 29.031 1 39.84 49 MET B N 1
ATOM 2731 C CA . MET B 1 49 ? 17.125 23.359 27.781 1 39.84 49 MET B CA 1
ATOM 2732 C C . MET B 1 49 ? 16.141 22.203 28.016 1 39.84 49 MET B C 1
ATOM 2734 O O . MET B 1 49 ? 15.383 21.828 27.125 1 39.84 49 MET B O 1
ATOM 2738 N N . THR B 1 50 ? 16.391 21.469 29.016 1 40.47 50 THR B N 1
ATOM 2739 C CA . THR B 1 50 ? 15.391 20.469 29.359 1 40.47 50 THR B CA 1
ATOM 2740 C C . THR B 1 50 ? 14.086 21.125 29.781 1 40.47 50 THR B C 1
ATOM 2742 O O . THR B 1 50 ? 14.055 21.922 30.719 1 40.47 50 THR B O 1
ATOM 2745 N N . PRO B 1 51 ? 13.234 21.547 28.781 1 37.88 51 PRO B N 1
ATOM 2746 C CA . PRO B 1 51 ? 12.023 22.312 29.094 1 37.88 51 PRO B CA 1
ATOM 2747 C C . PRO B 1 51 ? 11.367 21.875 30.406 1 37.88 51 PRO B C 1
ATOM 2749 O O . PRO B 1 51 ? 11.297 20.688 30.703 1 37.88 51 PRO B O 1
ATOM 2752 N N . SER B 1 52 ? 11.664 22.594 31.422 1 37.59 52 SER B N 1
ATOM 2753 C CA . SER B 1 52 ? 10.773 22.375 32.562 1 37.59 52 SER B CA 1
ATOM 2754 C C . SER B 1 52 ? 9.32 22.266 32.125 1 37.59 52 SER B C 1
ATOM 2756 O O . SER B 1 52 ? 8.891 23 31.219 1 37.59 52 SER B O 1
ATOM 2758 N N . LEU B 1 53 ? 8.664 21.172 32.156 1 39 53 LEU B N 1
ATOM 2759 C CA . LEU B 1 53 ? 7.238 21 31.906 1 39 53 LEU B CA 1
ATOM 2760 C C . LEU B 1 53 ? 6.449 22.234 32.312 1 39 53 LEU B C 1
ATOM 2762 O O . LEU B 1 53 ? 5.301 22.406 31.906 1 39 53 LEU B O 1
ATOM 2766 N N . GLU B 1 54 ? 6.867 23.016 33.281 1 37.53 54 GLU B N 1
ATOM 2767 C CA . GLU B 1 54 ? 5.988 23.953 33.969 1 37.53 54 GLU B CA 1
ATOM 2768 C C . GLU B 1 54 ? 5.734 25.188 33.094 1 37.53 54 GLU B C 1
ATOM 2770 O O . GLU B 1 54 ? 4.629 25.734 33.094 1 37.53 54 GLU B O 1
ATOM 2775 N N . ASP B 1 55 ? 6.734 25.844 32.531 1 39.47 55 ASP B N 1
ATOM 2776 C CA . ASP B 1 55 ? 6.527 27.188 32.031 1 39.47 55 ASP B CA 1
ATOM 2777 C C . ASP B 1 55 ? 5.824 27.172 30.672 1 39.47 55 ASP B C 1
ATOM 2779 O O . ASP B 1 55 ? 5.062 28.078 30.344 1 39.47 55 ASP B O 1
ATOM 2783 N N . ALA B 1 56 ? 6.277 26.422 29.688 1 42.88 56 ALA B N 1
ATOM 2784 C CA . ALA B 1 56 ? 5.598 26.375 28.391 1 42.88 56 ALA B CA 1
ATOM 2785 C C . ALA B 1 56 ? 4.145 25.938 28.562 1 42.88 56 ALA B C 1
ATOM 2787 O O . ALA B 1 56 ? 3.283 26.312 27.766 1 42.88 56 ALA B O 1
ATOM 2788 N N . SER B 1 57 ? 3.799 25.141 29.547 1 45.03 57 SER B N 1
ATOM 2789 C CA . SER B 1 57 ? 2.498 24.562 29.875 1 45.03 57 SER B CA 1
ATOM 2790 C C . SER B 1 57 ? 1.517 25.641 30.344 1 45.03 57 SER B C 1
ATOM 2792 O O . SER B 1 57 ? 0.302 25.453 30.266 1 45.03 57 SER B O 1
ATOM 2794 N N . SER B 1 58 ? 2.018 26.656 30.875 1 46.28 58 SER B N 1
ATOM 2795 C CA . SER B 1 58 ? 1.066 27.547 31.531 1 46.28 58 SER B CA 1
ATOM 2796 C C . SER B 1 58 ? 0.149 28.234 30.516 1 46.28 58 SER B C 1
ATOM 2798 O O . SER B 1 58 ? -1.06 28.328 30.734 1 46.28 58 SER B O 1
ATOM 2800 N N . VAL B 1 59 ? 0.726 28.859 29.531 1 49 59 VAL B N 1
ATOM 2801 C CA . VAL B 1 59 ? -0.137 29.625 28.641 1 49 59 VAL B CA 1
ATOM 2802 C C . VAL B 1 59 ? -1.019 28.672 27.844 1 49 59 VAL B C 1
ATOM 2804 O O . VAL B 1 59 ? -2.215 28.906 27.656 1 49 59 VAL B O 1
ATOM 2807 N N . ASP B 1 60 ? -0.447 27.547 27.453 1 58.34 60 ASP B N 1
ATOM 2808 C CA . ASP B 1 60 ? -1.244 26.625 26.641 1 58.34 60 ASP B CA 1
ATOM 2809 C C . ASP B 1 60 ? -2.234 25.844 27.5 1 58.34 60 ASP B C 1
ATOM 2811 O O . ASP B 1 60 ? -3.268 25.391 27.016 1 58.34 60 ASP B O 1
ATOM 2815 N N . SER B 1 61 ? -1.937 25.906 28.812 1 58.78 61 SER B N 1
ATOM 2816 C CA . SER B 1 61 ? -2.84 25.172 29.703 1 58.78 61 SER B CA 1
ATOM 2817 C C . SER B 1 61 ? -4.219 25.828 29.734 1 58.78 61 SER B C 1
ATOM 2819 O O . SER B 1 61 ? -5.207 25.172 30.078 1 58.78 61 SER B O 1
ATOM 2821 N N . GLN B 1 62 ? -4.188 27.031 29.281 1 68.81 62 GLN B N 1
ATOM 2822 C CA . GLN B 1 62 ? -5.496 27.672 29.281 1 68.81 62 GLN B CA 1
ATOM 2823 C C . GLN B 1 62 ? -6.199 27.469 27.938 1 68.81 62 GLN B C 1
ATOM 2825 O O . GLN B 1 62 ? -7.398 27.719 27.812 1 68.81 62 GLN B O 1
ATOM 2830 N N . ASN B 1 63 ? -5.496 26.891 27.078 1 81 63 ASN B N 1
ATOM 2831 C CA . ASN B 1 63 ? -6.07 26.641 25.766 1 81 63 ASN B CA 1
ATOM 2832 C C . ASN B 1 63 ? -7.016 25.438 25.797 1 81 63 ASN B C 1
ATOM 2834 O O . ASN B 1 63 ? -6.605 24.328 26.156 1 81 63 ASN B O 1
ATOM 2838 N N . PRO B 1 64 ? -8.266 25.688 25.531 1 83.94 64 PRO B N 1
ATOM 2839 C CA . PRO B 1 64 ? -9.234 24.594 25.625 1 83.94 64 PRO B CA 1
ATOM 2840 C C . PRO B 1 64 ? -8.875 23.406 24.719 1 83.94 64 PRO B C 1
ATOM 2842 O O . PRO B 1 64 ? -9.148 22.25 25.062 1 83.94 64 PRO B O 1
ATOM 2845 N N . TRP B 1 65 ? -8.258 23.703 23.672 1 86.5 65 TRP B N 1
ATOM 2846 C CA . TRP B 1 65 ? -7.844 22.625 22.766 1 86.5 65 TRP B CA 1
ATOM 2847 C C . TRP B 1 65 ? -6.727 21.797 23.391 1 86.5 65 TRP B C 1
ATOM 2849 O O . TRP B 1 65 ? -6.699 20.562 23.25 1 86.5 65 TRP B O 1
ATOM 2859 N N . TYR B 1 66 ? -5.887 22.453 23.969 1 85.81 66 TYR B N 1
ATOM 2860 C CA . TYR B 1 66 ? -4.781 21.766 24.625 1 85.81 66 TYR B CA 1
ATOM 2861 C C . TYR B 1 66 ? -5.301 20.812 25.703 1 85.81 66 TYR B C 1
ATOM 2863 O O . TYR B 1 66 ? -4.906 19.641 25.734 1 85.81 66 TYR B O 1
ATOM 2871 N N . ARG B 1 67 ? -6.195 21.328 26.469 1 83.5 67 ARG B N 1
ATOM 2872 C CA . ARG B 1 67 ? -6.789 20.516 27.531 1 83.5 67 ARG B CA 1
ATOM 2873 C C . ARG B 1 67 ? -7.535 19.312 26.953 1 83.5 67 ARG B C 1
ATOM 2875 O O . ARG B 1 67 ? -7.422 18.203 27.469 1 83.5 67 ARG B O 1
ATOM 2882 N N . TYR B 1 68 ? -8.156 19.531 25.906 1 86.25 68 TYR B N 1
ATOM 2883 C CA . TYR B 1 68 ? -9.016 18.516 25.297 1 86.25 68 TYR B CA 1
ATOM 2884 C C . TYR B 1 68 ? -8.18 17.469 24.562 1 86.25 68 TYR B C 1
ATOM 2886 O O .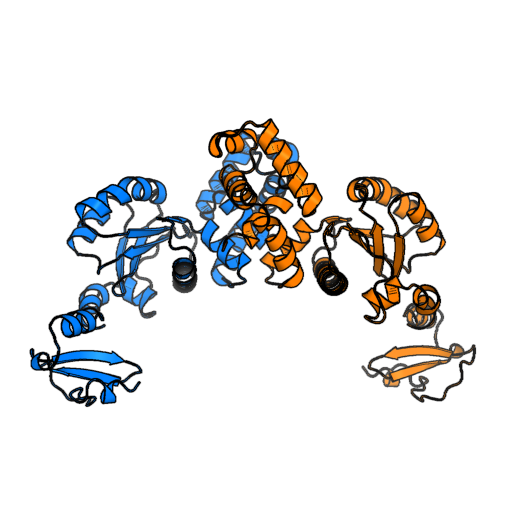 TYR B 1 68 ? -8.352 16.266 24.766 1 86.25 68 TYR B O 1
ATOM 2894 N N . LEU B 1 69 ? -7.215 17.844 23.812 1 87.25 69 LEU B N 1
ATOM 2895 C CA . LEU B 1 69 ? -6.523 16.953 22.891 1 87.25 69 LEU B CA 1
ATOM 2896 C C . LEU B 1 69 ? -5.207 16.469 23.5 1 87.25 69 LEU B C 1
ATOM 2898 O O . LEU B 1 69 ? -4.855 15.289 23.375 1 87.25 69 LEU B O 1
ATOM 2902 N N . VAL B 1 70 ? -4.516 17.328 24.062 1 82.56 70 VAL B N 1
ATOM 2903 C CA . VAL B 1 70 ? -3.17 17 24.531 1 82.56 70 VAL B CA 1
ATOM 2904 C C . VAL B 1 70 ? -3.238 16.391 25.922 1 82.56 70 VAL B C 1
ATOM 2906 O O . VAL B 1 70 ? -2.658 15.336 26.188 1 82.56 70 VAL B O 1
ATOM 2909 N N . GLU B 1 71 ? -4.055 17.031 26.766 1 78.5 71 GLU B N 1
ATOM 2910 C CA . GLU B 1 71 ? -4.176 16.531 28.125 1 78.5 71 GLU B CA 1
ATOM 2911 C C . GLU B 1 71 ? -5.246 15.453 28.234 1 78.5 71 GLU B C 1
ATOM 2913 O O . GLU B 1 71 ? -5.277 14.688 29.203 1 78.5 71 GLU B O 1
ATOM 2918 N N . GLY B 1 72 ? -6.133 15.438 27.312 1 80.06 72 GLY B N 1
ATOM 2919 C CA . GLY B 1 72 ? -7.172 14.422 27.297 1 80.06 72 GLY B CA 1
ATOM 2920 C C . GLY B 1 72 ? -8.289 14.68 28.281 1 80.06 72 GLY B C 1
ATOM 2921 O O . GLY B 1 72 ? -8.945 13.742 28.75 1 80.06 72 GLY B O 1
ATOM 2922 N N . ARG B 1 73 ? -8.367 15.898 28.656 1 81.69 73 ARG B N 1
ATOM 2923 C CA . ARG B 1 73 ? -9.406 16.281 29.609 1 81.69 73 ARG B CA 1
ATOM 2924 C C . ARG B 1 73 ? -10.242 17.438 29.078 1 81.69 73 ARG B C 1
ATOM 2926 O O . ARG B 1 73 ? -9.836 18.125 28.141 1 81.69 73 ARG B O 1
ATOM 2933 N N . GLY B 1 74 ? -11.414 17.516 29.609 1 82.25 74 GLY B N 1
ATOM 2934 C CA . GLY B 1 74 ? -12.289 18.594 29.219 1 82.25 74 GLY B CA 1
ATOM 2935 C C . GLY B 1 74 ? -13.227 18.234 28.078 1 82.25 74 GLY B C 1
ATOM 2936 O O . GLY B 1 74 ? -13.344 17.062 27.719 1 82.25 74 GLY B O 1
ATOM 2937 N N . ARG B 1 75 ? -13.891 19.312 27.594 1 82.75 75 ARG B N 1
ATOM 2938 C CA . ARG B 1 75 ? -14.859 19.141 26.516 1 82.75 75 ARG B CA 1
ATOM 2939 C C . ARG B 1 75 ? -14.328 19.703 25.203 1 82.75 75 ARG B C 1
ATOM 2941 O O . ARG B 1 75 ? -13.438 20.547 25.203 1 82.75 75 ARG B O 1
ATOM 2948 N N . LEU B 1 76 ? -14.867 19.156 24.172 1 85 76 LEU B N 1
ATOM 2949 C CA . LEU B 1 76 ? -14.555 19.703 22.859 1 85 76 LEU B CA 1
ATOM 2950 C C . LEU B 1 76 ? -14.867 21.188 22.797 1 85 76 LEU B C 1
ATOM 2952 O O . LEU B 1 76 ? -16 21.609 23.062 1 85 76 LEU B O 1
ATOM 2956 N N . PRO B 1 77 ? -13.82 21.953 22.578 1 80.56 77 PRO B N 1
ATOM 2957 C CA . PRO B 1 77 ? -14.016 23.406 22.625 1 80.56 77 PRO B CA 1
ATOM 2958 C C . PRO B 1 77 ? -15.016 23.906 21.578 1 80.56 77 PRO B C 1
ATOM 2960 O O . PRO B 1 77 ? -15.883 24.734 21.891 1 80.56 77 PRO B O 1
ATOM 2963 N N . GLN B 1 78 ? -14.812 23.609 20.391 1 80.06 78 GLN B N 1
ATOM 2964 C CA . GLN B 1 78 ? -15.656 24.016 19.281 1 80.06 78 GLN B CA 1
ATOM 2965 C C . GLN B 1 78 ? -15.789 22.891 18.25 1 80.06 78 GLN B C 1
ATOM 2967 O O . GLN B 1 78 ? -14.812 22.219 17.938 1 80.06 78 GLN B O 1
ATOM 2972 N N . SER B 1 79 ? -17.016 22.812 17.891 1 76.69 79 SER B N 1
ATOM 2973 C CA . SER B 1 79 ? -17.25 21.781 16.875 1 76.69 79 SER B CA 1
ATOM 2974 C C . SER B 1 79 ? -17.141 22.375 15.469 1 76.69 79 SER B C 1
ATOM 2976 O O . SER B 1 79 ? -17.609 23.484 15.219 1 76.69 79 SER B O 1
ATOM 2978 N N . HIS B 1 80 ? -16.297 21.812 14.758 1 83.56 80 HIS B N 1
ATOM 2979 C CA . HIS B 1 80 ? -16.172 22.156 13.344 1 83.56 80 HIS B CA 1
ATOM 2980 C C . HIS B 1 80 ? -16.594 20.984 12.453 1 83.56 80 HIS B C 1
ATOM 2982 O O . HIS B 1 80 ? -16.469 19.828 12.844 1 83.56 80 HIS B O 1
ATOM 2988 N N . SER B 1 81 ? -17.109 21.375 11.328 1 88.94 81 SER B N 1
ATOM 2989 C CA . SER B 1 81 ? -17.531 20.328 10.391 1 88.94 81 SER B CA 1
ATOM 2990 C C . SER B 1 81 ? -16.328 19.641 9.766 1 88.94 81 SER B C 1
ATOM 2992 O O . SER B 1 81 ? -16.422 18.469 9.359 1 88.94 81 SER B O 1
ATOM 2994 N N . ALA B 1 82 ? -15.273 20.375 9.68 1 93.88 82 ALA B N 1
ATOM 2995 C CA . ALA B 1 82 ? -14.031 19.828 9.141 1 93.88 82 ALA B CA 1
ATOM 2996 C C . ALA B 1 82 ? -12.82 20.375 9.891 1 93.88 82 ALA B C 1
ATOM 2998 O O . ALA B 1 82 ? -12.766 21.562 10.203 1 93.88 82 ALA B O 1
ATOM 2999 N N . VAL B 1 83 ? -11.859 19.484 10.188 1 93.75 83 VAL B N 1
ATOM 3000 C CA . VAL B 1 83 ? -10.695 19.891 10.961 1 93.75 83 VAL B CA 1
ATOM 3001 C C . VAL B 1 83 ? -9.445 19.219 10.406 1 93.75 83 VAL B C 1
ATOM 3003 O O . VAL B 1 83 ? -9.523 18.125 9.828 1 93.75 83 VAL B O 1
ATOM 3006 N N . GLN B 1 84 ? -8.359 19.812 10.578 1 96.62 84 GLN B N 1
ATOM 3007 C CA . GLN B 1 84 ? -7.07 19.266 10.172 1 96.62 84 GLN B CA 1
ATOM 3008 C C . GLN B 1 84 ? -5.984 19.594 11.195 1 96.62 84 GLN B C 1
ATOM 3010 O O . GLN B 1 84 ? -5.922 20.719 11.711 1 96.62 84 GLN B O 1
ATOM 3015 N N . PHE B 1 85 ? -5.195 18.641 11.469 1 96.81 85 PHE B N 1
ATOM 3016 C CA . PHE B 1 85 ? -4.051 18.812 12.352 1 96.81 85 PHE B CA 1
ATOM 3017 C C . PHE B 1 85 ? -2.758 18.922 11.547 1 96.81 85 PHE B C 1
ATOM 3019 O O . PHE B 1 85 ? -2.502 18.094 10.672 1 96.81 85 PHE B O 1
ATOM 3026 N N . ILE B 1 86 ? -2.018 19.891 11.805 1 96.94 86 ILE B N 1
ATOM 3027 C CA . ILE B 1 86 ? -0.679 20.016 11.234 1 96.94 86 ILE B CA 1
ATOM 3028 C C . ILE B 1 86 ? 0.362 19.938 12.352 1 96.94 86 ILE B C 1
ATOM 3030 O O . ILE B 1 86 ? 0.409 20.812 13.227 1 96.94 86 ILE B O 1
ATOM 3034 N N . PHE B 1 87 ? 1.18 18.969 12.281 1 96.38 87 PHE B N 1
ATOM 3035 C CA . PHE B 1 87 ? 2.225 18.797 13.289 1 96.38 87 PHE B CA 1
ATOM 3036 C C . PHE B 1 87 ? 3.533 19.422 12.82 1 96.38 87 PHE B C 1
ATOM 3038 O O . PHE B 1 87 ? 3.947 19.219 11.68 1 96.38 87 PHE B O 1
ATOM 3045 N N . ILE B 1 88 ? 4.129 20.125 13.734 1 94.88 88 ILE B N 1
ATOM 3046 C CA . ILE B 1 88 ? 5.352 20.844 13.391 1 94.88 88 ILE B CA 1
ATOM 3047 C C . ILE B 1 88 ? 6.484 20.391 14.312 1 94.88 88 ILE B C 1
ATOM 3049 O O . ILE B 1 88 ? 6.352 20.438 15.539 1 94.88 88 ILE B O 1
ATOM 3053 N N . GLU B 1 89 ? 7.453 19.922 13.703 1 93.44 89 GLU B N 1
ATOM 3054 C CA . GLU B 1 89 ? 8.703 19.656 14.414 1 93.44 89 GLU B CA 1
ATOM 3055 C C . GLU B 1 89 ? 9.648 20.859 14.312 1 93.44 89 GLU B C 1
ATOM 3057 O O . GLU B 1 89 ? 9.805 21.438 13.234 1 93.44 89 GLU B O 1
ATOM 3062 N N . HIS B 1 90 ? 10.211 21.234 15.406 1 92.81 90 HIS B N 1
ATOM 3063 C CA . HIS B 1 90 ? 11.094 22.391 15.43 1 92.81 90 HIS B CA 1
ATOM 3064 C C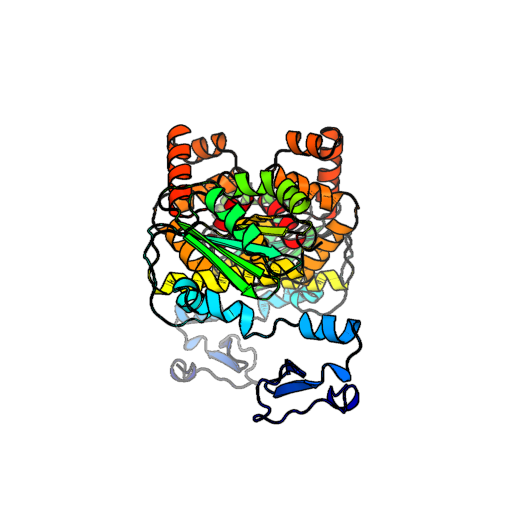 . HIS B 1 90 ? 12.305 22.156 16.328 1 92.81 90 HIS B C 1
ATOM 3066 O O . HIS B 1 90 ? 12.203 21.438 17.328 1 92.81 90 HIS B O 1
ATOM 3072 N N . GLN B 1 91 ? 13.344 22.719 15.891 1 89.81 91 GLN B N 1
ATOM 3073 C CA . GLN B 1 91 ? 14.625 22.531 16.562 1 89.81 91 GLN B CA 1
ATOM 3074 C C . GLN B 1 91 ? 14.594 23.094 17.969 1 89.81 91 GLN B C 1
ATOM 3076 O O . GLN B 1 91 ? 15.164 22.5 18.891 1 89.81 91 GLN B O 1
ATOM 3081 N N . PHE B 1 92 ? 14.016 24.25 18.125 1 88.5 92 PHE B N 1
ATOM 3082 C CA . PHE B 1 92 ? 13.852 24.938 19.406 1 88.5 92 PHE B CA 1
ATOM 3083 C C . PHE B 1 92 ? 12.375 25.219 19.688 1 88.5 92 PHE B C 1
ATOM 3085 O O . PHE B 1 92 ? 11.539 25.109 18.781 1 88.5 92 PHE B O 1
ATOM 3092 N N . THR B 1 93 ? 12.188 25.469 20.906 1 87.94 93 THR B N 1
ATOM 3093 C CA . THR B 1 93 ? 10.805 25.797 21.25 1 87.94 93 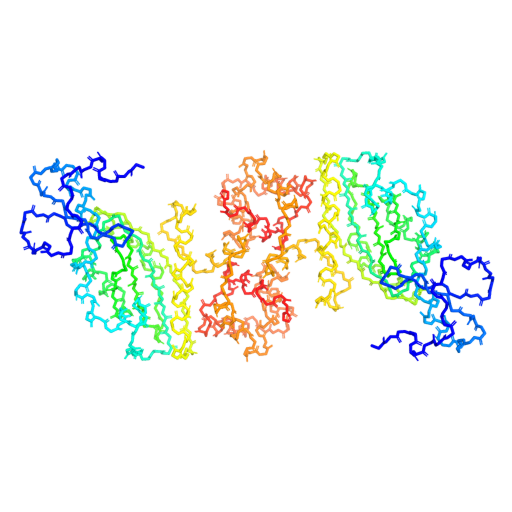THR B CA 1
ATOM 3094 C C . THR B 1 93 ? 10.266 26.891 20.344 1 87.94 93 THR B C 1
ATOM 3096 O O . THR B 1 93 ? 10.953 2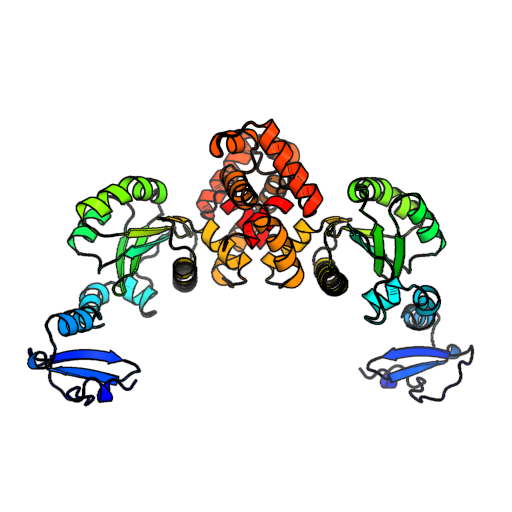7.875 20.047 1 87.94 93 THR B O 1
ATOM 3099 N N . LEU B 1 94 ? 9.086 26.656 19.844 1 88.56 94 LEU B N 1
ATOM 3100 C CA . LEU B 1 94 ? 8.469 27.609 18.938 1 88.56 94 LEU B CA 1
ATOM 3101 C C . LEU B 1 94 ? 8.219 28.953 19.625 1 88.56 94 LEU B C 1
ATOM 3103 O O . LEU B 1 94 ? 7.457 29.016 20.594 1 88.56 94 LEU B O 1
ATOM 3107 N N . SER B 1 95 ? 8.789 30 19.125 1 87.5 95 SER B N 1
ATOM 3108 C CA . SER B 1 95 ? 8.648 31.328 19.734 1 87.5 95 SER B CA 1
ATOM 3109 C C . SER B 1 95 ? 7.262 31.906 19.484 1 87.5 95 SER B C 1
ATOM 3111 O O . SER B 1 95 ? 6.594 31.547 18.516 1 87.5 95 SER B O 1
ATOM 3113 N N . GLU B 1 96 ? 6.875 32.75 20.406 1 88.44 96 GLU B N 1
ATOM 3114 C CA . GLU B 1 96 ? 5.598 33.438 20.219 1 88.44 96 GLU B CA 1
ATOM 3115 C C . GLU B 1 96 ? 5.613 34.312 18.953 1 88.44 96 GLU B C 1
ATOM 3117 O O . GLU B 1 96 ? 4.59 34.438 18.281 1 88.44 96 GLU B O 1
ATOM 3122 N N . GLU B 1 97 ? 6.699 34.844 18.672 1 89.75 97 GLU B N 1
ATOM 3123 C CA . GLU B 1 97 ? 6.848 35.656 17.453 1 89.75 97 GLU B CA 1
ATOM 3124 C C . GLU B 1 97 ? 6.57 34.812 16.219 1 89.75 97 GLU B C 1
ATOM 3126 O O . GLU B 1 97 ? 5.887 35.25 15.289 1 89.75 97 GLU B O 1
ATOM 3131 N N . LEU B 1 98 ? 7.105 33.625 16.234 1 90.81 98 LEU B N 1
ATOM 3132 C CA . LEU B 1 98 ? 6.902 32.719 15.102 1 90.81 98 LEU B CA 1
ATOM 3133 C C . LEU B 1 98 ? 5.445 32.281 15.008 1 90.81 98 LEU B C 1
ATOM 3135 O O . LEU B 1 98 ? 4.875 32.25 13.922 1 90.81 98 LEU B O 1
ATOM 3139 N N . LYS B 1 99 ? 4.875 31.953 16.078 1 90.38 99 LYS B N 1
ATOM 3140 C CA . LYS B 1 99 ? 3.459 31.609 16.109 1 90.38 99 LYS B CA 1
ATOM 3141 C C . LYS B 1 99 ? 2.6 32.75 15.547 1 90.38 99 LYS B C 1
ATOM 3143 O O . LYS B 1 99 ? 1.699 32.5 14.742 1 90.38 99 LYS B O 1
ATOM 3148 N N . ASP B 1 100 ? 2.945 33.906 16.031 1 88.69 100 ASP B N 1
ATOM 3149 C CA . ASP B 1 100 ? 2.213 35.094 15.586 1 88.69 100 ASP B CA 1
ATOM 3150 C C . ASP B 1 100 ? 2.408 35.344 14.086 1 88.69 100 ASP B C 1
ATOM 3152 O O . ASP B 1 100 ? 1.527 35.875 13.422 1 88.69 100 ASP B O 1
ATOM 3156 N N . PHE B 1 101 ? 3.5 34.938 13.641 1 88.81 101 PHE B N 1
ATOM 3157 C CA . PHE B 1 101 ? 3.811 35.094 12.227 1 88.81 101 PHE B CA 1
ATOM 3158 C C . PHE B 1 101 ? 3.029 34.062 11.398 1 88.81 101 PHE B C 1
ATOM 3160 O O . PHE B 1 101 ? 2.502 34.406 10.336 1 88.81 101 PHE B O 1
ATOM 3167 N N . LEU B 1 102 ? 2.939 32.844 11.828 1 89 102 LEU B N 1
ATOM 3168 C CA . LEU B 1 102 ? 2.307 31.75 11.117 1 89 102 LEU B CA 1
ATOM 3169 C C . LEU B 1 102 ? 0.788 31.891 11.133 1 89 102 LEU B C 1
ATOM 3171 O O . LEU B 1 102 ? 0.117 31.547 10.156 1 89 102 LEU B O 1
ATOM 3175 N N . SER B 1 103 ? 0.255 32.375 12.164 1 87.56 103 SER B N 1
ATOM 3176 C CA . SER B 1 103 ? -1.185 32.406 12.406 1 87.56 103 SER B CA 1
ATOM 3177 C C . SER B 1 103 ? -1.911 33.188 11.312 1 87.56 103 SER B C 1
ATOM 3179 O O . SER B 1 103 ? -2.889 32.688 10.742 1 87.56 103 SER B O 1
ATOM 3181 N N . PRO B 1 104 ? -1.459 34.375 10.992 1 87.31 104 PRO B N 1
ATOM 3182 C CA . PRO B 1 104 ? -2.162 35.125 9.938 1 87.31 104 PRO B CA 1
ATOM 3183 C C . PRO B 1 104 ? -1.93 34.531 8.547 1 87.31 104 PRO B C 1
ATOM 3185 O O . PRO B 1 104 ? -2.727 34.781 7.637 1 87.31 104 PRO B O 1
ATOM 3188 N N . LEU B 1 105 ? -0.853 33.812 8.305 1 87.88 105 LEU B N 1
ATOM 3189 C CA . LEU B 1 105 ? -0.511 33.219 7.004 1 87.88 105 LEU B CA 1
ATOM 3190 C C . LEU B 1 105 ? -1.439 32.062 6.652 1 87.88 105 LEU B C 1
ATOM 3192 O O . LEU B 1 105 ? -1.801 31.891 5.484 1 87.88 105 LEU B O 1
ATOM 3196 N N . VAL B 1 106 ? -1.743 31.328 7.66 1 90.75 106 VAL B N 1
ATOM 3197 C CA . VAL B 1 106 ? -2.68 30.219 7.477 1 90.75 106 VAL B CA 1
ATOM 3198 C C . VAL B 1 106 ? -4.074 30.641 7.93 1 90.75 106 VAL B C 1
ATOM 3200 O O . VAL B 1 106 ? -4.406 30.547 9.117 1 90.75 106 VAL B O 1
ATOM 3203 N N . ILE B 1 107 ? -4.906 30.984 7.074 1 89.62 107 ILE B N 1
ATOM 3204 C CA . ILE B 1 107 ? -6.141 31.719 7.34 1 89.62 107 ILE B CA 1
ATOM 3205 C C . ILE B 1 107 ? -7.078 30.844 8.18 1 89.62 107 ILE B C 1
ATOM 3207 O O . ILE B 1 107 ? -7.875 31.375 8.961 1 89.62 107 ILE B O 1
ATOM 3211 N N . ASN B 1 108 ? -6.945 29.547 8.133 1 91.62 108 ASN B N 1
ATOM 3212 C CA . ASN B 1 108 ? -7.883 28.656 8.812 1 91.62 108 ASN B CA 1
ATOM 3213 C C . ASN B 1 108 ? -7.332 28.188 10.156 1 91.62 108 ASN B C 1
ATOM 3215 O O . ASN B 1 108 ? -7.883 27.266 10.773 1 91.62 108 ASN B O 1
ATOM 3219 N N . VAL B 1 109 ? -6.344 28.844 10.641 1 92.62 109 VAL B N 1
ATOM 3220 C CA . VAL B 1 109 ? -5.738 28.391 11.891 1 92.62 109 VAL B CA 1
ATOM 3221 C C . VAL B 1 109 ? -6.641 28.766 13.062 1 92.62 109 VAL B C 1
ATOM 3223 O O . VAL B 1 109 ? -7.035 29.922 13.203 1 92.62 109 VAL B O 1
ATOM 3226 N N . GLU B 1 110 ? -7.008 27.844 13.836 1 90.19 110 GLU B N 1
ATOM 3227 C CA . GLU B 1 110 ? -7.762 28.047 15.07 1 90.19 110 GLU B CA 1
ATOM 3228 C C . GLU B 1 110 ? -6.828 28.312 16.25 1 90.19 110 GLU B C 1
ATOM 3230 O O . GLU B 1 110 ? -7.098 29.172 17.094 1 90.19 110 GLU B O 1
ATOM 3235 N N . THR B 1 111 ? -5.797 27.531 16.297 1 90.56 111 THR B N 1
ATOM 3236 C CA . THR B 1 111 ? -4.836 27.688 17.391 1 90.56 111 THR B CA 1
ATOM 3237 C C . THR B 1 111 ? -3.547 26.938 17.078 1 90.56 111 THR B C 1
ATOM 3239 O O . THR B 1 111 ? -3.523 26.078 16.188 1 90.56 111 THR B O 1
ATOM 3242 N N . ILE B 1 112 ? -2.494 27.359 17.703 1 92.69 112 ILE B N 1
ATOM 3243 C CA . ILE B 1 112 ? -1.213 26.672 17.703 1 92.69 112 ILE B CA 1
ATOM 3244 C C . ILE B 1 112 ? -0.84 26.281 19.125 1 92.69 112 ILE B C 1
ATOM 3246 O O . ILE B 1 112 ? -0.74 27.141 20 1 92.69 112 ILE B O 1
ATOM 3250 N N . MET B 1 113 ? -0.685 25.031 19.297 1 90.81 113 MET B N 1
ATOM 3251 C CA . MET B 1 113 ? -0.405 24.531 20.641 1 90.81 113 MET B CA 1
ATOM 3252 C C . MET B 1 113 ? 0.98 23.906 20.703 1 90.81 113 MET B C 1
ATOM 3254 O O . MET B 1 113 ? 1.394 23.203 19.766 1 90.81 113 MET B O 1
ATOM 3258 N N . THR B 1 114 ? 1.596 24.125 21.828 1 89.19 114 THR B N 1
ATOM 3259 C CA . THR B 1 114 ? 2.879 23.469 22.062 1 89.19 114 THR B CA 1
ATOM 3260 C C . THR B 1 114 ? 2.684 22.125 22.75 1 89.19 114 THR B C 1
ATOM 3262 O O . THR B 1 114 ? 2.062 22.047 23.812 1 89.19 114 THR B O 1
ATOM 3265 N N . ILE B 1 115 ? 3.156 21.094 22.094 1 90.44 115 ILE B N 1
ATOM 3266 C CA . ILE B 1 115 ? 3.057 19.75 22.672 1 90.44 115 ILE B CA 1
ATOM 3267 C C . ILE B 1 115 ? 4.223 19.516 23.625 1 90.44 115 ILE B C 1
ATOM 3269 O O . ILE B 1 115 ? 4.023 19.094 24.766 1 90.44 115 ILE B O 1
ATOM 3273 N N . ASN B 1 116 ? 5.41 19.766 23.172 1 88.38 116 ASN B N 1
ATOM 3274 C CA . ASN B 1 116 ? 6.637 19.719 23.969 1 88.38 116 ASN B CA 1
ATOM 3275 C C . ASN B 1 116 ? 7.695 20.672 23.406 1 88.38 116 ASN B C 1
ATOM 3277 O O . ASN B 1 116 ? 7.383 21.578 22.625 1 88.38 116 ASN B O 1
ATOM 3281 N N . GLN B 1 117 ? 8.914 20.547 23.797 1 88.25 117 GLN B N 1
ATOM 3282 C CA . GLN B 1 117 ? 9.961 21.516 23.484 1 88.25 117 GLN B CA 1
ATOM 3283 C C . GLN B 1 117 ? 10.242 21.531 21.984 1 88.25 117 GLN B C 1
ATOM 3285 O O . GLN B 1 117 ? 10.703 22.547 21.453 1 88.25 117 GLN B O 1
ATOM 3290 N N . THR B 1 118 ? 9.938 20.453 21.266 1 92.25 118 THR B N 1
ATOM 3291 C CA . THR B 1 118 ? 10.344 20.406 19.875 1 92.25 118 THR B CA 1
ATOM 3292 C C . THR B 1 118 ? 9.148 20.125 18.969 1 92.25 118 THR B C 1
ATOM 3294 O O . THR B 1 118 ? 9.297 20 17.75 1 92.25 118 THR B O 1
ATOM 3297 N N . GLN B 1 119 ? 7.996 20 19.547 1 93 119 GLN B N 1
ATOM 3298 C CA . GLN B 1 119 ? 6.832 19.641 18.734 1 93 119 GLN B CA 1
ATOM 3299 C C . GLN B 1 119 ? 5.645 20.547 19.062 1 93 119 GLN B C 1
ATOM 3301 O O . GLN B 1 119 ? 5.406 20.875 20.234 1 93 119 GLN B O 1
ATOM 3306 N N . SER B 1 120 ? 5.008 21.016 18.047 1 94.44 120 SER B N 1
ATOM 3307 C CA . SER B 1 120 ? 3.775 21.781 18.156 1 94.44 120 SER B CA 1
ATOM 3308 C C . SER B 1 120 ? 2.721 21.281 17.172 1 94.44 120 SER B C 1
ATOM 3310 O O . SER B 1 120 ? 3.031 20.5 16.266 1 94.44 120 SER B O 1
ATOM 3312 N N . VAL B 1 121 ? 1.477 21.641 17.453 1 95.88 121 VAL B N 1
ATOM 3313 C CA . VAL B 1 121 ? 0.392 21.25 16.547 1 95.88 121 VAL B CA 1
ATOM 3314 C C . VAL B 1 121 ? -0.471 22.453 16.219 1 95.88 121 VAL B C 1
ATOM 3316 O O . VAL B 1 121 ? -0.741 23.281 17.094 1 95.88 121 VAL B O 1
ATOM 3319 N N . MET B 1 122 ? -0.732 22.656 14.992 1 95.38 122 MET B N 1
ATOM 3320 C CA . MET B 1 122 ? -1.681 23.641 14.508 1 95.38 122 MET B CA 1
ATOM 3321 C C . MET B 1 122 ? -3.025 23 14.188 1 95.38 122 MET B C 1
ATOM 3323 O O . MET B 1 122 ? -3.086 22.016 13.461 1 95.38 122 MET B O 1
ATOM 3327 N N . ILE B 1 123 ? -4.074 23.531 14.758 1 94.69 123 ILE B N 1
ATOM 3328 C CA . ILE B 1 123 ? -5.422 23.062 14.453 1 94.69 123 ILE B CA 1
ATOM 3329 C C . ILE B 1 123 ? -6.074 24 13.43 1 94.69 123 ILE B C 1
ATOM 3331 O O . ILE B 1 123 ? -6.184 25.203 13.664 1 94.69 123 ILE B O 1
ATOM 3335 N N . LEU B 1 124 ? -6.492 23.422 12.336 1 95.69 124 LEU B N 1
ATOM 3336 C CA . LEU B 1 124 ? -7.109 24.219 11.281 1 95.69 124 LEU B CA 1
ATOM 3337 C C . LEU B 1 124 ? -8.609 23.938 11.195 1 95.69 124 LEU B C 1
ATOM 3339 O O . LEU B 1 124 ? -9.031 22.781 11.258 1 95.69 124 LEU B O 1
ATOM 3343 N N . ASN B 1 125 ? -9.336 25 11.125 1 93.69 125 ASN B N 1
ATOM 3344 C CA . ASN B 1 125 ? -10.742 24.922 10.742 1 93.69 125 ASN B CA 1
ATOM 3345 C C . ASN B 1 125 ? -10.906 24.812 9.227 1 93.69 125 ASN B C 1
ATOM 3347 O O . ASN B 1 125 ? -10.766 25.797 8.508 1 93.69 125 ASN B O 1
ATOM 3351 N N . GLN B 1 126 ? -11.281 23.625 8.758 1 94.19 126 GLN B N 1
ATOM 3352 C CA . GLN B 1 126 ? -11.328 23.375 7.32 1 94.19 126 GLN B CA 1
ATOM 3353 C C . GLN B 1 126 ? -12.773 23.359 6.816 1 94.19 126 GLN B C 1
ATOM 3355 O O . GLN B 1 126 ? -13.078 22.672 5.832 1 94.19 126 GLN B O 1
ATOM 3360 N N . ASP B 1 127 ? -13.664 24.031 7.551 1 92.25 127 ASP B N 1
ATOM 3361 C CA . ASP B 1 127 ? -15.031 24.156 7.059 1 92.25 127 ASP B CA 1
ATOM 3362 C C . ASP B 1 127 ? -15.055 24.734 5.645 1 92.25 127 ASP B C 1
ATOM 3364 O O . ASP B 1 127 ? -15.836 24.281 4.801 1 92.25 127 ASP B O 1
ATOM 3368 N N . ASN B 1 128 ? -14.273 25.781 5.559 1 90.94 128 ASN B N 1
ATOM 3369 C CA . ASN B 1 128 ? -13.914 26.266 4.23 1 90.94 128 ASN B CA 1
ATOM 3370 C C . ASN B 1 128 ? -12.484 25.875 3.867 1 90.94 128 ASN B C 1
ATOM 3372 O O . ASN B 1 128 ? -11.523 26.438 4.398 1 90.94 128 ASN B O 1
ATOM 3376 N N . PHE B 1 129 ? -12.453 25 2.988 1 91 129 PHE B N 1
ATOM 3377 C CA . PHE B 1 129 ? -11.18 24.344 2.721 1 91 129 PHE B CA 1
ATOM 3378 C C . PHE B 1 129 ? -10.141 25.359 2.264 1 91 129 PHE B C 1
ATOM 3380 O O . PHE B 1 129 ? -10.422 26.219 1.424 1 91 129 PHE B O 1
ATOM 3387 N N . PHE B 1 130 ? -9.016 25.234 2.904 1 91.38 130 PHE B N 1
ATOM 3388 C CA . PHE B 1 130 ? -7.805 25.969 2.547 1 91.38 130 PHE B CA 1
ATOM 3389 C C . PHE B 1 130 ? -6.621 25.016 2.42 1 91.38 130 PHE B C 1
ATOM 3391 O O . PHE B 1 130 ? -6.398 24.172 3.293 1 91.38 130 PHE B O 1
ATOM 3398 N N . ASN B 1 131 ? -5.922 25.109 1.268 1 92.06 131 ASN B N 1
ATOM 3399 C CA . ASN B 1 131 ? -4.781 24.234 1.051 1 92.06 131 ASN B CA 1
ATOM 3400 C C . ASN B 1 131 ? -3.539 24.734 1.788 1 92.06 131 ASN B C 1
ATOM 3402 O O . ASN B 1 131 ? -2.645 25.312 1.178 1 92.06 131 ASN B O 1
ATOM 3406 N N . ALA B 1 132 ? -3.424 24.406 2.967 1 91.5 132 ALA B N 1
ATOM 3407 C CA . ALA B 1 132 ? -2.316 24.844 3.811 1 91.5 132 ALA B CA 1
ATOM 3408 C C . ALA B 1 132 ? -1.01 24.188 3.393 1 91.5 132 ALA B C 1
ATOM 3410 O O . ALA B 1 132 ? 0.071 24.75 3.568 1 91.5 132 ALA B O 1
ATOM 3411 N N . THR B 1 133 ? -1.102 22.938 2.887 1 91.38 133 THR B N 1
ATOM 3412 C CA . THR B 1 133 ? 0.09 22.203 2.482 1 91.38 133 THR B CA 1
ATOM 3413 C C . THR B 1 133 ? 0.871 22.984 1.424 1 91.38 133 THR B C 1
ATOM 3415 O O . THR B 1 133 ? 2.082 23.172 1.554 1 91.38 133 THR B O 1
ATOM 3418 N N . GLU B 1 134 ? 0.217 23.375 0.462 1 90.62 134 GLU B N 1
ATOM 3419 C CA . GLU B 1 134 ? 0.86 24.109 -0.622 1 90.62 134 GLU B CA 1
ATOM 3420 C C . GLU B 1 134 ? 1.486 25.406 -0.114 1 90.62 134 GLU B C 1
ATOM 3422 O O . GLU B 1 134 ? 2.635 25.719 -0.44 1 90.62 134 GLU B O 1
ATOM 3427 N N . LEU B 1 135 ? 0.779 26.125 0.653 1 91.31 135 LEU B N 1
ATOM 3428 C CA . LEU B 1 135 ? 1.243 27.406 1.185 1 91.31 135 LEU B CA 1
ATOM 3429 C C . LEU B 1 135 ? 2.471 27.203 2.068 1 91.31 135 LEU B C 1
ATOM 3431 O O . LEU B 1 135 ? 3.5 27.859 1.856 1 91.31 135 LEU B O 1
ATOM 3435 N N . LEU B 1 136 ? 2.371 26.344 2.973 1 91.75 136 LEU B N 1
ATOM 3436 C CA . LEU B 1 136 ? 3.424 26.156 3.969 1 91.75 136 LEU B CA 1
ATOM 3437 C C . LEU B 1 136 ? 4.684 25.578 3.332 1 91.75 136 LEU B C 1
ATOM 3439 O O . LEU B 1 136 ? 5.797 25.969 3.693 1 91.75 136 LEU B O 1
ATOM 3443 N N . THR B 1 137 ? 4.48 24.641 2.443 1 90.19 137 THR B N 1
ATOM 3444 C CA . THR B 1 137 ? 5.645 24.062 1.791 1 90.19 137 THR B CA 1
ATOM 3445 C C . THR B 1 137 ? 6.422 25.109 1.013 1 90.19 137 THR B C 1
ATOM 3447 O O . THR B 1 137 ? 7.648 25.047 0.919 1 90.19 137 THR B O 1
ATOM 3450 N N . ASP B 1 138 ? 5.781 26.094 0.491 1 90.94 138 ASP B N 1
ATOM 3451 C CA . ASP B 1 138 ? 6.402 27.141 -0.301 1 90.94 138 ASP B CA 1
ATOM 3452 C C . ASP B 1 138 ? 7.133 28.141 0.593 1 90.94 138 ASP B C 1
ATOM 3454 O O . ASP B 1 138 ? 8.172 28.688 0.209 1 90.94 138 ASP B O 1
ATOM 3458 N N . ILE B 1 139 ? 6.66 28.375 1.733 1 91 139 ILE B N 1
ATOM 3459 C CA . ILE B 1 139 ? 7.172 29.484 2.527 1 91 139 ILE B CA 1
ATOM 3460 C C . ILE B 1 139 ? 8.078 28.953 3.635 1 91 139 ILE B C 1
ATOM 3462 O O . ILE B 1 139 ? 8.812 29.719 4.266 1 91 139 ILE B O 1
ATOM 3466 N N . LEU B 1 140 ? 8.078 27.688 3.898 1 90.31 140 LEU B N 1
ATOM 3467 C CA . LEU B 1 140 ? 8.797 27.078 5.012 1 90.31 140 LEU B CA 1
ATOM 3468 C C . LEU B 1 140 ? 10.289 27.406 4.941 1 90.31 140 LEU B C 1
ATOM 3470 O O . LEU B 1 140 ? 10.891 27.797 5.945 1 90.31 140 LEU B O 1
ATOM 3474 N N . PRO B 1 141 ? 10.875 27.281 3.732 1 90.31 141 PRO B N 1
ATOM 3475 C CA . PRO B 1 141 ? 12.297 27.625 3.666 1 90.31 141 PRO B CA 1
ATOM 3476 C C . PRO B 1 141 ? 12.578 29.062 4.078 1 90.31 141 PRO B C 1
ATOM 3478 O O . PRO B 1 141 ? 13.57 29.328 4.758 1 90.31 141 PRO B O 1
ATOM 3481 N N . THR B 1 142 ? 11.766 29.984 3.695 1 91.88 142 THR B N 1
ATOM 3482 C CA . THR B 1 142 ? 11.906 31.406 4.051 1 91.88 142 THR B CA 1
ATOM 3483 C C . THR B 1 142 ? 11.758 31.594 5.555 1 91.88 142 THR B C 1
ATOM 3485 O O . THR B 1 142 ? 12.523 32.344 6.172 1 91.88 142 THR B O 1
ATOM 3488 N N . ILE B 1 143 ? 10.82 30.938 6.133 1 90.94 143 ILE B N 1
ATOM 3489 C CA . ILE B 1 143 ? 10.562 31.047 7.566 1 90.94 143 ILE B CA 1
ATOM 3490 C C . ILE B 1 143 ? 11.773 30.516 8.344 1 90.94 143 ILE B C 1
ATOM 3492 O O . ILE B 1 143 ? 12.211 31.141 9.312 1 90.94 143 ILE B O 1
ATOM 3496 N N . GLU B 1 144 ? 12.25 29.391 7.898 1 91.88 144 GLU B N 1
ATOM 3497 C CA . GLU B 1 144 ? 13.406 28.797 8.555 1 91.88 144 GLU B CA 1
ATOM 3498 C C . GLU B 1 144 ? 14.594 29.75 8.547 1 91.88 144 GLU B C 1
ATOM 3500 O O . GLU B 1 144 ? 15.297 29.875 9.555 1 91.88 144 GLU B O 1
ATOM 3505 N N . ASN B 1 145 ? 14.812 30.375 7.438 1 92.56 145 ASN B N 1
ATOM 3506 C CA . ASN B 1 145 ? 15.914 31.312 7.301 1 92.56 145 ASN B CA 1
ATOM 3507 C C . ASN B 1 145 ? 15.703 32.562 8.172 1 92.56 145 ASN B C 1
ATOM 3509 O O . ASN B 1 145 ? 16.625 33 8.859 1 92.56 145 ASN B O 1
ATOM 3513 N N . ASP B 1 146 ? 14.531 33.094 8.164 1 91.38 146 ASP B N 1
ATOM 3514 C CA . ASP B 1 146 ? 14.219 34.312 8.891 1 91.38 146 ASP B CA 1
ATOM 3515 C C . ASP B 1 146 ? 14.305 34.094 10.398 1 91.38 146 ASP B C 1
ATOM 3517 O O . ASP B 1 146 ? 14.68 35 11.141 1 91.38 146 ASP B O 1
ATOM 3521 N N . PHE B 1 147 ? 13.961 32.969 10.812 1 91.81 147 PHE B N 1
ATOM 3522 C CA . PHE B 1 147 ? 13.883 32.688 12.25 1 91.81 147 PHE B CA 1
ATOM 3523 C C . PHE B 1 147 ? 15.039 31.828 12.703 1 91.81 147 PHE B C 1
ATOM 3525 O O . PHE B 1 147 ? 15.109 31.438 13.875 1 91.81 147 PHE B O 1
ATOM 3532 N N . ASN B 1 148 ? 15.898 31.469 11.82 1 91.12 148 ASN B N 1
ATOM 3533 C CA . ASN B 1 148 ? 17.094 30.688 12.094 1 91.12 148 ASN B CA 1
ATOM 3534 C C . ASN B 1 148 ? 16.766 29.406 12.852 1 91.12 148 ASN B C 1
ATOM 3536 O O . ASN B 1 148 ? 17.359 29.141 13.906 1 91.12 148 ASN B O 1
ATOM 3540 N N . THR B 1 149 ? 15.82 28.703 12.375 1 91.12 149 THR B N 1
ATOM 3541 C CA . THR B 1 149 ? 15.375 27.453 12.977 1 91.12 149 THR B CA 1
ATOM 3542 C C . THR B 1 149 ? 14.969 26.453 11.898 1 91.12 149 THR B C 1
ATOM 3544 O O . THR B 1 149 ? 14.594 26.844 10.789 1 91.12 149 THR B O 1
ATOM 3547 N N . ARG B 1 150 ? 15.117 25.219 12.188 1 90.25 150 ARG B N 1
ATOM 3548 C CA . ARG B 1 150 ? 14.656 24.172 11.281 1 90.25 150 ARG B CA 1
ATOM 3549 C C . ARG B 1 150 ? 13.242 23.719 11.633 1 90.25 150 ARG B C 1
ATOM 3551 O O . ARG B 1 150 ? 12.93 23.5 12.805 1 90.25 150 ARG B O 1
ATOM 3558 N N . LEU B 1 151 ? 12.445 23.703 10.602 1 92.5 151 LEU B N 1
ATOM 3559 C CA . LEU B 1 151 ? 11.055 23.297 10.773 1 92.5 151 LEU B CA 1
ATOM 3560 C C . LEU B 1 151 ? 10.711 22.141 9.844 1 92.5 151 LEU B C 1
ATOM 3562 O O . LEU B 1 151 ? 11.188 22.078 8.711 1 92.5 151 LEU B O 1
ATOM 3566 N N . ARG B 1 152 ? 9.969 21.188 10.352 1 92.56 152 ARG B N 1
ATOM 3567 C CA . ARG B 1 152 ? 9.344 20.125 9.555 1 92.56 152 ARG B CA 1
ATOM 3568 C C . ARG B 1 152 ? 7.844 20.062 9.805 1 92.56 152 ARG B C 1
ATOM 3570 O O . ARG B 1 152 ? 7.398 20.156 10.953 1 92.56 152 ARG B O 1
ATOM 3577 N N . CYS B 1 153 ? 7.137 19.969 8.719 1 94.31 153 CYS B N 1
ATOM 3578 C CA . CYS B 1 153 ? 5.684 19.984 8.852 1 94.31 153 CYS B CA 1
ATOM 3579 C C . CYS B 1 153 ? 5.078 18.672 8.375 1 94.31 153 CYS B C 1
ATOM 3581 O O . CYS B 1 153 ? 5.426 18.172 7.309 1 94.31 153 CYS B O 1
ATOM 3583 N N . TYR B 1 154 ? 4.199 18.172 9.148 1 95.06 154 TYR B N 1
ATOM 3584 C CA . TYR B 1 154 ? 3.443 16.969 8.828 1 95.06 154 TYR B CA 1
ATOM 3585 C C . TYR B 1 154 ? 1.95 17.266 8.75 1 95.06 154 TYR B C 1
ATOM 3587 O O . TYR B 1 154 ? 1.323 17.594 9.766 1 95.06 154 TYR B O 1
ATOM 3595 N N . PHE B 1 155 ? 1.472 17.141 7.598 1 96.75 155 PHE B N 1
ATOM 3596 C CA . PHE B 1 155 ? 0.103 17.547 7.32 1 96.75 155 PHE B CA 1
ATOM 3597 C C . PHE B 1 155 ? -0.87 16.406 7.535 1 96.75 155 PHE B C 1
ATOM 3599 O O . PHE B 1 155 ? -0.868 15.43 6.773 1 96.75 155 PHE B O 1
ATOM 3606 N N . GLY B 1 156 ? -1.637 16.531 8.547 1 97.56 156 GLY B N 1
ATOM 3607 C CA . GLY B 1 156 ? -2.66 15.539 8.805 1 97.56 156 GLY B CA 1
ATOM 3608 C C . GLY B 1 156 ? -3.783 15.555 7.781 1 97.56 156 GLY B C 1
ATOM 3609 O O . GLY B 1 156 ? -3.732 16.312 6.812 1 97.56 156 GLY B O 1
ATOM 3610 N N . ASN B 1 157 ? -4.684 14.656 7.93 1 97.38 157 ASN B N 1
ATOM 3611 C CA . ASN B 1 157 ? -5.848 14.586 7.055 1 97.38 157 ASN B CA 1
ATOM 3612 C C . ASN B 1 157 ? -6.91 15.609 7.453 1 97.38 157 ASN B C 1
ATOM 3614 O O . ASN B 1 157 ? -6.949 16.062 8.602 1 97.38 157 ASN B O 1
ATOM 3618 N N . SER B 1 158 ? -7.664 16.062 6.465 1 96.31 158 SER B N 1
ATOM 3619 C CA . SER B 1 158 ? -8.844 16.859 6.766 1 96.31 158 SER B CA 1
ATOM 3620 C C . SER B 1 158 ? -10.039 15.984 7.113 1 96.31 158 SER B C 1
ATOM 3622 O O . SER B 1 158 ? -10.656 15.383 6.23 1 96.31 158 SER B O 1
ATOM 3624 N N . TRP B 1 159 ? -10.359 15.906 8.352 1 95.56 159 TRP B N 1
ATOM 3625 C CA . TRP B 1 159 ? -11.422 15.039 8.836 1 95.56 159 TRP B CA 1
ATOM 3626 C C . TRP B 1 159 ? -12.758 15.766 8.844 1 95.56 159 TRP B C 1
ATOM 3628 O O . TRP B 1 159 ? -12.844 16.922 9.242 1 95.56 159 TRP B O 1
ATOM 3638 N N . THR B 1 160 ? -13.766 15.062 8.367 1 93.06 160 THR B N 1
ATOM 3639 C CA . THR B 1 160 ? -15.117 15.625 8.367 1 93.06 160 THR B CA 1
ATOM 3640 C C . THR B 1 160 ? -16.078 14.727 9.141 1 93.06 160 THR B C 1
ATOM 3642 O O . THR B 1 160 ? -15.742 13.586 9.461 1 93.06 160 THR B O 1
ATOM 3645 N N . HIS B 1 161 ? -17.203 15.328 9.516 1 86.5 161 HIS B N 1
ATOM 3646 C CA . HIS B 1 161 ? -18.297 14.586 10.148 1 86.5 161 HIS B CA 1
ATOM 3647 C C . HIS B 1 161 ? -17.812 13.867 11.406 1 86.5 161 HIS B C 1
ATOM 3649 O O . HIS B 1 161 ? -18.031 12.664 11.562 1 86.5 161 HIS B O 1
ATOM 3655 N N . LEU B 1 162 ? -17.156 14.602 12.219 1 86.62 162 LEU B N 1
ATOM 3656 C CA . LEU B 1 162 ? -16.594 14.016 13.43 1 86.62 162 LEU B CA 1
ATOM 3657 C C . LEU B 1 162 ? -17.578 14.102 14.586 1 86.62 162 LEU B C 1
ATOM 3659 O O . LEU B 1 162 ? -18.25 15.125 14.766 1 86.62 162 LEU B O 1
ATOM 3663 N N . GLN B 1 163 ? -17.641 12.977 15.211 1 82.5 163 GLN B N 1
ATOM 3664 C CA . GLN B 1 163 ? -18.234 13.008 16.547 1 82.5 163 GLN B CA 1
ATOM 3665 C C . GLN B 1 163 ? -17.188 13.359 17.609 1 82.5 163 GLN B C 1
ATOM 3667 O O . GLN B 1 163 ? -15.992 13.312 17.344 1 82.5 163 GLN B O 1
ATOM 3672 N N . ALA B 1 164 ? -17.688 13.727 18.734 1 76.75 164 ALA B N 1
ATOM 3673 C CA . ALA B 1 164 ? -16.797 14.18 19.797 1 76.75 164 ALA B CA 1
ATOM 3674 C C . ALA B 1 164 ? -15.703 13.148 20.062 1 76.75 164 ALA B C 1
ATOM 3676 O O . ALA B 1 164 ? -14.531 13.5 20.203 1 76.75 164 ALA B O 1
ATOM 3677 N N . VAL B 1 165 ? -16.094 11.961 20.109 1 75.69 165 VAL B N 1
ATOM 3678 C CA . VAL B 1 165 ? -15.164 10.883 20.469 1 75.69 165 VAL B CA 1
ATOM 3679 C C . VAL B 1 165 ? -14.109 10.734 19.375 1 75.69 165 VAL B C 1
ATOM 3681 O O . VAL B 1 165 ? -12.961 10.398 19.656 1 75.69 165 VAL B O 1
ATOM 3684 N N . ASP B 1 166 ? -14.391 11.086 18.172 1 86.19 166 ASP B N 1
ATOM 3685 C CA . ASP B 1 166 ? -13.5 10.945 17.016 1 86.19 166 ASP B CA 1
ATOM 3686 C C . ASP B 1 166 ? -12.305 11.883 17.141 1 86.19 166 ASP B C 1
ATOM 3688 O O . ASP B 1 166 ? -11.188 11.516 16.766 1 86.19 166 ASP B O 1
ATOM 3692 N N . TRP B 1 167 ? -12.547 12.945 17.75 1 86.81 167 TRP B N 1
ATOM 3693 C CA . TRP B 1 167 ? -11.531 13.992 17.797 1 86.81 167 TRP B CA 1
ATOM 3694 C C . TRP B 1 167 ? -10.289 13.5 18.547 1 86.81 167 TRP B C 1
ATOM 3696 O O . TRP B 1 167 ? -9.172 13.578 18.016 1 86.81 167 TRP B O 1
ATOM 3706 N N . LYS B 1 168 ? -10.547 12.992 19.609 1 89.44 168 LYS B N 1
ATOM 3707 C CA . LYS B 1 168 ? -9.43 12.562 20.453 1 89.44 168 LYS B CA 1
ATOM 3708 C C . LYS B 1 168 ? -8.711 11.359 19.844 1 89.44 168 LYS B C 1
ATOM 3710 O O . LYS B 1 168 ? -7.477 11.328 19.797 1 89.44 168 LYS B O 1
ATOM 3715 N N . GLU B 1 169 ? -9.492 10.453 19.406 1 92.69 169 GLU B N 1
ATOM 3716 C CA . GLU B 1 169 ? -8.914 9.219 18.875 1 92.69 169 GLU B CA 1
ATOM 3717 C C . GLU B 1 169 ? -8.102 9.5 17.609 1 92.69 169 GLU B C 1
ATOM 3719 O O . GLU B 1 169 ? -7 8.977 17.453 1 92.69 169 GLU B O 1
ATOM 3724 N N . LEU B 1 170 ? -8.656 10.344 16.75 1 94.75 170 LEU B N 1
ATOM 3725 C CA . LEU B 1 170 ? -7.973 10.672 15.5 1 94.75 170 LEU B CA 1
ATOM 3726 C C . LEU B 1 170 ? -6.723 11.5 15.766 1 94.75 170 LEU B C 1
ATOM 3728 O O . LEU B 1 170 ? -5.676 11.266 15.156 1 94.75 170 LEU B O 1
ATOM 3732 N N . TYR B 1 171 ? -6.832 12.406 16.703 1 94.88 171 TYR B N 1
ATOM 3733 C CA . TYR B 1 171 ? -5.668 13.195 17.078 1 94.88 171 TYR B CA 1
ATOM 3734 C C . TYR B 1 171 ? -4.551 12.305 17.609 1 94.88 171 TYR B C 1
ATOM 3736 O O . TYR B 1 171 ? -3.398 12.43 17.188 1 94.88 171 TYR B O 1
ATOM 3744 N N . GLU B 1 172 ? -4.922 11.477 18.5 1 94.62 172 GLU B N 1
ATOM 3745 C CA . GLU B 1 172 ? -3.941 10.609 19.141 1 94.62 172 GLU B CA 1
ATOM 3746 C C . GLU B 1 172 ? -3.24 9.719 18.125 1 94.62 172 GLU B C 1
ATOM 3748 O O . GLU B 1 172 ? -2.018 9.562 18.156 1 94.62 172 GLU B O 1
ATOM 3753 N N . GLU B 1 173 ? -3.99 9.164 17.234 1 96.19 173 GLU B N 1
ATOM 3754 C CA . GLU B 1 173 ? -3.41 8.258 16.25 1 96.19 173 GLU B CA 1
ATOM 3755 C C . GLU B 1 173 ? -2.549 9.023 15.242 1 96.19 173 GLU B C 1
ATOM 3757 O O . GLU B 1 173 ? -1.484 8.547 14.844 1 96.19 173 GLU B O 1
ATOM 3762 N N . GLU B 1 174 ? -2.994 10.18 14.828 1 96.75 174 GLU B N 1
ATOM 3763 C CA . GLU B 1 174 ? -2.174 10.969 13.922 1 96.75 174 GLU B CA 1
ATOM 3764 C C . GLU B 1 174 ? -0.877 11.414 14.586 1 96.75 174 GLU B C 1
ATOM 3766 O O . GLU B 1 174 ? 0.178 11.445 13.953 1 96.75 174 GLU B O 1
ATOM 3771 N N . TYR B 1 175 ? -1.021 11.797 15.828 1 95.12 175 TYR B N 1
ATOM 3772 C CA . TYR B 1 175 ? 0.176 12.203 16.562 1 95.12 175 TYR B CA 1
ATOM 3773 C C . TYR B 1 175 ? 1.156 11.039 16.688 1 95.12 175 TYR B C 1
ATOM 3775 O O . TYR B 1 175 ? 2.365 11.219 16.516 1 95.12 175 TYR B O 1
ATOM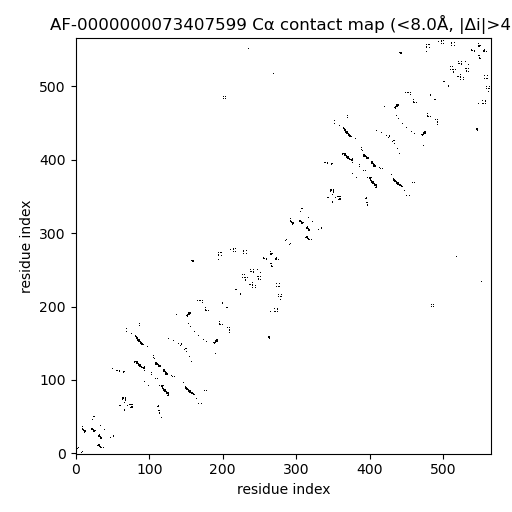 3783 N N . LYS B 1 176 ? 0.644 9.953 17.016 1 94.19 176 LYS B N 1
ATOM 3784 C CA . LYS B 1 176 ? 1.482 8.758 17.094 1 94.19 176 LYS B CA 1
ATOM 3785 C C . LYS B 1 176 ? 2.162 8.492 15.75 1 94.19 176 LYS B C 1
ATOM 3787 O O . LYS B 1 176 ? 3.354 8.18 15.703 1 94.19 176 LYS B O 1
ATOM 3792 N N . LEU B 1 177 ? 1.422 8.57 14.719 1 94.12 177 LEU B N 1
ATOM 3793 C CA . LEU B 1 177 ? 1.935 8.383 13.367 1 94.12 177 LEU B CA 1
ATOM 3794 C C . LEU B 1 177 ? 3.066 9.359 13.078 1 94.12 177 LEU B C 1
ATOM 3796 O O . LEU B 1 177 ? 4.113 8.969 12.555 1 94.12 177 LEU B O 1
ATOM 3800 N N . PHE B 1 178 ? 2.826 10.531 13.453 1 92.81 178 PHE B N 1
ATOM 3801 C CA . PHE B 1 178 ? 3.809 11.594 13.266 1 92.81 178 PHE B CA 1
ATOM 3802 C C . PHE B 1 178 ? 5.09 11.289 14.031 1 92.81 178 PHE B C 1
ATOM 3804 O O . PHE B 1 178 ? 6.188 11.367 13.477 1 92.81 178 PHE B O 1
ATOM 3811 N N . THR B 1 179 ? 4.988 10.938 15.18 1 90.44 179 THR B N 1
ATOM 3812 C CA . THR B 1 179 ? 6.145 10.688 16.047 1 90.44 179 THR B CA 1
ATOM 3813 C C . THR B 1 179 ? 6.934 9.484 15.547 1 90.44 179 THR B C 1
ATOM 3815 O O . THR B 1 179 ? 8.164 9.5 15.547 1 90.44 179 THR B O 1
ATOM 3818 N N . LEU B 1 180 ? 6.238 8.508 15.109 1 87.25 180 LEU B N 1
ATOM 3819 C CA . LEU B 1 180 ? 6.895 7.309 14.594 1 87.25 180 LEU B CA 1
ATOM 3820 C C . LEU B 1 180 ? 7.605 7.609 13.273 1 87.25 180 LEU B C 1
ATOM 3822 O O . LEU B 1 180 ? 8.727 7.148 13.055 1 87.25 180 LEU B O 1
ATOM 3826 N N . PHE B 1 181 ? 6.922 8.297 12.469 1 88.25 181 PHE B N 1
ATOM 3827 C CA . PHE B 1 181 ? 7.477 8.648 11.164 1 88.25 181 PHE B CA 1
ATOM 3828 C C . PHE B 1 181 ? 8.727 9.508 11.32 1 88.25 181 PHE B C 1
ATOM 3830 O O . PHE B 1 181 ? 9.68 9.359 10.555 1 88.25 181 PHE B O 1
ATOM 3837 N N . LEU B 1 182 ? 8.719 10.445 12.234 1 83.38 182 LEU B N 1
ATOM 3838 C CA . LEU B 1 182 ? 9.836 11.344 12.508 1 83.38 182 LEU B CA 1
ATOM 3839 C C . LEU B 1 182 ? 11.086 10.555 12.875 1 83.38 182 LEU B C 1
ATOM 3841 O O . LEU B 1 182 ? 12.203 10.953 12.516 1 83.38 182 LEU B O 1
ATOM 3845 N N . SER B 1 183 ? 10.961 9.57 13.531 1 78.56 183 SER B N 1
ATOM 3846 C CA . SER B 1 183 ? 12.094 8.773 13.984 1 78.56 183 SER B CA 1
ATOM 3847 C C . SER B 1 183 ? 12.75 8.039 12.828 1 78.56 183 SER B C 1
ATOM 3849 O O . SER B 1 183 ? 13.938 7.699 12.891 1 78.56 183 SER B O 1
ATOM 3851 N N . HIS B 1 184 ? 12.078 7.816 11.758 1 70.5 184 HIS B N 1
ATOM 3852 C CA . HIS B 1 184 ? 12.609 7.031 10.648 1 70.5 184 HIS B CA 1
ATOM 3853 C C . HIS B 1 184 ? 13.102 7.93 9.523 1 70.5 184 HIS B C 1
ATOM 3855 O O . HIS B 1 184 ? 14.062 7.59 8.828 1 70.5 184 HIS B O 1
ATOM 3861 N N . LYS B 1 185 ? 12.273 8.953 9.078 1 64.81 185 LYS B N 1
ATOM 3862 C CA . LYS B 1 185 ? 12.625 9.648 7.844 1 64.81 185 LYS B CA 1
ATOM 3863 C C . LYS B 1 185 ? 13.031 11.094 8.117 1 64.81 185 LYS B C 1
ATOM 3865 O O . LYS B 1 185 ? 12.172 11.977 8.234 1 64.81 185 LYS B O 1
ATOM 3870 N N . ALA B 1 186 ? 14.312 11.273 8.336 1 58.47 186 ALA B N 1
ATOM 3871 C CA . ALA B 1 186 ? 14.883 12.547 8.773 1 58.47 186 ALA B CA 1
ATOM 3872 C C . ALA B 1 186 ? 15 13.516 7.605 1 58.47 186 ALA B C 1
ATOM 3874 O O . ALA B 1 186 ? 15.023 14.734 7.805 1 58.47 186 ALA B O 1
ATOM 3875 N N . GLU B 1 187 ? 14.75 13.062 6.426 1 63 187 GLU B N 1
ATOM 3876 C CA . GLU B 1 187 ? 15.32 14 5.469 1 63 187 GLU B CA 1
ATOM 3877 C C . GLU B 1 187 ? 14.242 14.867 4.832 1 63 187 GLU B C 1
ATOM 3879 O O . GLU B 1 187 ? 14.531 15.922 4.27 1 63 187 GLU B O 1
ATOM 3884 N N . GLN B 1 188 ? 12.984 14.5 5.043 1 74.81 188 GLN B N 1
ATOM 3885 C CA . GLN B 1 188 ? 11.984 15.281 4.316 1 74.81 188 GLN B CA 1
ATOM 3886 C C . GLN B 1 188 ? 11.477 16.453 5.16 1 74.81 188 GLN B C 1
ATOM 3888 O O . GLN B 1 188 ? 11.258 16.297 6.363 1 74.81 188 GLN B O 1
ATOM 3893 N N . HIS B 1 189 ? 11.344 17.656 4.477 1 81.88 189 HIS B N 1
ATOM 3894 C CA . HIS B 1 189 ? 10.875 18.859 5.137 1 81.88 189 HIS B CA 1
ATOM 3895 C C . HIS B 1 189 ? 9.383 18.766 5.465 1 81.88 189 HIS B C 1
ATOM 3897 O O . HIS B 1 189 ? 8.914 19.422 6.402 1 81.88 189 HIS B O 1
ATOM 3903 N N . TYR B 1 190 ? 8.742 18.016 4.695 1 90.81 190 TYR B N 1
ATOM 3904 C CA . TYR B 1 190 ? 7.324 17.875 4.984 1 90.81 190 TYR B CA 1
ATOM 3905 C C . TYR B 1 190 ? 6.801 16.516 4.508 1 90.81 190 TYR B C 1
ATOM 3907 O O . TYR B 1 190 ? 7.469 15.828 3.732 1 90.81 190 TYR B O 1
ATOM 3915 N N . CYS B 1 191 ? 5.684 16.125 5.035 1 94 191 CYS B N 1
ATOM 3916 C CA . CYS B 1 191 ? 5.02 14.883 4.629 1 94 191 CYS B CA 1
ATOM 3917 C C . CYS B 1 191 ? 3.51 14.992 4.801 1 94 191 CYS B C 1
ATOM 3919 O O . CYS B 1 191 ? 3.031 15.656 5.723 1 94 191 CYS B O 1
ATOM 3921 N N . ARG B 1 192 ? 2.84 14.398 3.9 1 95.31 192 ARG B N 1
ATOM 3922 C CA . ARG B 1 192 ? 1.383 14.391 3.969 1 95.31 192 ARG B CA 1
ATOM 3923 C C . ARG B 1 192 ? 0.875 13.117 4.637 1 95.31 192 ARG B C 1
ATOM 3925 O O . ARG B 1 192 ? 1.583 12.109 4.684 1 95.31 192 ARG B O 1
ATOM 3932 N N . PHE B 1 193 ? -0.347 13.203 5.027 1 96.62 193 PHE B N 1
ATOM 3933 C CA . PHE B 1 193 ? -0.99 12.133 5.785 1 96.62 193 PHE B CA 1
ATOM 3934 C C . PHE B 1 193 ? -0.955 10.82 5.012 1 96.62 193 PHE B C 1
ATOM 3936 O O . PHE B 1 193 ? -0.542 9.789 5.547 1 96.62 193 PHE B O 1
ATOM 3943 N N . PRO B 1 194 ? -1.33 10.75 3.719 1 97.19 194 PRO B N 1
ATOM 3944 C CA . PRO B 1 194 ? -1.424 9.453 3.049 1 97.19 194 PRO B CA 1
ATOM 3945 C C . PRO B 1 194 ? -0.079 8.734 2.969 1 97.19 194 PRO B C 1
ATOM 3947 O O . PRO B 1 194 ? -0.023 7.504 3.1 1 97.19 194 PRO B O 1
ATOM 3950 N N . LYS B 1 195 ? 0.934 9.516 2.744 1 95.19 195 LYS B N 1
ATOM 3951 C CA . LYS B 1 195 ? 2.264 8.914 2.707 1 95.19 195 LYS B CA 1
ATOM 3952 C C . LYS B 1 195 ? 2.631 8.305 4.059 1 95.19 195 LYS B C 1
ATOM 3954 O O . LYS B 1 195 ? 3.152 7.188 4.121 1 95.19 195 LYS B O 1
ATOM 3959 N N . MET B 1 196 ? 2.381 9 5.113 1 95.06 196 MET B N 1
ATOM 3960 C CA . MET B 1 196 ? 2.648 8.484 6.453 1 95.06 196 MET B CA 1
ATOM 3961 C C . MET B 1 196 ? 1.789 7.262 6.746 1 95.06 196 MET B C 1
ATOM 3963 O O . MET B 1 196 ? 2.246 6.316 7.395 1 95.06 196 MET B O 1
ATOM 3967 N N . ALA B 1 197 ? 0.547 7.371 6.312 1 96.31 197 ALA B N 1
ATOM 3968 C CA . ALA B 1 197 ? -0.37 6.254 6.523 1 96.31 197 ALA B CA 1
ATOM 3969 C C . ALA B 1 197 ? 0.122 4.996 5.805 1 96.31 197 ALA B C 1
ATOM 3971 O O . ALA B 1 197 ? 0.042 3.895 6.348 1 96.31 197 ALA B O 1
ATOM 3972 N N . LEU B 1 198 ? 0.612 5.141 4.609 1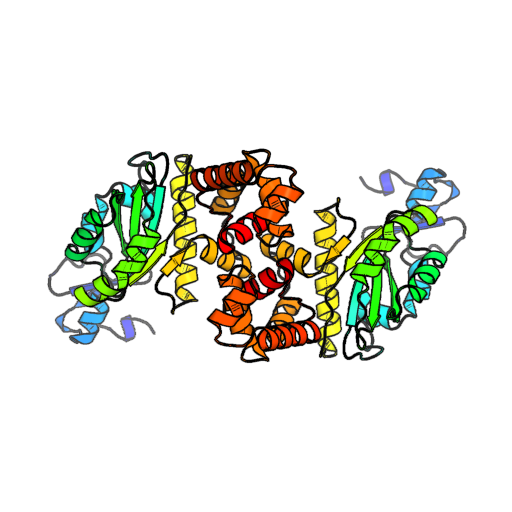 96.31 198 LEU B N 1
ATOM 3973 C CA . LEU B 1 198 ? 1.183 4.023 3.859 1 96.31 198 LEU B CA 1
ATOM 3974 C C . LEU B 1 198 ? 2.406 3.461 4.574 1 96.31 198 LEU B C 1
ATOM 3976 O O . LEU B 1 198 ? 2.592 2.242 4.629 1 96.31 198 LEU B O 1
ATOM 3980 N N . TRP B 1 199 ? 3.168 4.367 5.051 1 94.38 199 TRP B N 1
ATOM 3981 C CA . TRP B 1 199 ? 4.336 3.941 5.816 1 94.38 199 TRP B CA 1
ATOM 3982 C C . TRP B 1 199 ? 3.92 3.1 7.016 1 94.38 199 TRP B C 1
ATOM 3984 O O . TRP B 1 199 ? 4.547 2.08 7.312 1 94.38 199 TRP B O 1
ATOM 3994 N N . ALA B 1 200 ? 2.932 3.52 7.703 1 94 200 ALA B N 1
ATOM 3995 C CA . ALA B 1 200 ? 2.428 2.785 8.859 1 94 200 ALA B CA 1
ATOM 3996 C C . ALA B 1 200 ? 1.979 1.381 8.461 1 94 200 ALA B C 1
ATOM 3998 O O . ALA B 1 200 ? 2.246 0.413 9.18 1 94 200 ALA B O 1
ATOM 3999 N N . LEU B 1 201 ? 1.327 1.281 7.34 1 93.44 201 LEU B N 1
ATOM 4000 C CA . LEU B 1 201 ? 0.895 -0.023 6.848 1 93.44 201 LEU B CA 1
ATOM 4001 C C . LEU B 1 201 ? 2.094 -0.92 6.562 1 93.44 201 LEU B C 1
ATOM 4003 O O . LEU B 1 201 ? 2.111 -2.086 6.961 1 93.44 201 LEU B O 1
ATOM 4007 N N . ALA B 1 202 ? 3.012 -0.351 5.895 1 92 202 ALA B N 1
ATOM 4008 C CA . ALA B 1 202 ? 4.207 -1.097 5.504 1 92 202 ALA B CA 1
ATOM 4009 C C . ALA B 1 202 ? 4.969 -1.59 6.73 1 92 202 ALA B C 1
ATOM 4011 O O . ALA B 1 202 ? 5.633 -2.627 6.68 1 92 202 ALA B O 1
ATOM 4012 N N . ASN B 1 203 ? 4.809 -0.859 7.766 1 89.94 203 ASN B N 1
ATOM 4013 C CA . ASN B 1 203 ? 5.57 -1.192 8.961 1 89.94 203 ASN B CA 1
ATOM 4014 C C . ASN B 1 203 ? 4.688 -1.839 10.031 1 89.94 203 ASN B C 1
ATOM 4016 O O . ASN B 1 203 ? 5.086 -1.949 11.188 1 89.94 203 ASN B O 1
ATOM 4020 N N . GLN B 1 204 ? 3.508 -2.174 9.648 1 88.56 204 GLN B N 1
ATOM 4021 C CA . GLN B 1 204 ? 2.592 -2.91 10.516 1 88.56 204 GLN B CA 1
ATOM 4022 C C . GLN B 1 204 ? 2.281 -2.121 11.781 1 88.56 204 GLN B C 1
ATOM 4024 O O . GLN B 1 204 ? 2.33 -2.666 12.883 1 88.56 204 GLN B O 1
ATOM 4029 N N . SER B 1 205 ? 2.139 -0.867 11.625 1 89.69 205 SER B N 1
ATOM 4030 C CA . SER B 1 205 ? 1.688 0.007 12.703 1 89.69 205 SER B CA 1
ATOM 4031 C C . SER B 1 205 ? 0.193 0.288 12.594 1 89.69 205 SER B C 1
ATOM 4033 O O . SER B 1 205 ? -0.232 1.133 11.805 1 89.69 205 SER B O 1
ATOM 4035 N N . PRO B 1 206 ? -0.545 -0.283 13.43 1 90 206 PRO B N 1
ATOM 4036 C CA . PRO B 1 206 ? -2 -0.179 13.297 1 90 206 PRO B CA 1
ATOM 4037 C C . PRO B 1 206 ? -2.525 1.212 13.641 1 90 206 PRO B C 1
ATOM 4039 O O . PRO B 1 206 ? -2.018 1.857 14.562 1 90 206 PRO B O 1
ATOM 4042 N N . MET B 1 207 ? -3.438 1.711 12.867 1 93.75 207 MET B N 1
ATOM 4043 C CA . MET B 1 207 ? -4.219 2.926 13.086 1 93.75 207 MET B CA 1
ATOM 4044 C C . MET B 1 207 ? -5.711 2.645 12.953 1 93.75 207 MET B C 1
ATOM 4046 O O . MET B 1 207 ? -6.348 3.092 11.992 1 93.75 207 MET B O 1
ATOM 4050 N N . PRO B 1 208 ? -6.234 1.985 13.977 1 94.81 208 PRO B N 1
ATOM 4051 C CA . PRO B 1 208 ? -7.594 1.457 13.82 1 94.81 208 PRO B CA 1
ATOM 4052 C C . PRO B 1 208 ? -8.641 2.557 13.656 1 94.81 208 PRO B C 1
ATOM 4054 O O . PRO B 1 208 ? -9.57 2.412 12.859 1 94.81 208 PRO B O 1
ATOM 4057 N N . SER B 1 209 ? -8.586 3.621 14.43 1 95.31 209 SER B N 1
ATOM 4058 C CA . SER B 1 209 ? -9.578 4.688 14.352 1 95.31 209 SER B CA 1
ATOM 4059 C C . SER B 1 209 ? -9.516 5.402 13.008 1 95.31 209 SER B C 1
ATOM 4061 O O . SER B 1 209 ? -10.555 5.688 12.398 1 95.31 209 SER B O 1
ATOM 4063 N N . ILE B 1 210 ? -8.32 5.68 12.562 1 96.56 210 ILE B N 1
ATOM 4064 C CA . ILE B 1 210 ? -8.117 6.336 11.273 1 96.56 210 ILE B CA 1
ATOM 4065 C C . ILE B 1 210 ? -8.633 5.441 10.156 1 96.56 210 ILE B C 1
ATOM 4067 O O . ILE B 1 210 ? -9.367 5.902 9.273 1 96.56 210 ILE B O 1
ATOM 4071 N N . LYS B 1 211 ? -8.234 4.207 10.18 1 95.75 211 LYS B N 1
ATOM 4072 C CA . LYS B 1 211 ? -8.688 3.25 9.172 1 95.75 211 LYS B CA 1
ATOM 4073 C C . LYS B 1 211 ? -10.211 3.166 9.141 1 95.75 211 LYS B C 1
ATOM 4075 O O . LYS B 1 211 ? -10.812 3.197 8.062 1 95.75 211 LYS B O 1
ATOM 4080 N N . ALA B 1 212 ? -10.805 3.043 10.297 1 94.5 212 ALA B N 1
ATOM 4081 C CA . ALA B 1 212 ? -12.258 2.922 10.391 1 94.5 212 ALA B CA 1
ATOM 4082 C C . ALA B 1 212 ? -12.953 4.152 9.812 1 94.5 212 ALA B C 1
ATOM 4084 O O . ALA B 1 212 ? -13.945 4.031 9.094 1 94.5 212 ALA B O 1
ATOM 4085 N N . LYS B 1 213 ? -12.477 5.277 10.156 1 95.19 213 LYS B N 1
ATOM 4086 C CA . LYS B 1 213 ? -13.086 6.512 9.68 1 95.19 213 LYS B CA 1
ATOM 4087 C C . LYS B 1 213 ? -12.961 6.637 8.164 1 95.19 213 LYS B C 1
ATOM 4089 O O . LYS B 1 213 ? -13.914 7.027 7.484 1 95.19 213 LYS B O 1
ATOM 4094 N N . CYS B 1 214 ? -11.805 6.371 7.645 1 95.69 214 CYS B N 1
ATOM 4095 C CA . CYS B 1 214 ? -11.602 6.402 6.199 1 95.69 214 CYS B CA 1
ATOM 4096 C C . CYS B 1 214 ? -12.516 5.41 5.496 1 95.69 214 CYS B C 1
ATOM 4098 O O . CYS B 1 214 ? -13.117 5.738 4.473 1 95.69 214 CYS B O 1
ATOM 4100 N N . LEU B 1 215 ? -12.625 4.246 6.047 1 95.19 215 LEU B N 1
ATOM 4101 C CA . LEU B 1 215 ? -13.484 3.221 5.469 1 95.19 215 LEU B CA 1
ATOM 4102 C C . LEU B 1 215 ? -14.945 3.662 5.484 1 95.19 215 LEU B C 1
ATOM 4104 O O . LEU B 1 215 ? -15.695 3.369 4.551 1 95.19 215 LEU B O 1
ATOM 4108 N N . GLN B 1 216 ? -15.305 4.266 6.547 1 94.31 216 GLN B N 1
ATOM 4109 C CA . GLN B 1 216 ? -16.656 4.797 6.629 1 94.31 216 GLN B CA 1
ATOM 4110 C C . GLN B 1 216 ? -16.969 5.707 5.441 1 94.31 216 GLN B C 1
ATOM 4112 O O . GLN B 1 216 ? -18.031 5.605 4.836 1 94.31 216 GLN B O 1
ATOM 4117 N N . HIS B 1 217 ? -16.047 6.586 5.121 1 94.38 217 HIS B N 1
ATOM 4118 C CA . HIS B 1 217 ? -16.234 7.488 3.99 1 94.38 217 HIS B CA 1
ATOM 4119 C C . HIS B 1 217 ? -16.297 6.719 2.676 1 94.38 217 HIS B C 1
ATOM 4121 O O . HIS B 1 217 ? -17.062 7.082 1.775 1 94.38 217 HIS B O 1
ATOM 4127 N N . ILE B 1 218 ? -15.531 5.695 2.541 1 95.62 218 ILE B N 1
ATOM 4128 C CA . ILE B 1 218 ? -15.469 4.898 1.321 1 95.62 218 ILE B CA 1
ATOM 4129 C C . ILE B 1 218 ? -16.781 4.137 1.135 1 95.62 218 ILE B C 1
ATOM 4131 O O . ILE B 1 218 ? -17.297 4.035 0.017 1 95.62 218 ILE B O 1
ATOM 4135 N N . LEU B 1 219 ? -17.328 3.676 2.201 1 93.12 219 LEU B N 1
ATOM 4136 C CA . LEU B 1 219 ? -18.484 2.795 2.143 1 93.12 219 LEU B CA 1
ATOM 4137 C C . LEU B 1 219 ? -19.781 3.598 2.18 1 93.12 219 LEU B C 1
ATOM 4139 O O . LEU B 1 219 ? -20.844 3.072 1.868 1 93.12 219 LEU B O 1
ATOM 4143 N N . ASP B 1 220 ? -19.688 4.789 2.596 1 88.69 220 ASP B N 1
ATOM 4144 C CA . ASP B 1 220 ? -20.859 5.645 2.707 1 88.69 220 ASP B CA 1
ATOM 4145 C C . ASP B 1 220 ? -21.531 5.844 1.348 1 88.69 220 ASP B C 1
ATOM 4147 O O . ASP B 1 220 ? -22.75 6.023 1.266 1 88.69 220 ASP B O 1
ATOM 4151 N N . THR B 1 221 ? -20.703 5.934 0.371 1 82.38 221 THR B N 1
ATOM 4152 C CA . THR B 1 221 ? -21.25 6.09 -0.97 1 82.38 221 THR B CA 1
ATOM 4153 C C . THR B 1 221 ? -21.109 4.801 -1.772 1 82.38 221 THR B C 1
ATOM 4155 O O . THR B 1 221 ? -20.031 4.184 -1.769 1 82.38 221 THR B O 1
ATOM 4158 N N . SER B 1 222 ? -22.078 4.41 -2.367 1 78.06 222 SER B N 1
ATOM 4159 C CA . SER B 1 222 ? -22.172 3.102 -3.012 1 78.06 222 SER B CA 1
ATOM 4160 C C . SER B 1 222 ? -21.156 2.979 -4.145 1 78.06 222 SER B C 1
ATOM 4162 O O . SER B 1 222 ? -20.625 1.893 -4.402 1 78.06 222 SER B O 1
ATOM 4164 N N . ASP B 1 223 ? -20.75 4.078 -4.652 1 91.75 223 ASP B N 1
ATOM 4165 C CA . ASP B 1 223 ? -19.969 3.965 -5.883 1 91.75 223 ASP B CA 1
ATOM 4166 C C . ASP B 1 223 ? -18.484 4.148 -5.609 1 91.75 223 ASP B C 1
ATOM 4168 O O . ASP B 1 223 ? -17.641 3.812 -6.449 1 91.75 223 ASP B O 1
ATOM 4172 N N . THR B 1 224 ? -18.125 4.617 -4.473 1 94.69 224 THR B N 1
ATOM 4173 C CA . THR B 1 224 ? -16.75 5.02 -4.223 1 94.69 224 THR B CA 1
ATOM 4174 C C . THR B 1 224 ? -15.82 3.807 -4.234 1 94.69 224 THR B C 1
ATOM 4176 O O . THR B 1 224 ? -14.727 3.859 -4.812 1 94.69 224 THR B O 1
ATOM 4179 N N . SER B 1 225 ? -16.297 2.771 -3.617 1 94.75 225 SER B N 1
ATOM 4180 C CA . SER B 1 225 ? -15.477 1.561 -3.592 1 94.75 225 SER B CA 1
ATOM 4181 C C . SER B 1 225 ? -15.172 1.065 -5 1 94.75 225 SER B C 1
ATOM 4183 O O . SER B 1 225 ? -14.039 0.703 -5.309 1 94.75 225 SER B O 1
ATOM 4185 N N . ALA B 1 226 ? -16.172 1.067 -5.789 1 95 226 ALA B N 1
ATOM 4186 C CA . ALA B 1 226 ? -16.016 0.639 -7.176 1 95 226 ALA B CA 1
ATOM 4187 C C . ALA B 1 226 ? -15.078 1.565 -7.934 1 95 226 ALA B C 1
ATOM 4189 O O . ALA B 1 226 ? -14.273 1.109 -8.75 1 95 226 ALA B O 1
ATOM 4190 N N . ILE B 1 227 ? -15.188 2.82 -7.648 1 97.19 227 ILE B N 1
ATOM 4191 C CA . ILE B 1 227 ? -14.344 3.818 -8.297 1 97.19 227 ILE B CA 1
ATOM 4192 C C . ILE B 1 227 ? -12.891 3.594 -7.898 1 97.19 227 ILE B C 1
ATOM 4194 O O . ILE B 1 227 ? -12 3.607 -8.75 1 97.19 227 ILE B O 1
ATOM 4198 N N . ILE B 1 228 ? -12.625 3.367 -6.637 1 97.69 228 ILE B N 1
ATOM 4199 C CA . ILE B 1 228 ? -11.281 3.135 -6.129 1 97.69 228 ILE B CA 1
ATOM 4200 C C . ILE B 1 228 ? -10.68 1.903 -6.805 1 97.69 228 ILE B C 1
ATOM 4202 O O . ILE B 1 228 ? -9.547 1.945 -7.297 1 97.69 228 ILE B O 1
ATOM 4206 N N . LYS B 1 229 ? -11.438 0.858 -6.852 1 95.56 229 LYS B N 1
ATOM 4207 C CA . LYS B 1 229 ? -10.977 -0.386 -7.457 1 95.56 229 LYS B CA 1
ATOM 4208 C C . LYS B 1 229 ? -10.672 -0.195 -8.938 1 95.56 229 LYS B C 1
ATOM 4210 O O . LYS B 1 229 ? -9.625 -0.623 -9.422 1 95.56 229 LYS B O 1
ATOM 4215 N N . ALA B 1 230 ? -11.562 0.453 -9.602 1 97.12 230 ALA B N 1
ATOM 4216 C CA . ALA B 1 230 ? -11.398 0.682 -11.039 1 97.12 230 ALA B CA 1
ATOM 4217 C C . ALA B 1 230 ? -10.195 1.585 -11.312 1 97.12 230 ALA B C 1
ATOM 4219 O O . ALA B 1 230 ? -9.414 1.327 -12.227 1 97.12 230 ALA B O 1
ATOM 4220 N N . LEU B 1 231 ? -10.055 2.666 -10.555 1 97.44 231 LEU B N 1
ATOM 4221 C CA . LEU B 1 231 ? -8.922 3.572 -10.688 1 97.44 231 LEU B CA 1
ATOM 4222 C C . LEU B 1 231 ? -7.602 2.826 -10.5 1 97.44 231 LEU B C 1
ATOM 4224 O O . LEU B 1 231 ? -6.648 3.039 -11.25 1 97.44 231 LEU B O 1
ATOM 4228 N N . TRP B 1 232 ? -7.613 1.979 -9.547 1 97.38 232 TRP B N 1
ATOM 4229 C CA . TRP B 1 232 ? -6.418 1.191 -9.258 1 97.38 232 TRP B CA 1
ATOM 4230 C C . TRP B 1 232 ? -6.102 0.241 -10.406 1 97.38 232 TRP B C 1
ATOM 4232 O O . TRP B 1 232 ? -4.961 0.168 -10.867 1 97.38 232 TRP B O 1
ATOM 4242 N N . GLN B 1 233 ? -7.098 -0.406 -10.883 1 95.31 233 GLN B N 1
ATOM 4243 C CA . GLN B 1 233 ? -6.938 -1.367 -11.969 1 95.31 233 GLN B CA 1
ATOM 4244 C C . GLN B 1 233 ? -6.449 -0.682 -13.242 1 95.31 233 GLN B C 1
ATOM 4246 O O . GLN B 1 233 ? -5.688 -1.267 -14.016 1 95.31 233 GLN B O 1
ATOM 4251 N N . GLU B 1 234 ? -6.898 0.527 -13.398 1 96.12 234 GLU B N 1
ATOM 4252 C CA . GLU B 1 234 ? -6.52 1.279 -14.586 1 96.12 234 GLU B CA 1
ATOM 4253 C C . GLU B 1 234 ? -5.277 2.133 -14.328 1 96.12 234 GLU B C 1
ATOM 4255 O O . GLU B 1 234 ? -5.039 3.115 -15.039 1 96.12 234 GLU B O 1
ATOM 4260 N N . GLN B 1 235 ? -4.582 1.858 -13.289 1 93.5 235 GLN B N 1
ATOM 4261 C CA . GLN B 1 235 ? -3.275 2.439 -12.992 1 93.5 235 GLN B CA 1
ATOM 4262 C C . GLN B 1 235 ? -3.383 3.945 -12.766 1 93.5 235 GLN B C 1
ATOM 4264 O O . GLN B 1 235 ? -2.52 4.707 -13.211 1 93.5 235 GLN B O 1
ATOM 4269 N N . GLY B 1 236 ? -4.492 4.398 -12.297 1 94.88 236 GLY B N 1
ATOM 4270 C CA . GLY B 1 236 ? -4.672 5.801 -11.953 1 94.88 236 GLY B CA 1
ATOM 4271 C C . GLY B 1 236 ? -5.105 6.648 -13.141 1 94.88 236 GLY B C 1
ATOM 4272 O O . GLY B 1 236 ? -5.188 7.875 -13.031 1 94.88 236 GLY B O 1
ATOM 4273 N N . ASN B 1 237 ? -5.383 6.031 -14.219 1 94.19 237 ASN B N 1
ATOM 4274 C CA . ASN B 1 237 ? -5.773 6.758 -15.422 1 94.19 237 ASN B CA 1
ATOM 4275 C C . ASN B 1 237 ? -7.258 7.102 -15.414 1 94.19 237 ASN B C 1
ATOM 4277 O O . ASN B 1 237 ? -8.109 6.215 -15.516 1 94.19 237 ASN B O 1
ATOM 4281 N N . LEU B 1 238 ? -7.504 8.367 -15.422 1 95.81 238 LEU B N 1
ATOM 4282 C CA . LEU B 1 238 ? -8.875 8.828 -15.266 1 95.81 238 LEU B CA 1
ATOM 4283 C C . LEU B 1 238 ? -9.711 8.477 -16.484 1 95.81 238 LEU B C 1
ATOM 4285 O O . LEU B 1 238 ? -10.852 8.023 -16.359 1 95.81 238 LEU B O 1
ATOM 4289 N N . ALA B 1 239 ? -9.094 8.703 -17.641 1 95.88 239 ALA B N 1
ATOM 4290 C CA . ALA B 1 239 ? -9.828 8.445 -18.875 1 95.88 239 ALA B CA 1
ATOM 4291 C C . ALA B 1 239 ? -10.195 6.969 -19 1 95.88 239 ALA B C 1
ATOM 4293 O O . ALA B 1 239 ? -11.344 6.633 -19.297 1 95.88 239 ALA B O 1
ATOM 4294 N N . LYS B 1 240 ? -9.297 6.086 -18.781 1 96.88 240 LYS B N 1
ATOM 4295 C CA . LYS B 1 240 ? -9.539 4.648 -18.859 1 96.88 240 LYS B CA 1
ATOM 4296 C C . LYS B 1 240 ? -10.523 4.199 -17.781 1 96.88 240 LYS B C 1
ATOM 4298 O O . LYS B 1 240 ? -11.352 3.312 -18.016 1 96.88 240 LYS B O 1
ATOM 4303 N N . THR B 1 241 ? -10.43 4.805 -16.656 1 97.56 241 THR B N 1
ATOM 4304 C CA . THR B 1 241 ? -11.32 4.469 -15.547 1 97.56 241 THR B CA 1
ATOM 4305 C C . THR B 1 241 ? -12.766 4.809 -15.891 1 97.56 241 THR B C 1
ATOM 4307 O O . THR B 1 241 ? -13.672 4.004 -15.656 1 97.56 241 THR B O 1
ATOM 4310 N N . ALA B 1 242 ? -12.945 5.996 -16.375 1 97.69 242 ALA B N 1
ATOM 4311 C CA . ALA B 1 242 ? -14.297 6.398 -16.781 1 97.69 242 ALA B CA 1
ATOM 4312 C C . ALA B 1 242 ? -14.891 5.402 -17.766 1 97.69 242 ALA B C 1
ATOM 4314 O O . ALA B 1 242 ? -16.047 5.004 -17.625 1 97.69 242 ALA B O 1
ATOM 4315 N N . LYS B 1 243 ? -14.094 4.996 -18.734 1 97.56 243 LYS B N 1
ATOM 4316 C CA . LYS B 1 243 ? -14.531 4.02 -19.734 1 97.56 243 LYS B CA 1
ATOM 4317 C C . LYS B 1 243 ? -14.898 2.691 -19.078 1 97.56 243 LYS B C 1
ATOM 4319 O O . LYS B 1 243 ? -15.938 2.105 -19.391 1 97.56 243 LYS B O 1
ATOM 4324 N N . ALA B 1 244 ? -14.109 2.293 -18.156 1 96.5 244 ALA B N 1
ATOM 4325 C CA . ALA B 1 244 ? -14.32 1.016 -17.484 1 96.5 244 ALA B CA 1
ATOM 4326 C C . ALA B 1 244 ? -15.602 1.04 -16.656 1 96.5 244 ALA B C 1
ATOM 4328 O O . ALA B 1 244 ? -16.281 0.02 -16.516 1 96.5 244 ALA B O 1
ATOM 4329 N N . LEU B 1 245 ? -15.914 2.148 -16.062 1 96.69 245 LEU B N 1
ATOM 4330 C CA . LEU B 1 245 ? -17.078 2.295 -15.195 1 96.69 245 LEU B CA 1
ATOM 4331 C C . LEU B 1 245 ? -18.312 2.688 -16.016 1 96.69 245 LEU B C 1
ATOM 4333 O O . LEU B 1 245 ? -19.422 2.779 -15.469 1 96.69 245 LEU B O 1
ATOM 4337 N N . PHE B 1 246 ? -18.156 2.979 -17.219 1 96.94 246 PHE B N 1
ATOM 4338 C CA . PHE B 1 246 ? -19.219 3.365 -18.141 1 96.94 246 PHE B CA 1
ATOM 4339 C C . PHE B 1 246 ? -19.859 4.676 -17.688 1 96.94 246 PHE B C 1
ATOM 4341 O O . PHE B 1 246 ? -21.094 4.785 -17.641 1 96.94 246 PHE B O 1
ATOM 4348 N N . ILE B 1 247 ? -19.016 5.676 -17.375 1 96.44 247 ILE B N 1
ATOM 4349 C CA . ILE B 1 247 ? -19.484 7.02 -17.031 1 96.44 247 ILE B CA 1
ATOM 4350 C C . ILE B 1 247 ? -18.625 8.055 -17.75 1 96.44 247 ILE B C 1
ATOM 4352 O O . ILE B 1 247 ? -17.547 7.73 -18.281 1 96.44 247 ILE B O 1
ATOM 4356 N N . HIS B 1 248 ? -19.188 9.273 -17.859 1 96.19 248 HIS B N 1
ATOM 4357 C CA . HIS B 1 248 ? -18.453 10.359 -18.484 1 96.19 248 HIS B CA 1
ATOM 4358 C C . HIS B 1 248 ? -17.281 10.82 -17.609 1 96.19 248 HIS B C 1
ATOM 4360 O O . HIS B 1 248 ? -17.375 10.781 -16.391 1 96.19 248 HIS B O 1
ATOM 4366 N N . ARG B 1 249 ? -16.312 11.273 -18.219 1 95.69 249 ARG B N 1
ATOM 4367 C CA . ARG B 1 249 ? -15.109 11.727 -17.516 1 95.69 249 ARG B CA 1
ATOM 4368 C C . ARG B 1 249 ? -15.445 12.836 -16.516 1 95.69 249 ARG B C 1
ATOM 4370 O O . ARG B 1 249 ? -14.898 12.867 -15.414 1 95.69 249 ARG B O 1
ATOM 4377 N N . ASN B 1 250 ? -16.422 13.703 -16.828 1 95.62 250 ASN B N 1
ATOM 4378 C CA . ASN B 1 250 ? -16.797 14.805 -15.961 1 95.62 250 ASN B CA 1
ATOM 4379 C C . ASN B 1 250 ? -17.562 14.312 -14.727 1 95.62 250 ASN B C 1
ATOM 4381 O O . ASN B 1 250 ? -17.422 14.883 -13.641 1 95.62 250 ASN B O 1
ATOM 4385 N N . SER B 1 251 ? -18.312 13.32 -14.961 1 96.56 251 SER B N 1
ATOM 4386 C CA . SER B 1 251 ? -19.031 12.719 -13.836 1 96.56 251 SER B CA 1
ATOM 4387 C C . SER B 1 251 ? -18.062 12.062 -12.852 1 96.56 251 SER B C 1
ATOM 4389 O O . SER B 1 251 ? -18.203 12.203 -11.641 1 96.56 251 SER B O 1
ATOM 4391 N N . LEU B 1 252 ? -17.109 11.359 -13.406 1 97.31 252 LEU B N 1
ATOM 4392 C CA . LEU B 1 252 ? -16.078 10.75 -12.562 1 97.31 252 LEU B CA 1
ATOM 4393 C C . LEU B 1 252 ? -15.32 11.812 -11.773 1 97.31 252 LEU B C 1
ATOM 4395 O O . LEU B 1 252 ? -15.125 11.68 -10.562 1 97.31 252 LEU B O 1
ATOM 4399 N N . GLN B 1 253 ? -14.922 12.875 -12.477 1 97.25 253 GLN B N 1
ATOM 4400 C CA . GLN B 1 253 ? -14.203 13.969 -11.828 1 97.25 253 GLN B CA 1
ATOM 4401 C C . GLN B 1 253 ? -15.016 14.555 -10.68 1 97.25 253 GLN B C 1
ATOM 4403 O O . GLN B 1 253 ? -14.477 14.852 -9.609 1 97.25 253 GLN B O 1
ATOM 4408 N N . TYR B 1 254 ? -16.219 14.711 -10.938 1 96.69 254 TYR B N 1
ATOM 4409 C CA . TYR B 1 254 ? -17.125 15.25 -9.922 1 96.69 254 TYR B CA 1
ATOM 4410 C C . TYR B 1 254 ? -17.156 14.352 -8.688 1 96.69 254 TYR B C 1
ATOM 4412 O O . TYR B 1 254 ? -17.062 14.836 -7.559 1 96.69 254 TYR B O 1
ATOM 4420 N N . LYS B 1 255 ? -17.344 13.086 -8.891 1 96.62 255 LYS B N 1
ATOM 4421 C CA . LYS B 1 255 ? -17.406 12.117 -7.801 1 96.62 255 LYS B CA 1
ATOM 4422 C C . LYS B 1 255 ? -16.094 12.102 -7.008 1 96.62 255 LYS B C 1
ATOM 4424 O O . LYS B 1 255 ? -16.109 12 -5.781 1 96.62 255 LYS B O 1
ATOM 4429 N N . LEU B 1 256 ? -14.984 12.188 -7.715 1 97.56 256 LEU B N 1
ATOM 4430 C CA . LEU B 1 256 ? -13.672 12.211 -7.074 1 97.56 256 LEU B CA 1
ATOM 4431 C C . LEU B 1 256 ? -13.508 13.461 -6.219 1 97.56 256 LEU B C 1
ATOM 4433 O O . LEU B 1 256 ? -13 13.391 -5.098 1 97.56 256 LEU B O 1
ATOM 4437 N N . ASP B 1 257 ? -13.961 14.602 -6.734 1 96.56 257 ASP B N 1
ATOM 4438 C CA . ASP B 1 257 ? -13.875 15.859 -5.996 1 96.56 257 ASP B CA 1
ATOM 4439 C C . ASP B 1 257 ? -14.75 15.812 -4.742 1 96.56 257 ASP B C 1
ATOM 4441 O O . ASP B 1 257 ? -14.344 16.281 -3.68 1 96.56 257 ASP B O 1
ATOM 4445 N N . LYS B 1 258 ? -15.875 15.297 -4.906 1 95.06 258 LYS B N 1
ATOM 4446 C CA . LYS B 1 258 ? -16.781 15.156 -3.764 1 95.06 258 LYS B CA 1
ATOM 4447 C C . LYS B 1 258 ? -16.156 14.273 -2.686 1 95.06 258 LYS B C 1
ATOM 4449 O O . LYS B 1 258 ? -16.266 14.57 -1.493 1 95.06 258 LYS B O 1
ATOM 4454 N N . PHE B 1 259 ? -15.594 13.211 -3.086 1 96.75 259 PHE B N 1
ATOM 4455 C CA . PHE B 1 259 ? -14.953 12.297 -2.141 1 96.75 259 PHE B CA 1
ATOM 4456 C C . PHE B 1 259 ? -13.789 12.984 -1.434 1 96.75 259 PHE B C 1
ATOM 4458 O O . PHE B 1 259 ? -13.594 12.797 -0.23 1 96.75 259 PHE B O 1
ATOM 4465 N N . THR B 1 260 ? -13.016 13.711 -2.186 1 96.25 260 THR B N 1
ATOM 4466 C CA . THR B 1 260 ? -11.906 14.453 -1.6 1 96.25 260 THR B CA 1
ATOM 4467 C C . THR B 1 260 ? -12.398 15.414 -0.526 1 96.25 260 THR B C 1
ATOM 4469 O O . THR B 1 260 ? -11.82 15.5 0.557 1 96.25 260 THR B O 1
ATOM 4472 N N . GLN B 1 261 ? -13.461 16.062 -0.759 1 93.5 261 GLN B N 1
ATOM 4473 C CA . GLN B 1 261 ? -14.039 17.016 0.173 1 93.5 261 GLN B CA 1
ATOM 4474 C C . GLN B 1 261 ? -14.547 16.328 1.435 1 93.5 261 GLN B C 1
ATOM 4476 O O . GLN B 1 261 ? -14.422 16.859 2.537 1 93.5 261 GLN B O 1
ATOM 4481 N N . SER B 1 262 ? -15.023 15.164 1.258 1 93.31 262 SER B N 1
ATOM 4482 C CA . SER B 1 262 ? -15.648 14.477 2.385 1 93.31 262 SER B CA 1
ATOM 4483 C C . SER B 1 262 ? -14.625 13.695 3.193 1 93.31 262 SER B C 1
ATOM 4485 O O . SER B 1 262 ? -14.742 13.578 4.414 1 93.31 262 SER B O 1
ATOM 4487 N N . SER B 1 263 ? -13.602 13.133 2.553 1 95.5 263 SER B N 1
ATOM 4488 C CA . SER B 1 263 ? -12.719 12.195 3.234 1 95.5 263 SER B CA 1
ATOM 4489 C C . SER B 1 263 ? -11.352 12.805 3.496 1 95.5 263 SER B C 1
ATOM 4491 O O . SER B 1 263 ? -10.586 12.305 4.324 1 95.5 263 SER B O 1
ATOM 4493 N N . GLY B 1 264 ? -11.016 13.859 2.729 1 95.69 264 GLY B N 1
ATOM 4494 C CA . GLY B 1 264 ? -9.672 14.414 2.785 1 95.69 264 GLY B CA 1
ATOM 4495 C C . GLY B 1 264 ? -8.688 13.688 1.892 1 95.69 264 GLY B C 1
ATOM 4496 O O . GLY B 1 264 ? -7.543 14.125 1.731 1 95.69 264 GLY B O 1
ATOM 4497 N N . LEU B 1 265 ? -9.094 12.594 1.24 1 97.31 265 LEU B N 1
ATOM 4498 C CA . LEU B 1 265 ? -8.227 11.82 0.36 1 97.31 265 LEU B CA 1
ATOM 4499 C C . LEU B 1 265 ? -8.469 12.188 -1.101 1 97.31 265 LEU B C 1
ATOM 4501 O O . LEU B 1 265 ? -9.602 12.133 -1.577 1 97.31 265 LEU B O 1
ATOM 4505 N N . ASN B 1 266 ? -7.461 12.641 -1.721 1 97.06 266 ASN B N 1
ATOM 4506 C CA . ASN B 1 266 ? -7.516 12.945 -3.146 1 97.06 266 ASN B CA 1
ATOM 4507 C C . ASN B 1 266 ? -7.09 11.75 -3.992 1 97.06 266 ASN B C 1
ATOM 4509 O O . ASN B 1 266 ? -5.898 11.531 -4.219 1 97.06 266 ASN B O 1
ATOM 4513 N N . LEU B 1 267 ? -8.008 11.07 -4.594 1 97.69 267 LEU B N 1
ATOM 4514 C CA . LEU B 1 267 ? -7.762 9.789 -5.254 1 97.69 267 LEU B CA 1
ATOM 4515 C C . LEU B 1 267 ? -6.992 9.984 -6.555 1 97.69 267 LEU B C 1
ATOM 4517 O O . LEU B 1 267 ? -6.574 9.008 -7.184 1 97.69 267 LEU B O 1
ATOM 4521 N N . LYS B 1 268 ? -6.781 11.203 -6.949 1 95.88 268 LYS B N 1
ATOM 4522 C CA . LYS B 1 268 ? -5.961 11.484 -8.125 1 95.88 268 LYS B CA 1
ATOM 4523 C C . LYS B 1 268 ? -4.477 11.398 -7.793 1 95.88 268 LYS B C 1
ATOM 4525 O O . LYS B 1 268 ? -3.633 11.375 -8.688 1 95.88 268 LYS B O 1
ATOM 4530 N N . ILE B 1 269 ? -4.195 11.391 -6.527 1 96.12 269 ILE B N 1
ATOM 4531 C CA . ILE B 1 269 ? -2.824 11.266 -6.043 1 96.12 269 ILE B CA 1
ATOM 4532 C C . ILE B 1 269 ? -2.555 9.828 -5.613 1 96.12 269 ILE B C 1
ATOM 4534 O O . ILE B 1 269 ? -3.334 9.242 -4.855 1 96.12 269 ILE B O 1
ATOM 4538 N N . LEU B 1 270 ? -1.45 9.281 -6.055 1 97.69 270 LEU B N 1
ATOM 4539 C CA . LEU B 1 270 ? -1.196 7.855 -5.926 1 97.69 270 LEU B CA 1
ATOM 4540 C C . LEU B 1 270 ? -1.108 7.445 -4.457 1 97.69 270 LEU B C 1
ATOM 4542 O O . LEU B 1 270 ? -1.595 6.379 -4.074 1 97.69 270 LEU B O 1
ATOM 4546 N N . ASP B 1 271 ? -0.482 8.281 -3.615 1 97.81 271 ASP B N 1
ATOM 4547 C CA . ASP B 1 271 ? -0.427 7.973 -2.189 1 97.81 271 ASP B CA 1
ATOM 4548 C C . ASP B 1 271 ? -1.829 7.785 -1.615 1 97.81 271 ASP B C 1
ATOM 4550 O O . ASP B 1 271 ? -2.078 6.832 -0.875 1 97.81 271 ASP B O 1
ATOM 4554 N N . ASP B 1 272 ? -2.699 8.75 -1.957 1 98.31 272 ASP B N 1
ATOM 4555 C CA . ASP B 1 272 ? -4.07 8.727 -1.462 1 98.31 272 ASP B CA 1
ATOM 4556 C C . ASP B 1 272 ? -4.828 7.516 -2 1 98.31 272 ASP B C 1
ATOM 4558 O O . ASP B 1 272 ? -5.508 6.816 -1.246 1 98.31 272 ASP B O 1
ATOM 4562 N N . LEU B 1 273 ? -4.633 7.27 -3.279 1 98.5 273 LEU B N 1
ATOM 4563 C CA . LEU B 1 273 ? -5.312 6.156 -3.93 1 98.5 273 LEU B CA 1
ATOM 4564 C C . LEU B 1 273 ? -4.855 4.824 -3.346 1 98.5 273 LEU B C 1
ATOM 4566 O O . LEU B 1 273 ? -5.68 3.949 -3.061 1 98.5 273 LEU B O 1
ATOM 4570 N N . ALA B 1 274 ? -3.57 4.691 -3.191 1 98.38 274 ALA B N 1
ATOM 4571 C CA . ALA B 1 274 ? -3.014 3.451 -2.654 1 98.38 274 ALA B CA 1
ATOM 4572 C C . ALA B 1 274 ? -3.549 3.17 -1.254 1 98.38 274 ALA B C 1
ATOM 4574 O O . ALA B 1 274 ? -3.939 2.041 -0.947 1 98.38 274 ALA B O 1
ATOM 4575 N N . TYR B 1 275 ? -3.535 4.156 -0.448 1 98.25 275 TYR B N 1
ATOM 4576 C CA . TYR B 1 275 ? -4.027 3.963 0.911 1 98.25 275 TYR B CA 1
ATOM 4577 C C . TYR B 1 275 ? -5.492 3.535 0.903 1 98.25 275 TYR B C 1
ATOM 4579 O O . TYR B 1 275 ? -5.863 2.561 1.561 1 98.25 275 TYR B O 1
ATOM 4587 N N . ALA B 1 276 ? -6.301 4.293 0.147 1 98.12 276 ALA B N 1
ATOM 4588 C CA . ALA B 1 276 ? -7.723 3.975 0.054 1 98.12 276 ALA B CA 1
ATOM 4589 C C . ALA B 1 276 ? -7.934 2.555 -0.468 1 98.12 276 ALA B C 1
ATOM 4591 O O . ALA B 1 276 ? -8.781 1.817 0.044 1 98.12 276 ALA B O 1
ATOM 4592 N N . TYR B 1 277 ? -7.176 2.203 -1.467 1 97.75 277 TYR B N 1
ATOM 4593 C CA . TYR B 1 277 ? -7.277 0.879 -2.068 1 97.75 277 TYR B CA 1
ATOM 4594 C C . TYR B 1 277 ? -6.918 -0.207 -1.061 1 97.75 277 TYR B C 1
ATOM 4596 O O . TYR B 1 277 ? -7.668 -1.169 -0.881 1 97.75 277 TYR B O 1
ATOM 4604 N N . LEU B 1 278 ? -5.863 -0.022 -0.365 1 97.06 278 LEU B N 1
ATOM 4605 C CA . LEU B 1 278 ? -5.355 -1.039 0.55 1 97.06 278 LEU B CA 1
ATOM 4606 C C . LEU B 1 278 ? -6.324 -1.26 1.707 1 97.06 278 LEU B C 1
ATOM 4608 O O . LEU B 1 278 ? -6.621 -2.402 2.064 1 97.06 278 LEU B O 1
ATOM 4612 N N . ILE B 1 279 ? -6.844 -0.218 2.256 1 95.88 279 ILE B N 1
ATOM 4613 C CA . ILE B 1 279 ? -7.68 -0.382 3.443 1 95.88 279 ILE B CA 1
ATOM 4614 C C . ILE B 1 279 ? -9.047 -0.917 3.039 1 95.88 279 ILE B C 1
ATOM 4616 O O . ILE B 1 279 ? -9.82 -1.371 3.889 1 95.88 279 ILE B O 1
ATOM 4620 N N . SER B 1 280 ? -9.375 -0.819 1.736 1 94.38 280 SER B N 1
ATOM 4621 C CA . SER B 1 280 ? -10.695 -1.256 1.3 1 94.38 280 SER B CA 1
ATOM 4622 C C . SER B 1 280 ? -10.625 -2.596 0.575 1 94.38 280 SER B C 1
ATOM 4624 O O . SER B 1 280 ? -11.594 -3.016 -0.062 1 94.38 280 SER B O 1
ATOM 4626 N N . MET B 1 281 ? -9.555 -3.24 0.605 1 90.75 281 MET B N 1
ATOM 4627 C CA . MET B 1 281 ? -9.352 -4.496 -0.113 1 90.75 281 MET B CA 1
ATOM 4628 C C . MET B 1 281 ? -10.328 -5.562 0.379 1 90.75 281 MET B C 1
ATOM 4630 O O . MET B 1 281 ? -10.742 -6.434 -0.39 1 90.75 281 MET B O 1
ATOM 4634 N N . ASP B 1 282 ? -10.68 -5.473 1.645 1 82.06 282 ASP B N 1
ATOM 4635 C CA . ASP B 1 282 ? -11.531 -6.512 2.223 1 82.06 282 ASP B CA 1
ATOM 4636 C C . ASP B 1 282 ? -13.008 -6.137 2.109 1 82.06 282 ASP B C 1
ATOM 4638 O O . ASP B 1 282 ? -13.875 -6.848 2.617 1 82.06 282 ASP B O 1
ATOM 4642 N N . THR B 1 283 ? -13.18 -5.066 1.545 1 76.88 283 THR B N 1
ATOM 4643 C CA . THR B 1 283 ? -14.578 -4.668 1.456 1 76.88 283 THR B CA 1
ATOM 4644 C C . THR B 1 283 ? -15.227 -5.258 0.209 1 76.88 283 THR B C 1
ATOM 4646 O O . THR B 1 283 ? -14.547 -5.527 -0.784 1 76.88 283 THR B O 1
#

Nearest PDB structures (foldseek):
  9f80-assembly1_A  TM=4.972E-01  e=1.522E-06  Mycobacterium tuberculosis H37Rv
  3onq-assembly1_B-2  TM=4.382E-01  e=3.610E-07  Bifidobacterium adolescentis ATCC 15703
  3onq-assembly3_D  TM=4.175E-01  e=4.287E-05  Bifidobacterium adolescentis ATCC 15703
  1t95-assembly1_A  TM=3.916E-01  e=1.911E+00  Archaeoglobus fulgidus
  3umm-assembly1_A  TM=1.723E-01  e=3.028E+00  Salmonella enterica subsp. enterica serovar Typhimurium

Radius of gyration: 30.67 Å; Cα contacts (8 Å, |Δi|>4): 771; chains: 2; bounding box: 54×90×73 Å

Secondary structure (DSSP, 8-state):
--HHHH-TT-B--TT----TTEEEEEETTEEEEEEGGGS-HHHHHHHHSS--HHHHHHHHHT-HHIIIIIS--S--S---SEEEEEEEEESSPPPHHHHHHHHHHSTTEEEEEE-SSSEEEEEEE-SS---HHHHHHHHHHHHHHHHT--EEEEEEEEEES--HHHHHHHHHHHHHHHHHHHHH--S-SEEEHHHHHHHHHHTT---HHHHHHHHHHHHHSTTHHHHHHHHHHTTT-HHHHHHHHT--HHHHHHHHHHHHHHHS--TTSHHHHHHHHHHTTT-/--HHHH-TT-B--TT----TTEEEEEETTEEEEEEGGGS-HHHHHHHHSS--HHHHHHHHHT-HHIIIIIS--S--S---SEEEEEEEEESSPPPHHHHHHHHHHSTTEEEEEE-SSSEEEEEEE-SS---HHHHHHHHHHHHHHHHT--EEEEEEEEEES--HHHHHHHHHHHHHHHHHHHHH--S-SEEEHHHHHHHHHHTT---HHHHHHHHHHHHHSTTHHHHHHHHHHTTT-HHHHHHHHT--HHHHHHHHHHHHHHHS--TTSHHHHHHHHHHTTT-

Organism: Streptococcus agalactiae serotype V (strain ATCC BAA-611 / 2603 V/R) (NCBI:txid208435)